Protein 3GOA (pdb70)

Solvent-accessible surface area: 24895 Å² total

Sequence (721 aa):
EQVVIVDAIRTPGRRSKGGAFRNVRAEDLSAHLRRSSLLARNPSLTAATLDDIYWGCVQQTLEQGFNIARNAALLAEIPHHSVPAVTVVNRLCGSSQALHDAARITGDAQVCLVGGVEHGHVPSHGVDFHPGLSGGLTAELSRLHGISREQDQFAARSHARAWAATQSGAFKTEIIPTGGHDADGVLKQFNYDEVIRPETTVEALSTLRPAFDPVSGTVTAGTSSALSDGAAALVSESRARELGLKPRARIRSAVVGCDPSIGYGPVPASKLALKKAGLSASDIDVFENEAFAAQILPCIKDLGLEQQIDEEKINLNGGAIALGHPLGCSGARISTTLINLERKDAQFGLATCIGLLGQGIATVFERVEQVVIVDAIRTPGRSKKGGAFRNVRAEDLSAHLRSSLLLARNPSLTAATLDDIYWGCVQQTLEQGFNIARNAALLAEIPHSVPAVTVNRLCGSSQALHDAARITGDAQQVCLVGGVEHGHVPSHGVDFFHPGLSRGGLTAELSRLHGISREQDQFAARSHARAWAATQSGAFKKTTEIIPTGGHDADGVLKQFNYDEVIRPETTVEALSTLRPAFDPVSGTVTAGTSSALSDGAAALVSESRARRELGLKPRARIRSAVVGCDPSIGYGPVPASKLALKKAGLSSASDIDVFENEAFAAQILPCIKDLGLEQIDEKINLNGGAIALGHPLGCSGARISTTLINLERRKDAQFGLATCIGLLGQGIATVFERV

Structure (mmCIF, N/CA/C/O backbone):
data_3GOA
#
_entry.id   3GOA
#
_cell.length_a   73.0
_cell.length_b   64.5
_cell.length_c   74.4
_cell.angle_alpha   90.0
_cell.angle_beta   104.5
_cell.angle_gamma   90.0
#
_symmetry.space_group_name_H-M   'P 1 21 1'
#
loop_
_entity.id
_entity.type
_entity.pdbx_description
1 polymer '3-ketoacyl-CoA thiolase'
2 non-polymer 'CHLORIDE ION'
3 non-polymer 'CALCIUM ION'
4 non-polymer 'SODIUM ION'
5 water water
#
loop_
_atom_site.group_PDB
_atom_site.id
_atom_site.type_symbol
_atom_site.label_atom_id
_atom_site.label_alt_id
_atom_site.label_comp_id
_atom_site.label_asym_id
_atom_site.label_entity_id
_atom_site.label_seq_id
_atom_site.pdbx_PDB_ins_code
_atom_site.Cartn_x
_atom_site.Cartn_y
_atom_site.Cartn_z
_atom_site.occupancy
_atom_site.B_iso_or_equiv
_atom_site.auth_seq_id
_atom_site.auth_comp_id
_atom_site.auth_asym_id
_atom_site.auth_atom_id
_atom_site.pdbx_PDB_model_num
ATOM 9 N N . GLU A 1 2 ? 13.413 17.624 73.994 1.00 27.93 2 GLU A N 1
ATOM 10 C CA . GLU A 1 2 ? 12.141 17.628 74.710 1.00 28.06 2 GLU A CA 1
ATOM 11 C C . GLU A 1 2 ? 11.352 16.349 74.437 1.00 26.03 2 GLU A C 1
ATOM 12 O O . GLU A 1 2 ? 11.442 15.779 73.341 1.00 23.35 2 GLU A O 1
ATOM 18 N N . GLN A 1 3 ? 10.600 15.914 75.444 1.00 23.70 3 GLN A N 1
ATOM 19 C CA . GLN A 1 3 ? 9.582 14.881 75.292 1.00 22.76 3 GLN A CA 1
ATOM 20 C C . GLN A 1 3 ? 8.415 15.520 74.583 1.00 19.25 3 GLN A C 1
ATOM 21 O O . GLN A 1 3 ? 8.135 16.690 74.821 1.00 18.07 3 GLN A O 1
ATOM 27 N N . VAL A 1 4 ? 7.727 14.767 73.728 1.00 14.76 4 VAL A N 1
ATOM 28 C CA . VAL A 1 4 ? 6.590 15.317 73.031 1.00 12.33 4 VAL A CA 1
ATOM 29 C C . VAL A 1 4 ? 5.295 14.788 73.654 1.00 12.09 4 VAL A C 1
ATOM 30 O O . VAL A 1 4 ? 5.061 13.557 73.739 1.00 12.90 4 VAL A O 1
ATOM 34 N N . VAL A 1 5 ? 4.441 15.712 74.048 1.00 11.81 5 VAL A N 1
ATOM 35 C CA . VAL A 1 5 ? 3.186 15.313 74.674 1.00 10.79 5 VAL A CA 1
ATOM 36 C C . VAL A 1 5 ? 2.015 15.648 73.783 1.00 12.27 5 VAL A C 1
ATOM 37 O O . VAL A 1 5 ? 2.098 16.538 72.945 1.00 13.58 5 VAL A O 1
ATOM 41 N N . ILE A 1 6 ? 0.940 14.890 73.957 1.00 10.59 6 ILE A N 1
ATOM 42 C CA . ILE A 1 6 ? -0.290 15.103 73.221 1.00 9.94 6 ILE A CA 1
ATOM 43 C C . ILE A 1 6 ? -1.252 15.685 74.230 1.00 11.47 6 ILE A C 1
ATOM 44 O O . ILE A 1 6 ? -1.610 15.020 75.212 1.00 12.24 6 ILE A O 1
ATOM 49 N N . VAL A 1 7 ? -1.640 16.935 74.006 1.00 11.56 7 VAL A N 1
ATOM 50 C CA . VAL A 1 7 ? -2.502 17.633 74.942 1.00 10.90 7 VAL A CA 1
ATOM 51 C C . VAL A 1 7 ? -3.981 17.428 74.578 1.00 12.26 7 VAL A C 1
ATOM 52 O O . VAL A 1 7 ? -4.845 17.540 75.431 1.00 11.77 7 VAL A O 1
ATOM 56 N N . ASP A 1 8 ? -4.278 17.094 73.325 1.00 12.40 8 ASP A N 1
ATOM 57 C CA . ASP A 1 8 ? -5.685 16.910 72.928 1.00 13.34 8 ASP A CA 1
ATOM 58 C C . ASP A 1 8 ? -5.665 16.148 71.613 1.00 11.14 8 ASP A C 1
ATOM 59 O O . ASP A 1 8 ? -4.686 16.192 70.876 1.00 11.08 8 ASP A O 1
ATOM 64 N N . ALA A 1 9 ? -6.728 15.389 71.382 1.00 12.07 9 ALA A N 1
ATOM 65 C CA . ALA A 1 9 ? -6.872 14.499 70.216 1.00 9.47 9 ALA A CA 1
ATOM 66 C C . ALA A 1 9 ? -8.359 14.360 69.968 1.00 12.39 9 ALA A C 1
ATOM 67 O O . ALA A 1 9 ? -9.106 13.948 70.855 1.00 11.71 9 ALA A O 1
ATOM 69 N N . ILE A 1 10 ? -8.793 14.722 68.761 1.00 12.92 10 ILE A N 1
ATOM 70 C CA . ILE A 1 10 ? -10.198 14.839 68.463 1.00 8.78 10 ILE A CA 1
ATOM 71 C C . ILE A 1 10 ? -10.428 14.404 67.000 1.00 9.82 10 ILE A C 1
ATOM 72 O O . ILE A 1 10 ? -9.475 14.273 66.195 1.00 9.49 10 ILE A O 1
ATOM 77 N N . ARG A 1 11 ? -11.679 14.162 66.662 1.00 9.08 11 ARG A N 1
ATOM 78 C CA . ARG A 1 11 ? -12.005 13.788 65.285 1.00 8.63 11 ARG A CA 1
ATOM 79 C C . ARG A 1 11 ? -13.427 14.172 64.941 1.00 9.53 11 ARG A C 1
ATOM 80 O O . ARG A 1 11 ? -14.258 14.418 65.836 1.00 10.94 11 ARG A O 1
ATOM 88 N N . THR A 1 12 ? -13.745 14.218 63.644 1.00 9.14 12 THR A N 1
ATOM 89 C CA . THR A 1 12 ? -15.144 14.363 63.260 1.00 10.44 12 THR A CA 1
ATOM 90 C C . THR A 1 12 ? -15.766 12.967 63.390 1.00 10.57 12 THR A C 1
ATOM 91 O O . THR A 1 12 ? -15.049 11.966 63.501 1.00 10.54 12 THR A O 1
ATOM 95 N N . PRO A 1 13 ? -17.102 12.887 63.348 1.00 9.73 13 PRO A N 1
ATOM 96 C CA . PRO A 1 13 ? -17.771 11.620 63.037 1.00 11.96 13 PRO A CA 1
ATOM 97 C C . PRO A 1 13 ? -17.283 11.160 61.691 1.00 12.64 13 PRO A C 1
ATOM 98 O O . PRO A 1 13 ? -16.787 11.970 60.900 1.00 10.44 13 PRO A O 1
ATOM 110 N N . GLY A 1 15 ? -18.480 10.124 58.367 1.00 11.31 15 GLY A N 1
ATOM 111 C CA . GLY A 1 15 ? -19.637 10.186 57.498 1.00 12.13 15 GLY A CA 1
ATOM 112 C C . GLY A 1 15 ? -19.609 9.135 56.406 1.00 12.24 15 GLY A C 1
ATOM 113 O O . GLY A 1 15 ? -18.548 8.779 55.896 1.00 11.96 15 GLY A O 1
ATOM 114 N N . ARG A 1 16 ? -20.781 8.628 56.050 1.00 10.74 16 ARG A N 1
ATOM 115 C CA A ARG A 1 16 ? -20.897 7.692 54.935 0.50 12.89 16 ARG A CA 1
ATOM 116 C CA B ARG A 1 16 ? -20.903 7.693 54.935 0.50 12.25 16 ARG A CA 1
ATOM 117 C C . ARG A 1 16 ? -20.599 8.428 53.628 1.00 11.63 16 ARG A C 1
ATOM 118 O O . ARG A 1 16 ? -21.295 9.379 53.280 1.00 13.18 16 ARG A O 1
ATOM 133 N N . SER A 1 17 ? -19.542 7.999 52.914 1.00 12.15 17 SER A N 1
ATOM 134 C CA . SER A 1 17 ? -19.159 8.680 51.653 1.00 11.74 17 SER A CA 1
ATOM 135 C C . SER A 1 17 ? -20.263 8.629 50.580 1.00 12.75 17 SER A C 1
ATOM 136 O O . SER A 1 17 ? -20.438 9.588 49.836 1.00 13.75 17 SER A O 1
ATOM 139 N N . LYS A 1 18 ? -20.969 7.499 50.502 1.00 12.50 18 LYS A N 1
ATOM 140 C CA . LYS A 1 18 ? -22.022 7.300 49.484 1.00 13.66 18 LYS A CA 1
ATOM 141 C C . LYS A 1 18 ? -23.310 7.986 49.933 1.00 14.85 18 LYS A C 1
ATOM 142 O O . LYS A 1 18 ? -24.215 7.342 50.476 1.00 16.19 18 LYS A O 1
ATOM 148 N N . GLY A 1 19 ? -23.353 9.310 49.779 1.00 12.53 19 GLY A N 1
ATOM 149 C CA . GLY A 1 19 ? -24.593 10.049 50.013 1.00 13.50 19 GLY A CA 1
ATOM 150 C C . GLY A 1 19 ? -24.900 10.441 51.450 1.00 12.46 19 GLY A C 1
ATOM 151 O O . GLY A 1 19 ? -26.012 10.857 51.755 1.00 13.91 19 GLY A O 1
ATOM 152 N N . GLY A 1 20 ? -23.907 10.360 52.329 1.00 11.72 20 GLY A N 1
ATOM 153 C CA . GLY A 1 20 ? -24.130 10.590 53.749 1.00 11.38 20 GLY A CA 1
ATOM 154 C C . GLY A 1 20 ? -23.807 11.980 54.265 1.00 11.46 20 GLY A C 1
ATOM 155 O O . GLY A 1 20 ? -23.892 12.971 53.527 1.00 10.76 20 GLY A O 1
ATOM 156 N N . ALA A 1 21 ? -23.391 12.034 55.532 1.00 10.06 21 ALA A N 1
ATOM 157 C CA . ALA A 1 21 ? -23.415 13.278 56.315 1.00 9.68 21 ALA A CA 1
ATOM 158 C C . ALA A 1 21 ? -22.697 14.450 55.672 1.00 8.26 21 ALA A C 1
ATOM 159 O O . ALA A 1 21 ? -23.165 15.574 55.753 1.00 12.77 21 ALA A O 1
ATOM 161 N N . PHE A 1 22 ? -21.539 14.191 55.092 1.00 9.39 22 PHE A N 1
ATOM 162 C CA . PHE A 1 22 ? -20.660 15.266 54.670 1.00 10.16 22 PHE A CA 1
ATOM 163 C C . PHE A 1 22 ? -20.616 15.436 53.158 1.00 11.22 22 PHE A C 1
ATOM 164 O O . PHE A 1 22 ? -19.706 16.052 52.622 1.00 10.11 22 PHE A O 1
ATOM 172 N N . ARG A 1 23 ? -21.606 14.878 52.464 1.00 11.77 23 ARG A N 1
ATOM 173 C CA . ARG A 1 23 ? -21.652 14.991 51.006 1.00 11.07 23 ARG A CA 1
ATOM 174 C C . ARG A 1 23 ? -21.651 16.446 50.533 1.00 10.60 23 ARG A C 1
ATOM 175 O O . ARG A 1 23 ? -21.257 16.723 49.411 1.00 13.06 23 ARG A O 1
ATOM 183 N N . ASN A 1 24 ? -22.092 17.381 51.374 1.00 10.19 24 ASN A N 1
ATOM 184 C CA . ASN A 1 24 ? -22.062 18.803 50.987 1.00 12.88 24 ASN A CA 1
ATOM 185 C C . ASN A 1 24 ? -21.092 19.643 51.826 1.00 9.86 24 ASN A C 1
ATOM 186 O O . ASN A 1 24 ? -21.225 20.876 51.886 1.00 14.02 24 ASN A O 1
ATOM 191 N N . VAL A 1 25 ? -20.145 18.987 52.502 1.00 11.58 25 VAL A N 1
ATOM 192 C CA . VAL A 1 25 ? -19.170 19.701 53.319 1.00 9.66 25 VAL A CA 1
ATOM 193 C C . VAL A 1 25 ? -17.770 19.426 52.757 1.00 11.30 25 VAL A C 1
ATOM 194 O O . VAL A 1 25 ? -17.395 18.268 52.585 1.00 12.43 25 VAL A O 1
ATOM 198 N N . ARG A 1 26 ? -17.026 20.479 52.464 1.00 9.56 26 ARG A N 1
ATOM 199 C CA . ARG A 1 26 ? -15.713 20.319 51.851 1.00 11.88 26 ARG A CA 1
ATOM 200 C C . ARG A 1 26 ? -14.636 19.846 52.815 1.00 10.58 26 ARG A C 1
ATOM 201 O O . ARG A 1 26 ? -14.716 20.074 54.023 1.00 11.00 26 ARG A O 1
ATOM 209 N N . ALA A 1 27 ? -13.628 19.164 52.259 1.00 8.61 27 ALA A N 1
ATOM 210 C CA . ALA A 1 27 ? -12.494 18.705 53.029 1.00 8.42 27 ALA A CA 1
ATOM 211 C C . ALA A 1 27 ? -11.830 19.806 53.851 1.00 10.38 27 ALA A C 1
ATOM 212 O O . ALA A 1 27 ? -11.391 19.547 54.979 1.00 10.67 27 ALA A O 1
ATOM 214 N N . GLU A 1 28 ? -11.712 20.998 53.281 1.00 10.33 28 GLU A N 1
ATOM 215 C CA . GLU A 1 28 ? -11.009 22.064 53.999 1.00 11.51 28 GLU A CA 1
ATOM 216 C C . GLU A 1 28 ? -11.849 22.509 55.207 1.00 10.85 28 GLU A C 1
ATOM 217 O O . GLU A 1 28 ? -11.284 22.941 56.223 1.00 9.08 28 GLU A O 1
ATOM 223 N N . ASP A 1 29 ? -13.173 22.376 55.101 1.00 10.07 29 ASP A N 1
ATOM 224 C CA . ASP A 1 29 ? -14.075 22.756 56.168 1.00 9.23 29 ASP A CA 1
ATOM 225 C C . ASP A 1 29 ? -14.077 21.720 57.290 1.00 10.46 29 ASP A C 1
ATOM 226 O O . ASP A 1 29 ? -14.098 22.089 58.470 1.00 12.52 29 ASP A O 1
ATOM 231 N N . LEU A 1 30 ? -14.039 20.428 56.945 1.00 10.01 30 LEU A N 1
ATOM 232 C CA . LEU A 1 30 ? -13.926 19.420 58.013 1.00 10.30 30 LEU A CA 1
ATOM 233 C C . LEU A 1 30 ? -12.631 19.670 58.753 1.00 10.48 30 LEU A C 1
ATOM 234 O O . LEU A 1 30 ? -12.577 19.581 59.975 1.00 10.77 30 LEU A O 1
ATOM 239 N N . SER A 1 31 ? -11.568 20.000 58.020 1.00 8.42 31 SER A N 1
ATOM 240 C CA . SER A 1 31 ? -10.260 20.183 58.647 1.00 8.55 31 SER A CA 1
ATOM 241 C C . SER A 1 31 ? -10.242 21.450 59.532 1.00 11.07 31 SER A C 1
ATOM 242 O O . SER A 1 31 ? -9.800 21.415 60.693 1.00 9.70 31 SER A O 1
ATOM 245 N N . ALA A 1 32 ? -10.711 22.563 58.962 1.00 10.17 32 ALA A N 1
ATOM 246 C CA . ALA A 1 32 ? -10.740 23.840 59.678 1.00 10.83 32 ALA A CA 1
ATOM 247 C C . ALA A 1 32 ? -11.599 23.740 60.943 1.00 10.96 32 ALA A C 1
ATOM 248 O O . ALA A 1 32 ? -11.235 24.298 61.985 1.00 10.01 32 ALA A O 1
ATOM 250 N N . HIS A 1 33 ? -12.707 23.005 60.861 1.00 10.04 33 HIS A N 1
ATOM 251 C CA . HIS A 1 33 ? -13.547 22.739 62.036 1.00 8.48 33 HIS A CA 1
ATOM 252 C C . HIS A 1 33 ? -12.750 22.143 63.183 1.00 11.08 33 HIS A C 1
ATOM 253 O O . HIS A 1 33 ? -12.869 22.598 64.340 1.00 10.22 33 HIS A O 1
ATOM 260 N N . LEU A 1 34 ? -11.907 21.144 62.882 1.00 12.01 34 LEU A N 1
ATOM 261 C CA . LEU A 1 34 ? -11.088 20.526 63.937 1.00 11.06 34 LEU A CA 1
ATOM 262 C C . LEU A 1 34 ? -9.970 21.446 64.428 1.00 10.48 34 LEU A C 1
ATOM 263 O O . LEU A 1 34 ? -9.609 21.430 65.624 1.00 10.37 34 LEU A O 1
ATOM 276 N N . ARG A 1 36 ? -10.145 24.748 64.583 1.00 11.94 36 ARG A N 1
ATOM 277 C CA A ARG A 1 36 ? -10.822 25.723 65.431 0.50 11.37 36 ARG A CA 1
ATOM 278 C CA B ARG A 1 36 ? -10.825 25.723 65.427 0.50 11.28 36 ARG A CA 1
ATOM 279 C C . ARG A 1 36 ? -11.145 25.094 66.769 1.00 11.40 36 ARG A C 1
ATOM 280 O O . ARG A 1 36 ? -11.049 25.753 67.815 1.00 13.12 36 ARG A O 1
ATOM 295 N N . SER A 1 37 ? -11.514 23.814 66.723 1.00 10.71 37 SER A N 1
ATOM 296 C CA A SER A 1 37 ? -11.934 23.094 67.922 0.50 11.35 37 SER A CA 1
ATOM 297 C CA B SER A 1 37 ? -11.928 23.094 67.926 0.50 11.98 37 SER A CA 1
ATOM 298 C C . SER A 1 37 ? -10.756 22.895 68.878 1.00 11.53 37 SER A C 1
ATOM 299 O O . SER A 1 37 ? -10.902 23.054 70.094 1.00 13.22 37 SER A O 1
ATOM 304 N N . LEU A 1 38 ? -9.581 22.570 68.329 1.00 10.93 38 LEU A N 1
ATOM 305 C CA . LEU A 1 38 ? -8.433 22.395 69.184 1.00 10.83 38 LEU A CA 1
ATOM 306 C C . LEU A 1 38 ? -8.143 23.693 69.898 1.00 11.35 38 LEU A C 1
ATOM 307 O O . LEU A 1 38 ? -7.695 23.688 71.043 1.00 14.14 38 LEU A O 1
ATOM 312 N N . LEU A 1 39 ? -8.317 24.810 69.198 1.00 11.47 39 LEU A N 1
ATOM 313 C CA . LEU A 1 39 ? -8.055 26.101 69.813 1.00 14.75 39 LEU A CA 1
ATOM 314 C C . LEU A 1 39 ? -9.092 26.442 70.874 1.00 15.75 39 LEU A C 1
ATOM 315 O O . LEU A 1 39 ? -8.743 26.917 71.945 1.00 16.89 39 LEU A O 1
ATOM 320 N N . ALA A 1 40 ? -10.357 26.191 70.575 1.00 14.28 40 ALA A N 1
ATOM 321 C CA . ALA A 1 40 ? -11.419 26.507 71.524 1.00 13.63 40 ALA A CA 1
ATOM 322 C C . ALA A 1 40 ? -11.268 25.670 72.796 1.00 13.60 40 ALA A C 1
ATOM 323 O O . ALA A 1 40 ? -11.511 26.145 73.923 1.00 15.98 40 ALA A O 1
ATOM 325 N N . ARG A 1 41 ? -10.888 24.409 72.619 1.00 11.75 41 ARG A N 1
ATOM 326 C CA . ARG A 1 41 ? -10.815 23.465 73.733 1.00 13.60 41 ARG A CA 1
ATOM 327 C C . ARG A 1 41 ? -9.609 23.704 74.628 1.00 13.12 41 ARG A C 1
ATOM 328 O O . ARG A 1 41 ? -9.544 23.179 75.754 1.00 12.97 41 ARG A O 1
ATOM 336 N N . ASN A 1 42 ? -8.621 24.432 74.103 1.00 12.04 42 ASN A N 1
ATOM 337 C CA . ASN A 1 42 ? -7.388 24.668 74.854 1.00 12.31 42 ASN A CA 1
ATOM 338 C C . ASN A 1 42 ? -7.104 26.169 74.901 1.00 13.22 42 ASN A C 1
ATOM 339 O O . ASN A 1 42 ? -6.153 26.669 74.287 1.00 12.67 42 ASN A O 1
ATOM 344 N N . PRO A 1 43 ? -7.951 26.915 75.635 1.00 11.10 43 PRO A N 1
ATOM 345 C CA . PRO A 1 43 ? -7.906 28.378 75.513 1.00 13.77 43 PRO A CA 1
ATOM 346 C C . PRO A 1 43 ? -6.589 29.063 75.914 1.00 14.60 43 PRO A C 1
ATOM 347 O O . PRO A 1 43 ? -6.364 30.185 75.512 1.00 15.36 43 PRO A O 1
ATOM 351 N N . SER A 1 44 ? -5.736 28.411 76.689 1.00 14.53 44 SER A N 1
ATOM 352 C CA . SER A 1 44 ? -4.498 29.061 77.098 1.00 14.30 44 SER A CA 1
ATOM 353 C C . SER A 1 44 ? -3.458 28.991 75.981 1.00 15.54 44 SER A C 1
ATOM 354 O O . SER A 1 44 ? -2.396 29.614 76.071 1.00 16.17 44 SER A O 1
ATOM 357 N N . LEU A 1 45 ? -3.752 28.221 74.938 1.00 14.48 45 LEU A N 1
ATOM 358 C CA . LEU A 1 45 ? -2.851 28.204 73.773 1.00 12.17 45 LEU A CA 1
ATOM 359 C C . LEU A 1 45 ? -3.219 29.381 72.866 1.00 14.43 45 LEU A C 1
ATOM 360 O O . LEU A 1 45 ? -4.353 29.504 72.426 1.00 18.04 45 LEU A O 1
ATOM 365 N N . THR A 1 46 ? -2.264 30.270 72.592 1.00 13.74 46 THR A N 1
ATOM 366 C CA . THR A 1 46 ? -2.545 31.387 71.724 1.00 14.97 46 THR A CA 1
ATOM 367 C C . THR A 1 46 ? -2.209 30.918 70.308 1.00 15.19 46 THR A C 1
ATOM 368 O O . THR A 1 46 ? -1.113 30.389 70.102 1.00 13.45 46 THR A O 1
ATOM 372 N N . ALA A 1 47 ? -3.116 31.130 69.348 1.00 13.63 47 ALA A N 1
ATOM 373 C CA . ALA A 1 47 ? -2.952 30.515 68.023 1.00 12.92 47 ALA A CA 1
ATOM 374 C C . ALA A 1 47 ? -1.654 30.985 67.336 1.00 13.60 47 ALA A C 1
ATOM 375 O O . ALA A 1 47 ? -1.032 30.224 66.597 1.00 13.93 47 ALA A O 1
ATOM 377 N N . ALA A 1 48 ? -1.235 32.231 67.580 1.00 15.37 48 ALA A N 1
ATOM 378 C CA . ALA A 1 48 ? -0.022 32.746 66.914 1.00 15.28 48 ALA A CA 1
ATOM 379 C C . ALA A 1 48 ? 1.253 32.032 67.373 1.00 15.03 48 ALA A C 1
ATOM 380 O O . ALA A 1 48 ? 2.301 32.157 66.746 1.00 16.61 48 ALA A O 1
ATOM 382 N N . THR A 1 49 ? 1.180 31.263 68.456 1.00 11.88 49 THR A N 1
ATOM 383 C CA . THR A 1 49 ? 2.335 30.552 68.955 1.00 12.08 49 THR A CA 1
ATOM 384 C C . THR A 1 49 ? 2.494 29.156 68.346 1.00 14.07 49 THR A C 1
ATOM 385 O O . THR A 1 49 ? 3.444 28.459 68.673 1.00 16.63 49 THR A O 1
ATOM 389 N N . LEU A 1 50 ? 1.577 28.751 67.475 1.00 12.64 50 LEU A N 1
ATOM 390 C CA . LEU A 1 50 ? 1.747 27.487 66.759 1.00 10.64 50 LEU A CA 1
ATOM 391 C C . LEU A 1 50 ? 2.979 27.623 65.864 1.00 12.90 50 LEU A C 1
ATOM 392 O O . LEU A 1 50 ? 3.114 28.620 65.163 1.00 13.65 50 LEU A O 1
ATOM 397 N N . ASP A 1 51 ? 3.847 26.616 65.848 1.00 9.40 51 ASP A N 1
ATOM 398 C CA . ASP A 1 51 ? 5.073 26.713 65.048 1.00 11.11 51 ASP A CA 1
ATOM 399 C C . ASP A 1 51 ? 4.918 26.076 63.669 1.00 9.93 51 ASP A C 1
ATOM 400 O O . ASP A 1 51 ? 5.700 26.353 62.757 1.00 11.74 51 ASP A O 1
ATOM 405 N N . ASP A 1 52 ? 3.915 25.212 63.532 1.00 13.06 52 ASP A N 1
ATOM 406 C CA . ASP A 1 52 ? 3.642 24.551 62.243 1.00 10.67 52 ASP A CA 1
ATOM 407 C C . ASP A 1 52 ? 2.374 23.719 62.339 1.00 12.24 52 ASP A C 1
ATOM 408 O O . ASP A 1 52 ? 1.866 23.423 63.436 1.00 10.15 52 ASP A O 1
ATOM 413 N N . ILE A 1 53 ? 1.865 23.339 61.174 1.00 8.19 53 ILE A N 1
ATOM 414 C CA . ILE A 1 53 ? 0.685 22.511 61.072 1.00 8.27 53 ILE A CA 1
ATOM 415 C C . ILE A 1 53 ? 1.043 21.434 60.065 1.00 9.42 53 ILE A C 1
ATOM 416 O O . ILE A 1 53 ? 1.346 21.752 58.923 1.00 9.64 53 ILE A O 1
ATOM 421 N N . TYR A 1 54 ? 1.065 20.174 60.504 1.00 6.74 54 TYR A N 1
ATOM 422 C CA . TYR A 1 54 ? 1.267 19.046 59.587 1.00 7.67 54 TYR A CA 1
ATOM 423 C C . TYR A 1 54 ? -0.036 18.288 59.376 1.00 8.31 54 TYR A C 1
ATOM 424 O O . TYR A 1 54 ? -0.670 17.853 60.349 1.00 9.75 54 TYR A O 1
ATOM 433 N N . TRP A 1 55 ? -0.478 18.158 58.117 1.00 7.28 55 TRP A N 1
ATOM 434 C CA . TRP A 1 55 ? -1.797 17.591 57.847 1.00 6.73 55 TRP A CA 1
ATOM 435 C C . TRP A 1 55 ? -1.647 16.480 56.807 1.00 8.67 55 TRP A C 1
ATOM 436 O O . TRP A 1 55 ? -1.048 16.680 55.750 1.00 9.26 55 TRP A O 1
ATOM 447 N N . GLY A 1 56 ? -2.177 15.298 57.098 1.00 7.72 56 GLY A N 1
ATOM 448 C CA . GLY A 1 56 ? -2.133 14.217 56.119 1.00 6.54 56 GLY A CA 1
ATOM 449 C C . GLY A 1 56 ? -3.304 14.267 55.132 1.00 8.56 56 GLY A C 1
ATOM 450 O O . GLY A 1 56 ? -4.449 14.542 55.505 1.00 9.14 56 GLY A O 1
ATOM 451 N N . CYS A 1 57 ? -3.012 13.981 53.873 1.00 7.23 57 CYS A N 1
ATOM 452 C CA . CYS A 1 57 ? -4.076 13.880 52.859 1.00 7.45 57 CYS A CA 1
ATOM 453 C C . CYS A 1 57 ? -3.474 13.201 51.642 1.00 8.97 57 CYS A C 1
ATOM 454 O O . CYS A 1 57 ? -2.363 13.531 51.235 1.00 8.62 57 CYS A O 1
ATOM 457 N N . VAL A 1 58 ? -4.206 12.258 51.049 1.00 7.63 58 VAL A N 1
ATOM 458 C CA . VAL A 1 58 ? -3.644 11.505 49.933 1.00 9.94 58 VAL A CA 1
ATOM 459 C C . VAL A 1 58 ? -4.062 12.045 48.565 1.00 11.09 58 VAL A C 1
ATOM 460 O O . VAL A 1 58 ? -3.207 12.275 47.709 1.00 10.35 58 VAL A O 1
ATOM 464 N N . GLN A 1 59 ? -5.364 12.197 48.347 1.00 10.46 59 GLN A N 1
ATOM 465 C CA . GLN A 1 59 ? -5.858 12.598 47.019 1.00 8.82 59 GLN A CA 1
ATOM 466 C C . GLN A 1 59 ? -5.831 14.127 46.896 1.00 7.98 59 GLN A C 1
ATOM 467 O O . GLN A 1 59 ? -6.867 14.809 46.978 1.00 11.48 59 GLN A O 1
ATOM 473 N N . GLN A 1 60 ? -4.621 14.661 46.693 1.00 9.68 60 GLN A N 1
ATOM 474 C CA . GLN A 1 60 ? -4.420 16.092 46.794 1.00 10.24 60 GLN A CA 1
ATOM 475 C C . GLN A 1 60 ? -4.669 16.761 45.450 1.00 10.34 60 GLN A C 1
ATOM 476 O O . GLN A 1 60 ? -3.741 17.184 44.745 1.00 11.17 60 GLN A O 1
ATOM 482 N N . THR A 1 61 ? -5.937 16.799 45.085 1.00 9.99 61 THR A N 1
ATOM 483 C CA . THR A 1 61 ? -6.380 17.554 43.910 1.00 8.20 61 THR A CA 1
ATOM 484 C C . THR A 1 61 ? -7.777 18.049 44.259 1.00 8.18 61 THR A C 1
ATOM 485 O O . THR A 1 61 ? -8.345 17.672 45.295 1.00 9.73 61 THR A O 1
ATOM 489 N N . LEU A 1 62 ? -8.329 18.891 43.386 1.00 8.90 62 LEU A N 1
ATOM 490 C CA . LEU A 1 62 ? -9.605 19.540 43.676 1.00 10.96 62 LEU A CA 1
ATOM 491 C C . LEU A 1 62 ? -9.585 20.203 45.065 1.00 8.57 62 LEU A C 1
ATOM 492 O O . LEU A 1 62 ? -8.613 20.883 45.423 1.00 9.75 62 LEU A O 1
ATOM 497 N N . GLU A 1 63 ? -10.638 20.016 45.866 1.00 9.01 63 GLU A N 1
ATOM 498 C CA . GLU A 1 63 ? -10.684 20.679 47.151 1.00 9.59 63 GLU A CA 1
ATOM 499 C C . GLU A 1 63 ? -9.583 20.218 48.113 1.00 9.31 63 GLU A C 1
ATOM 500 O O . GLU A 1 63 ? -9.358 20.847 49.162 1.00 10.31 63 GLU A O 1
ATOM 506 N N . GLN A 1 64 ? -8.879 19.132 47.778 1.00 8.95 64 GLN A N 1
ATOM 507 C CA . GLN A 1 64 ? -7.774 18.688 48.631 1.00 9.14 64 GLN A CA 1
ATOM 508 C C . GLN A 1 64 ? -6.418 19.064 48.059 1.00 11.17 64 GLN A C 1
ATOM 509 O O . GLN A 1 64 ? -5.379 18.666 48.595 1.00 11.29 64 GLN A O 1
ATOM 515 N N . GLY A 1 65 ? -6.424 19.843 46.987 1.00 9.63 65 GLY A N 1
ATOM 516 C CA . GLY A 1 65 ? -5.171 20.214 46.366 1.00 6.78 65 GLY A CA 1
ATOM 517 C C . GLY A 1 65 ? -4.549 21.508 46.879 1.00 8.81 65 GLY A C 1
ATOM 518 O O . GLY A 1 65 ? -5.142 22.244 47.672 1.00 11.52 65 GLY A O 1
ATOM 519 N N . PHE A 1 66 ? -3.322 21.761 46.416 1.00 8.82 66 PHE A N 1
ATOM 520 C CA . PHE A 1 66 ? -2.650 23.039 46.640 1.00 9.91 66 PHE A CA 1
ATOM 521 C C . PHE A 1 66 ? -2.383 23.305 48.133 1.00 11.04 66 PHE A C 1
ATOM 522 O O . PHE A 1 66 ? -2.541 24.440 48.615 1.00 9.76 66 PHE A O 1
ATOM 530 N N . ASN A 1 67 ? -1.976 22.252 48.832 1.00 9.25 67 ASN A N 1
ATOM 531 C CA . ASN A 1 67 ? -1.579 22.299 50.240 1.00 8.14 67 ASN A CA 1
ATOM 532 C C . ASN A 1 67 ? -2.765 22.570 51.153 1.00 7.75 67 ASN A C 1
ATOM 533 O O . ASN A 1 67 ? -2.892 23.644 51.752 1.00 7.96 67 ASN A O 1
ATOM 538 N N . ILE A 1 68 ? -3.647 21.579 51.253 1.00 7.56 68 ILE A N 1
ATOM 539 C CA . ILE A 1 68 ? -4.835 21.711 52.074 1.00 7.65 68 ILE A CA 1
ATOM 540 C C . ILE A 1 68 ? -4.534 22.106 53.524 1.00 8.48 68 ILE A C 1
ATOM 541 O O . ILE A 1 68 ? -5.362 22.755 54.163 1.00 10.13 68 ILE A O 1
ATOM 546 N N . ALA A 1 69 ? -3.394 21.685 54.069 1.00 7.28 69 ALA A N 1
ATOM 547 C CA . ALA A 1 69 ? -3.014 22.086 55.432 1.00 7.05 69 ALA A CA 1
ATOM 548 C C . ALA A 1 69 ? -3.144 23.617 55.586 1.00 11.20 69 ALA A C 1
ATOM 549 O O . ALA A 1 69 ? -3.753 24.113 56.541 1.00 9.20 69 ALA A O 1
ATOM 551 N N . ARG A 1 70 ? -2.562 24.352 54.647 1.00 8.84 70 ARG A N 1
ATOM 552 C CA . ARG A 1 70 ? -2.575 25.823 54.666 1.00 9.65 70 ARG A CA 1
ATOM 553 C C . ARG A 1 70 ? -3.970 26.382 54.393 1.00 9.01 70 ARG A C 1
ATOM 554 O O . ARG A 1 70 ? -4.427 27.326 55.042 1.00 9.97 70 ARG A O 1
ATOM 562 N N . ASN A 1 71 ? -4.661 25.786 53.432 1.00 9.28 71 ASN A N 1
ATOM 563 C CA . ASN A 1 71 ? -5.960 26.301 53.065 1.00 9.86 71 ASN A CA 1
ATOM 564 C C . ASN A 1 71 ? -6.926 26.130 54.221 1.00 12.11 71 ASN A C 1
ATOM 565 O O . ASN A 1 71 ? -7.696 27.044 54.540 1.00 11.54 71 ASN A O 1
ATOM 570 N N . ALA A 1 72 ? -6.884 24.964 54.867 1.00 9.86 72 ALA A N 1
ATOM 571 C CA . ALA A 1 72 ? -7.736 24.766 56.041 1.00 9.36 72 ALA A CA 1
ATOM 572 C C . ALA A 1 72 ? -7.382 25.741 57.184 1.00 9.94 72 ALA A C 1
ATOM 573 O O . ALA A 1 72 ? -8.273 26.277 57.860 1.00 9.40 72 ALA A O 1
ATOM 575 N N . ALA A 1 73 ? -6.082 25.968 57.397 1.00 8.81 73 ALA A N 1
ATOM 576 C CA . ALA A 1 73 ? -5.649 26.841 58.473 1.00 8.97 73 ALA A CA 1
ATOM 577 C C . ALA A 1 73 ? -6.102 28.281 58.244 1.00 11.54 73 ALA A C 1
ATOM 578 O O . ALA A 1 73 ? -6.537 28.960 59.193 1.00 10.27 73 ALA A O 1
ATOM 580 N N . LEU A 1 74 ? -6.033 28.726 56.997 1.00 10.72 74 LEU A N 1
ATOM 581 C CA . LEU A 1 74 ? -6.529 30.082 56.676 1.00 10.66 74 LEU A CA 1
ATOM 582 C C . LEU A 1 74 ? -8.048 30.146 56.883 1.00 12.79 74 LEU A C 1
ATOM 583 O O . LEU A 1 74 ? -8.572 31.139 57.406 1.00 12.85 74 LEU A O 1
ATOM 588 N N . LEU A 1 75 ? -8.762 29.106 56.463 1.00 10.50 75 LEU A N 1
ATOM 589 C CA . LEU A 1 75 ? -10.220 29.076 56.691 1.00 11.55 75 LEU A CA 1
ATOM 590 C C . LEU A 1 75 ? -10.585 29.086 58.176 1.00 12.89 75 LEU A C 1
ATOM 591 O O . LEU A 1 75 ? -11.582 29.709 58.568 1.00 14.51 75 LEU A O 1
ATOM 596 N N . ALA A 1 76 ? -9.771 28.414 58.986 1.00 10.05 76 ALA A N 1
ATOM 597 C CA . ALA A 1 76 ? -9.954 28.369 60.437 1.00 11.94 76 ALA A CA 1
ATOM 598 C C . ALA A 1 76 ? -9.562 29.705 61.109 1.00 13.26 76 ALA A C 1
ATOM 599 O O . ALA A 1 76 ? -9.736 29.873 62.318 1.00 15.19 76 ALA A O 1
ATOM 601 N N . GLU A 1 77 ? -9.047 30.640 60.313 1.00 13.39 77 GLU A N 1
ATOM 602 C CA . GLU A 1 77 ? -8.567 31.926 60.830 1.00 14.61 77 GLU A CA 1
ATOM 603 C C . GLU A 1 77 ? -7.411 31.791 61.818 1.00 14.04 77 GLU A C 1
ATOM 604 O O . GLU A 1 77 ? -7.194 32.643 62.708 1.00 15.99 77 GLU A O 1
ATOM 610 N N . ILE A 1 78 ? -6.630 30.729 61.656 1.00 12.19 78 ILE A N 1
ATOM 611 C CA . ILE A 1 78 ? -5.326 30.693 62.318 1.00 11.70 78 ILE A CA 1
ATOM 612 C C . ILE A 1 78 ? -4.481 31.815 61.714 1.00 10.37 78 ILE A C 1
ATOM 613 O O . ILE A 1 78 ? -4.559 32.052 60.507 1.00 11.90 78 ILE A O 1
ATOM 618 N N . PRO A 1 79 ? -3.697 32.536 62.543 1.00 12.59 79 PRO A N 1
ATOM 619 C CA . PRO A 1 79 ? -2.924 33.667 62.011 1.00 14.80 79 PRO A CA 1
ATOM 620 C C . PRO A 1 79 ? -2.064 33.272 60.834 1.00 15.10 79 PRO A C 1
ATOM 621 O O . PRO A 1 79 ? -1.477 32.178 60.857 1.00 12.13 79 PRO A O 1
ATOM 625 N N . HIS A 1 80 ? -1.943 34.177 59.853 1.00 12.45 80 HIS A N 1
ATOM 626 C CA A HIS A 1 80 ? -1.160 33.962 58.627 0.50 12.38 80 HIS A CA 1
ATOM 627 C CA B HIS A 1 80 ? -1.204 33.811 58.649 0.50 12.88 80 HIS A CA 1
ATOM 628 C C . HIS A 1 80 ? 0.272 33.548 58.915 1.00 11.31 80 HIS A C 1
ATOM 629 O O . HIS A 1 80 ? 0.937 32.918 58.098 1.00 11.06 80 HIS A O 1
ATOM 642 N N . SER A 1 81 ? 0.773 33.996 60.061 1.00 10.87 81 SER A N 1
ATOM 643 C CA . SER A 1 81 ? 2.172 33.770 60.448 1.00 11.27 81 SER A CA 1
ATOM 644 C C . SER A 1 81 ? 2.500 32.308 60.735 1.00 10.82 81 SER A C 1
ATOM 645 O O . SER A 1 81 ? 3.662 31.928 60.741 1.00 10.82 81 SER A O 1
ATOM 648 N N . VAL A 1 82 ? 1.472 31.494 60.946 1.00 9.32 82 VAL A N 1
ATOM 649 C CA . VAL A 1 82 ? 1.692 30.067 61.215 1.00 10.99 82 VAL A CA 1
ATOM 650 C C . VAL A 1 82 ? 1.787 29.297 59.901 1.00 10.54 82 VAL A C 1
ATOM 651 O O . VAL A 1 82 ? 0.863 29.366 59.093 1.00 11.14 82 VAL A O 1
ATOM 655 N N . PRO A 1 83 ? 2.887 28.554 59.694 1.00 9.61 83 PRO A N 1
ATOM 656 C CA . PRO A 1 83 ? 3.045 27.805 58.444 1.00 9.98 83 PRO A CA 1
ATOM 657 C C . PRO A 1 83 ? 2.267 26.472 58.467 1.00 8.94 83 PRO A C 1
ATOM 658 O O . PRO A 1 83 ? 1.748 26.080 59.522 1.00 9.28 83 PRO A O 1
ATOM 662 N N . ALA A 1 84 ? 2.120 25.835 57.307 1.00 8.68 84 ALA A N 1
ATOM 663 C CA . ALA A 1 84 ? 1.389 24.568 57.206 1.00 8.72 84 ALA A CA 1
ATOM 664 C C . ALA A 1 84 ? 1.852 23.729 56.009 1.00 7.77 84 ALA A C 1
ATOM 665 O O . ALA A 1 84 ? 2.168 24.265 54.961 1.00 8.23 84 ALA A O 1
ATOM 667 N N . VAL A 1 85 ? 1.897 22.413 56.197 1.00 8.27 85 VAL A N 1
ATOM 668 C CA . VAL A 1 85 ? 2.396 21.476 55.169 1.00 9.10 85 VAL A CA 1
ATOM 669 C C . VAL A 1 85 ? 1.520 20.230 55.128 1.00 7.56 85 VAL A C 1
ATOM 670 O O . VAL A 1 85 ? 0.987 19.805 56.166 1.00 6.63 85 VAL A O 1
ATOM 674 N N . THR A 1 86 ? 1.338 19.684 53.924 1.00 6.17 86 THR A N 1
ATOM 675 C CA . THR A 1 86 ? 0.505 18.500 53.722 1.00 8.03 86 THR A CA 1
ATOM 676 C C . THR A 1 86 ? 1.411 17.325 53.426 1.00 7.42 86 THR A C 1
ATOM 677 O O . THR A 1 86 ? 2.331 17.419 52.612 1.00 7.98 86 THR A O 1
ATOM 681 N N . VAL A 1 87 ? 1.132 16.203 54.069 1.00 8.06 87 VAL A N 1
ATOM 682 C CA A VAL A 1 87 ? 2.037 15.066 53.948 0.50 8.93 87 VAL A CA 1
ATOM 683 C CA B VAL A 1 87 ? 2.003 15.029 54.076 0.50 8.55 87 VAL A CA 1
ATOM 684 C C . VAL A 1 87 ? 1.298 13.849 53.383 1.00 8.06 87 VAL A C 1
ATOM 685 O O . VAL A 1 87 ? 0.113 13.645 53.626 1.00 8.29 87 VAL A O 1
ATOM 692 N N . ASN A 1 88 ? 2.011 13.048 52.585 1.00 7.94 88 ASN A N 1
ATOM 693 C CA . ASN A 1 88 ? 1.372 11.907 51.915 1.00 8.94 88 ASN A CA 1
ATOM 694 C C . ASN A 1 88 ? 2.232 10.658 52.000 1.00 8.53 88 ASN A C 1
ATOM 695 O O . ASN A 1 88 ? 3.243 10.502 51.272 1.00 9.15 88 ASN A O 1
ATOM 700 N N . ARG A 1 89 ? 1.868 9.786 52.935 1.00 8.33 89 ARG A N 1
ATOM 701 C CA . ARG A 1 89 ? 2.428 8.432 52.940 1.00 8.41 89 ARG A CA 1
ATOM 702 C C . ARG A 1 89 ? 1.234 7.510 52.882 1.00 9.59 89 ARG A C 1
ATOM 703 O O . ARG A 1 89 ? 1.076 6.618 53.714 1.00 9.75 89 ARG A O 1
ATOM 711 N N . LEU A 1 90 ? 0.401 7.721 51.857 1.00 7.79 90 LEU A N 1
ATOM 712 C CA . LEU A 1 90 ? -0.860 7.005 51.697 1.00 9.71 90 LEU A CA 1
ATOM 713 C C . LEU A 1 90 ? -1.613 6.828 53.016 1.00 8.81 90 LEU A C 1
ATOM 714 O O . LEU A 1 90 ? -1.844 7.819 53.734 1.00 9.80 90 LEU A O 1
ATOM 719 N N . CYS A 1 91 ? -1.997 5.583 53.330 1.00 9.61 91 CYS A N 1
ATOM 720 C CA . CYS A 1 91 ? -2.776 5.260 54.568 1.00 10.79 91 CYS A CA 1
ATOM 721 C C . CYS A 1 91 ? -2.153 5.818 55.866 1.00 10.03 91 CYS A C 1
ATOM 722 O O . CYS A 1 91 ? -2.848 6.064 56.861 1.00 12.44 91 CYS A O 1
ATOM 725 N N . GLY A 1 92 ? -0.835 5.966 55.874 1.00 9.67 92 GLY A N 1
ATOM 726 C CA . GLY A 1 92 ? -0.124 6.364 57.103 1.00 8.90 92 GLY A CA 1
ATOM 727 C C . GLY A 1 92 ? 0.111 7.877 57.192 1.00 11.39 92 GLY A C 1
ATOM 728 O O . GLY A 1 92 ? 0.783 8.357 58.115 1.00 10.26 92 GLY A O 1
ATOM 729 N N . SER A 1 93 ? -0.455 8.639 56.249 1.00 9.88 93 SER A N 1
ATOM 730 C CA . SER A 1 93 ? -0.160 10.097 56.140 1.00 9.21 93 SER A CA 1
ATOM 731 C C . SER A 1 93 ? -0.275 10.923 57.428 1.00 9.20 93 SER A C 1
ATOM 732 O O . SER A 1 93 ? 0.619 11.736 57.729 1.00 8.97 93 SER A O 1
ATOM 735 N N . SER A 1 94 ? -1.386 10.810 58.168 1.00 7.71 94 SER A N 1
ATOM 736 C CA . SER A 1 94 ? -1.491 11.637 59.379 1.00 8.46 94 SER A CA 1
ATOM 737 C C . SER A 1 94 ? -0.692 11.083 60.566 1.00 9.68 94 SER A C 1
ATOM 738 O O . SER A 1 94 ? -0.390 11.821 61.507 1.00 9.73 94 SER A O 1
ATOM 749 N N . GLN A 1 96 ? 2.336 9.928 59.905 1.00 8.92 96 GLN A N 1
ATOM 750 C CA . GLN A 1 96 ? 3.562 10.585 59.474 1.00 7.96 96 GLN A CA 1
ATOM 751 C C . GLN A 1 96 ? 3.557 12.055 59.892 1.00 8.53 96 GLN A C 1
ATOM 752 O O . GLN A 1 96 ? 4.584 12.552 60.343 1.00 9.50 96 GLN A O 1
ATOM 758 N N . ALA A 1 97 ? 2.416 12.740 59.745 1.00 9.29 97 ALA A N 1
ATOM 759 C CA . ALA A 1 97 ? 2.311 14.144 60.197 1.00 10.14 97 ALA A CA 1
ATOM 760 C C . ALA A 1 97 ? 2.724 14.213 61.684 1.00 8.96 97 ALA A C 1
ATOM 761 O O . ALA A 1 97 ? 3.462 15.104 62.091 1.00 7.50 97 ALA A O 1
ATOM 763 N N . LEU A 1 98 ? 2.197 13.281 62.492 1.00 7.88 98 LEU A N 1
ATOM 764 C CA . LEU A 1 98 ? 2.568 13.230 63.909 1.00 7.62 98 LEU A CA 1
ATOM 765 C C . LEU A 1 98 ? 4.072 13.091 64.112 1.00 8.73 98 LEU A C 1
ATOM 766 O O . LEU A 1 98 ? 4.707 13.816 64.917 1.00 8.91 98 LEU A O 1
ATOM 771 N N . HIS A 1 99 ? 4.669 12.156 63.400 1.00 7.63 99 HIS A N 1
ATOM 772 C CA . HIS A 1 99 ? 6.098 11.905 63.562 1.00 9.48 99 HIS A CA 1
ATOM 773 C C . HIS A 1 99 ? 6.940 13.109 63.189 1.00 8.87 99 HIS A C 1
ATOM 774 O O . HIS A 1 99 ? 7.868 13.475 63.906 1.00 8.10 99 HIS A O 1
ATOM 781 N N . ASP A 1 100 ? 6.630 13.735 62.061 1.00 8.31 100 ASP A N 1
ATOM 782 C CA . ASP A 1 100 ? 7.471 14.872 61.623 1.00 9.91 100 ASP A CA 1
ATOM 783 C C . ASP A 1 100 ? 7.280 16.072 62.573 1.00 10.34 100 ASP A C 1
ATOM 784 O O . ASP A 1 100 ? 8.236 16.775 62.910 1.00 8.22 100 ASP A O 1
ATOM 789 N N . ALA A 1 101 ? 6.049 16.296 63.035 1.00 7.72 101 ALA A N 1
ATOM 790 C CA . ALA A 1 101 ? 5.806 17.387 63.968 1.00 10.10 101 ALA A CA 1
ATOM 791 C C . ALA A 1 101 ? 6.523 17.089 65.272 1.00 9.81 101 ALA A C 1
ATOM 792 O O . ALA A 1 101 ? 7.090 17.985 65.888 1.00 10.21 101 ALA A O 1
ATOM 794 N N . ALA A 1 102 ? 6.433 15.846 65.733 1.00 9.95 102 ALA A N 1
ATOM 795 C CA . ALA A 1 102 ? 7.098 15.447 66.986 1.00 11.01 102 ALA A CA 1
ATOM 796 C C . ALA A 1 102 ? 8.598 15.762 66.907 1.00 12.11 102 ALA A C 1
ATOM 797 O O . ALA A 1 102 ? 9.203 16.276 67.858 1.00 10.51 102 ALA A O 1
ATOM 799 N N . ARG A 1 103 ? 9.216 15.418 65.768 1.00 10.45 103 ARG A N 1
ATOM 800 C CA . ARG A 1 103 ? 10.636 15.593 65.650 1.00 9.99 103 ARG A CA 1
ATOM 801 C C . ARG A 1 103 ? 10.998 17.059 65.513 1.00 12.66 103 ARG A C 1
ATOM 802 O O . ARG A 1 103 ? 12.060 17.465 65.967 1.00 10.93 103 ARG A O 1
ATOM 818 N N . ILE A 1 105 ? 9.542 19.350 67.182 1.00 10.97 105 ILE A N 1
ATOM 819 C CA . ILE A 1 105 ? 9.551 19.732 68.608 1.00 10.18 105 ILE A CA 1
ATOM 820 C C . ILE A 1 105 ? 10.785 19.198 69.322 1.00 9.91 105 ILE A C 1
ATOM 821 O O . ILE A 1 105 ? 11.457 19.939 70.104 1.00 11.65 105 ILE A O 1
ATOM 834 N N . THR A 1 107 ? 13.758 18.554 68.280 1.00 11.05 107 THR A N 1
ATOM 835 C CA . THR A 1 107 ? 15.016 19.224 67.939 1.00 12.79 107 THR A CA 1
ATOM 836 C C . THR A 1 107 ? 15.015 20.677 68.332 1.00 13.76 107 THR A C 1
ATOM 837 O O . THR A 1 107 ? 16.044 21.345 68.193 1.00 16.27 107 THR A O 1
ATOM 841 N N . GLY A 1 108 ? 13.871 21.188 68.793 1.00 11.70 108 GLY A N 1
ATOM 842 C CA . GLY A 1 108 ? 13.762 22.591 69.224 1.00 14.85 108 GLY A CA 1
ATOM 843 C C . GLY A 1 108 ? 13.422 23.559 68.110 1.00 13.32 108 GLY A C 1
ATOM 844 O O . GLY A 1 108 ? 13.458 24.768 68.307 1.00 14.64 108 GLY A O 1
ATOM 845 N N . ASP A 1 109 ? 13.101 23.048 66.921 1.00 10.77 109 ASP A N 1
ATOM 846 C CA . ASP A 1 109 ? 12.644 23.931 65.848 1.00 10.64 109 ASP A CA 1
ATOM 847 C C . ASP A 1 109 ? 11.196 24.363 66.079 1.00 12.26 109 ASP A C 1
ATOM 848 O O . ASP A 1 109 ? 10.719 25.320 65.456 1.00 13.46 109 ASP A O 1
ATOM 853 N N . ALA A 1 110 ? 10.495 23.641 66.953 1.00 12.07 110 ALA A N 1
ATOM 854 C CA . ALA A 1 110 ? 9.124 24.007 67.339 1.00 10.67 110 ALA A CA 1
ATOM 855 C C . ALA A 1 110 ? 8.938 23.718 68.813 1.00 12.39 110 ALA A C 1
ATOM 856 O O . ALA A 1 110 ? 9.665 22.879 69.397 1.00 11.33 110 ALA A O 1
ATOM 858 N N . GLN A 1 111 ? 7.922 24.363 69.406 1.00 11.79 111 GLN A N 1
ATOM 859 C CA . GLN A 1 111 ? 7.409 24.029 70.744 1.00 12.49 111 GLN A CA 1
ATOM 860 C C . GLN A 1 111 ? 5.961 23.523 70.731 1.00 11.23 111 GLN A C 1
ATOM 861 O O . GLN A 1 111 ? 5.548 22.794 71.622 1.00 13.82 111 GLN A O 1
ATOM 867 N N . VAL A 1 112 ? 5.181 23.905 69.717 1.00 11.28 112 VAL A N 1
ATOM 868 C CA . VAL A 1 112 ? 3.806 23.444 69.628 1.00 9.39 112 VAL A CA 1
ATOM 869 C C . VAL A 1 112 ? 3.394 23.363 68.161 1.00 12.04 112 VAL A C 1
ATOM 870 O O . VAL A 1 112 ? 3.738 24.234 67.341 1.00 11.10 112 VAL A O 1
ATOM 874 N N . CYS A 1 113 ? 2.697 22.291 67.811 1.00 10.44 113 CYS A N 1
ATOM 875 C CA . CYS A 1 113 ? 2.208 22.106 66.434 1.00 9.78 113 CYS A CA 1
ATOM 876 C C . CYS A 1 113 ? 0.787 21.568 66.459 1.00 9.60 113 CYS A C 1
ATOM 877 O O . CYS A 1 113 ? 0.403 20.914 67.427 1.00 10.86 113 CYS A O 1
ATOM 880 N N . LEU A 1 114 ? 0.016 21.851 65.401 1.00 7.95 114 LEU A N 1
ATOM 881 C CA . LEU A 1 114 ? -1.185 21.054 65.115 1.00 9.58 114 LEU A CA 1
ATOM 882 C C . LEU A 1 114 ? -0.809 19.900 64.179 1.00 10.94 114 LEU A C 1
ATOM 883 O O . LEU A 1 114 ? 0.031 20.054 63.299 1.00 10.93 114 LEU A O 1
ATOM 888 N N . VAL A 1 115 ? -1.425 18.747 64.393 1.00 7.21 115 VAL A N 1
ATOM 889 C CA . VAL A 1 115 ? -1.214 17.558 63.582 1.00 10.22 115 VAL A CA 1
ATOM 890 C C . VAL A 1 115 ? -2.596 17.021 63.246 1.00 11.07 115 VAL A C 1
ATOM 891 O O . VAL A 1 115 ? -3.529 17.098 64.061 1.00 10.59 115 VAL A O 1
ATOM 895 N N . GLY A 1 116 ? -2.775 16.505 62.042 1.00 9.12 116 GLY A N 1
ATOM 896 C CA . GLY A 1 116 ? -4.054 15.873 61.753 1.00 9.28 116 GLY A CA 1
ATOM 897 C C . GLY A 1 116 ? -4.094 15.413 60.322 1.00 8.13 116 GLY A C 1
ATOM 898 O O . GLY A 1 116 ? -3.055 15.238 59.659 1.00 9.25 116 GLY A O 1
ATOM 899 N N . GLY A 1 117 ? -5.296 15.203 59.841 1.00 7.17 117 GLY A N 1
ATOM 900 C CA . GLY A 1 117 ? -5.445 14.789 58.448 1.00 8.68 117 GLY A CA 1
ATOM 901 C C . GLY A 1 117 ? -6.901 14.709 58.078 1.00 10.80 117 GLY A C 1
ATOM 902 O O . GLY A 1 117 ? -7.778 14.776 58.939 1.00 10.80 117 GLY A O 1
ATOM 903 N N . VAL A 1 118 ? -7.158 14.526 56.791 1.00 8.79 118 VAL A N 1
ATOM 904 C CA . VAL A 1 118 ? -8.508 14.513 56.279 1.00 7.47 118 VAL A CA 1
ATOM 905 C C . VAL A 1 118 ? -8.510 13.666 55.014 1.00 6.92 118 VAL A C 1
ATOM 906 O O . VAL A 1 118 ? -7.529 13.607 54.291 1.00 8.48 118 VAL A O 1
ATOM 910 N N . GLU A 1 119 ? -9.636 13.022 54.744 1.00 7.80 119 GLU A N 1
ATOM 911 C CA . GLU A 1 119 ? -9.823 12.460 53.406 1.00 8.36 119 GLU A CA 1
ATOM 912 C C . GLU A 1 119 ? -11.296 12.527 53.148 1.00 7.75 119 GLU A C 1
ATOM 913 O O . GLU A 1 119 ? -12.101 11.953 53.892 1.00 10.10 119 GLU A O 1
ATOM 919 N N . HIS A 1 120 ? -11.668 13.257 52.109 1.00 7.74 120 HIS A N 1
ATOM 920 C CA . HIS A 1 120 ? -13.054 13.311 51.725 1.00 9.07 120 HIS A CA 1
ATOM 921 C C . HIS A 1 120 ? -13.227 12.418 50.497 1.00 10.42 120 HIS A C 1
ATOM 922 O O . HIS A 1 120 ? -13.076 12.854 49.370 1.00 10.90 120 HIS A O 1
ATOM 937 N N . GLY A 1 122 ? -15.783 10.855 49.382 1.00 10.91 122 GLY A N 1
ATOM 938 C CA . GLY A 1 122 ? -16.951 11.225 48.571 1.00 15.14 122 GLY A CA 1
ATOM 939 C C . GLY A 1 122 ? -16.593 12.226 47.480 1.00 13.58 122 GLY A C 1
ATOM 940 O O . GLY A 1 122 ? -16.944 12.043 46.293 1.00 14.38 122 GLY A O 1
ATOM 941 N N . HIS A 1 123 ? -15.860 13.273 47.853 1.00 10.12 123 HIS A N 1
ATOM 942 C CA . HIS A 1 123 ? -15.498 14.329 46.907 1.00 10.08 123 HIS A CA 1
ATOM 943 C C . HIS A 1 123 ? -14.289 14.064 46.026 1.00 9.76 123 HIS A C 1
ATOM 944 O O . HIS A 1 123 ? -14.224 14.595 44.915 1.00 11.37 123 HIS A O 1
ATOM 951 N N . VAL A 1 124 ? -13.318 13.310 46.520 1.00 9.77 124 VAL A N 1
ATOM 952 C CA . VAL A 1 124 ? -12.135 12.991 45.694 1.00 10.37 124 VAL A CA 1
ATOM 953 C C . VAL A 1 124 ? -11.860 11.491 45.857 1.00 9.63 124 VAL A C 1
ATOM 954 O O . VAL A 1 124 ? -11.022 11.078 46.658 1.00 11.70 124 VAL A O 1
ATOM 958 N N . PRO A 1 125 ? -12.611 10.661 45.118 1.00 12.47 125 PRO A N 1
ATOM 959 C CA . PRO A 1 125 ? -12.489 9.216 45.312 1.00 12.79 125 PRO A CA 1
ATOM 960 C C . PRO A 1 125 ? -11.117 8.683 44.913 1.00 13.53 125 PRO A C 1
ATOM 961 O O . PRO A 1 125 ? -10.399 9.294 44.114 1.00 13.84 125 PRO A O 1
ATOM 973 N N . SER A 1 127 ? -10.405 6.452 42.969 1.00 16.02 127 SER A N 1
ATOM 974 C CA . SER A 1 127 ? -10.318 6.093 41.566 1.00 19.61 127 SER A CA 1
ATOM 975 C C . SER A 1 127 ? -10.133 7.324 40.688 1.00 20.23 127 SER A C 1
ATOM 976 O O . SER A 1 127 ? -9.917 7.190 39.498 1.00 20.74 127 SER A O 1
ATOM 979 N N . HIS A 1 128 ? -10.246 8.519 41.272 1.00 14.70 128 HIS A N 1
ATOM 980 C CA . HIS A 1 128 ? -10.153 9.764 40.510 1.00 13.43 128 HIS A CA 1
ATOM 981 C C . HIS A 1 128 ? -8.711 10.131 40.159 1.00 13.35 128 HIS A C 1
ATOM 982 O O . HIS A 1 128 ? -7.851 10.164 41.039 1.00 14.37 128 HIS A O 1
ATOM 989 N N . GLY A 1 129 ? -8.474 10.482 38.903 1.00 10.20 129 GLY A N 1
ATOM 990 C CA . GLY A 1 129 ? -7.160 10.977 38.486 1.00 13.48 129 GLY A CA 1
ATOM 991 C C . GLY A 1 129 ? -6.053 9.953 38.616 1.00 15.20 129 GLY A C 1
ATOM 992 O O . GLY A 1 129 ? -4.882 10.308 38.845 1.00 16.13 129 GLY A O 1
ATOM 993 N N . VAL A 1 130 ? -6.393 8.677 38.454 1.00 12.81 130 VAL A N 1
ATOM 994 C CA . VAL A 1 130 ? -5.386 7.615 38.554 1.00 17.45 130 VAL A CA 1
ATOM 995 C C . VAL A 1 130 ? -4.618 7.438 37.246 1.00 18.41 130 VAL A C 1
ATOM 996 O O . VAL A 1 130 ? -5.219 7.423 36.163 1.00 18.97 130 VAL A O 1
ATOM 1000 N N . ASP A 1 131 ? -3.291 7.345 37.357 1.00 17.06 131 ASP A N 1
ATOM 1001 C CA . ASP A 1 131 ? -2.400 7.073 36.214 1.00 16.00 131 ASP A CA 1
ATOM 1002 C C . ASP A 1 131 ? -1.181 6.401 36.800 1.00 19.27 131 ASP A C 1
ATOM 1003 O O . ASP A 1 131 ? -0.201 7.071 37.144 1.00 19.81 131 ASP A O 1
ATOM 1008 N N . PHE A 1 132 ? -1.271 5.076 36.959 1.00 19.45 132 PHE A N 1
ATOM 1009 C CA . PHE A 1 132 ? -0.256 4.300 37.648 1.00 20.04 132 PHE A CA 1
ATOM 1010 C C . PHE A 1 132 ? 0.782 3.888 36.615 1.00 20.68 132 PHE A C 1
ATOM 1011 O O . PHE A 1 132 ? 0.442 3.476 35.503 1.00 19.91 132 PHE A O 1
ATOM 1019 N N . HIS A 1 133 ? 2.048 4.051 36.968 1.00 19.58 133 HIS A N 1
ATOM 1020 C CA . HIS A 1 133 ? 3.121 3.769 36.048 1.00 17.06 133 HIS A CA 1
ATOM 1021 C C . HIS A 1 133 ? 3.018 2.323 35.567 1.00 19.59 133 HIS A C 1
ATOM 1022 O O . HIS A 1 133 ? 2.897 1.410 36.387 1.00 19.94 133 HIS A O 1
ATOM 1029 N N . PRO A 1 134 ? 3.077 2.118 34.253 1.00 21.57 134 PRO A N 1
ATOM 1030 C CA . PRO A 1 134 ? 2.951 0.758 33.722 1.00 26.18 134 PRO A CA 1
ATOM 1031 C C . PRO A 1 134 ? 4.023 -0.186 34.270 1.00 28.96 134 PRO A C 1
ATOM 1032 O O . PRO A 1 134 ? 3.802 -1.396 34.341 1.00 29.72 134 PRO A O 1
ATOM 1036 N N . GLY A 1 135 ? 5.161 0.361 34.682 1.00 30.22 135 GLY A N 1
ATOM 1037 C CA . GLY A 1 135 ? 6.233 -0.464 35.223 1.00 33.67 135 GLY A CA 1
ATOM 1038 C C . GLY A 1 135 ? 6.022 -0.924 36.653 1.00 36.38 135 GLY A C 1
ATOM 1039 O O . GLY A 1 135 ? 6.897 -1.581 37.224 1.00 37.71 135 GLY A O 1
ATOM 1040 N N . LEU A 1 136 ? 4.869 -0.596 37.235 1.00 37.15 136 LEU A N 1
ATOM 1041 C CA . LEU A 1 136 ? 4.604 -0.906 38.648 1.00 41.17 136 LEU A CA 1
ATOM 1042 C C . LEU A 1 136 ? 3.391 -1.814 38.896 1.00 45.04 136 LEU A C 1
ATOM 1043 O O . LEU A 1 136 ? 2.603 -2.081 37.983 1.00 46.59 136 LEU A O 1
ATOM 1048 N N . SER A 1 137 ? 3.263 -2.261 40.152 1.00 48.94 137 SER A N 1
ATOM 1049 C CA . SER A 1 137 ? 2.218 -3.186 40.632 1.00 51.82 137 SER A CA 1
ATOM 1050 C C . SER A 1 137 ? 0.798 -2.746 40.287 1.00 53.72 137 SER A C 1
ATOM 1051 O O . SER A 1 137 ? -0.040 -2.586 41.184 1.00 57.13 137 SER A O 1
ATOM 1054 N N . GLY A 1 145 ? -6.655 -1.223 47.580 1.00 60.36 145 GLY A N 1
ATOM 1055 C CA . GLY A 1 145 ? -5.999 -2.529 47.550 1.00 60.54 145 GLY A CA 1
ATOM 1056 C C . GLY A 1 145 ? -6.725 -3.533 46.667 1.00 60.27 145 GLY A C 1
ATOM 1057 O O . GLY A 1 145 ? -7.631 -4.233 47.121 1.00 58.46 145 GLY A O 1
ATOM 1074 N N . GLY A 1 148 ? -6.331 -9.756 43.565 1.00 29.61 148 GLY A N 1
ATOM 1075 C CA . GLY A 1 148 ? -6.548 -10.766 44.556 1.00 26.66 148 GLY A CA 1
ATOM 1076 C C . GLY A 1 148 ? -5.316 -11.492 45.023 1.00 23.97 148 GLY A C 1
ATOM 1077 O O . GLY A 1 148 ? -5.200 -11.828 46.154 1.00 21.18 148 GLY A O 1
ATOM 1078 N N . LEU A 1 149 ? -4.398 -11.717 44.115 1.00 20.15 149 LEU A N 1
ATOM 1079 C CA . LEU A 1 149 ? -3.213 -12.436 44.490 1.00 22.32 149 LEU A CA 1
ATOM 1080 C C . LEU A 1 149 ? -2.495 -11.713 45.585 1.00 19.21 149 LEU A C 1
ATOM 1081 O O . LEU A 1 149 ? -2.182 -12.312 46.559 1.00 21.60 149 LEU A O 1
ATOM 1086 N N . THR A 1 150 ? -2.253 -10.434 45.411 1.00 15.69 150 THR A N 1
ATOM 1087 C CA . THR A 1 150 ? -1.519 -9.713 46.442 1.00 14.82 150 THR A CA 1
ATOM 1088 C C . THR A 1 150 ? -2.354 -9.393 47.705 1.00 15.16 150 THR A C 1
ATOM 1089 O O . THR A 1 150 ? -1.842 -9.329 48.770 1.00 15.02 150 THR A O 1
ATOM 1093 N N . ALA A 1 151 ? -3.627 -9.151 47.524 1.00 16.65 151 ALA A N 1
ATOM 1094 C CA . ALA A 1 151 ? -4.490 -8.801 48.665 1.00 14.29 151 ALA A CA 1
ATOM 1095 C C . ALA A 1 151 ? -4.709 -9.994 49.594 1.00 16.27 151 ALA A C 1
ATOM 1096 O O . ALA A 1 151 ? -4.882 -9.832 50.813 1.00 14.56 151 ALA A O 1
ATOM 1098 N N . GLU A 1 152 ? -4.658 -11.192 49.014 1.00 13.42 152 GLU A N 1
ATOM 1099 C CA . GLU A 1 152 ? -5.014 -12.382 49.761 1.00 12.62 152 GLU A CA 1
ATOM 1100 C C . GLU A 1 152 ? -3.811 -13.216 50.162 1.00 12.83 152 GLU A C 1
ATOM 1101 O O . GLU A 1 152 ? -3.974 -14.242 50.823 1.00 13.12 152 GLU A O 1
ATOM 1115 N N . LEU A 1 154 ? -1.413 -12.976 52.457 1.00 13.86 154 LEU A N 1
ATOM 1116 C CA . LEU A 1 154 ? -1.281 -13.293 53.887 1.00 14.48 154 LEU A CA 1
ATOM 1117 C C . LEU A 1 154 ? -2.345 -14.288 54.348 1.00 14.41 154 LEU A C 1
ATOM 1118 O O . LEU A 1 154 ? -2.040 -15.194 55.119 1.00 13.22 154 LEU A O 1
ATOM 1123 N N . SER A 1 155 ? -3.576 -14.109 53.889 1.00 15.58 155 SER A N 1
ATOM 1124 C CA . SER A 1 155 ? -4.657 -14.994 54.329 1.00 14.16 155 SER A CA 1
ATOM 1125 C C . SER A 1 155 ? -4.421 -16.408 53.831 1.00 15.87 155 SER A C 1
ATOM 1126 O O . SER A 1 155 ? -4.786 -17.352 54.512 1.00 18.28 155 SER A O 1
ATOM 1129 N N . ARG A 1 156 ? -3.790 -16.554 52.665 1.00 15.34 156 ARG A N 1
ATOM 1130 C CA . ARG A 1 156 ? -3.425 -17.908 52.152 1.00 16.56 156 ARG A CA 1
ATOM 1131 C C . ARG A 1 156 ? -2.260 -18.512 52.931 1.00 19.05 156 ARG A C 1
ATOM 1132 O O . ARG A 1 156 ? -2.271 -19.705 53.231 1.00 18.93 156 ARG A O 1
ATOM 1140 N N . LEU A 1 157 ? -1.260 -17.697 53.272 1.00 17.90 157 LEU A N 1
ATOM 1141 C CA . LEU A 1 157 ? -0.121 -18.186 54.045 1.00 19.80 157 LEU A CA 1
ATOM 1142 C C . LEU A 1 157 ? -0.520 -18.609 55.444 1.00 21.19 157 LEU A C 1
ATOM 1143 O O . LEU A 1 157 ? 0.092 -19.515 56.022 1.00 18.65 157 LEU A O 1
ATOM 1148 N N . HIS A 1 158 ? -1.522 -17.932 56.013 1.00 19.02 158 HIS A N 1
ATOM 1149 C CA . HIS A 1 158 ? -1.897 -18.153 57.405 1.00 20.80 158 HIS A CA 1
ATOM 1150 C C . HIS A 1 158 ? -3.193 -18.912 57.586 1.00 20.02 158 HIS A C 1
ATOM 1151 O O . HIS A 1 158 ? -3.650 -19.078 58.713 1.00 23.50 158 HIS A O 1
ATOM 1158 N N . GLY A 1 159 ? -3.788 -19.364 56.486 1.00 17.32 159 GLY A N 1
ATOM 1159 C CA . GLY A 1 159 ? -5.054 -20.117 56.561 1.00 19.72 159 GLY A CA 1
ATOM 1160 C C . GLY A 1 159 ? -6.174 -19.337 57.220 1.00 20.93 159 GLY A C 1
ATOM 1161 O O . GLY A 1 159 ? -6.895 -19.857 58.071 1.00 21.21 159 GLY A O 1
ATOM 1162 N N . ILE A 1 160 ? -6.337 -18.078 56.828 1.00 15.34 160 ILE A N 1
ATOM 1163 C CA . ILE A 1 160 ? -7.447 -17.266 57.361 1.00 13.64 160 ILE A CA 1
ATOM 1164 C C . ILE A 1 160 ? -8.672 -17.416 56.440 1.00 13.90 160 ILE A C 1
ATOM 1165 O O . ILE A 1 160 ? -8.685 -16.911 55.312 1.00 14.57 160 ILE A O 1
ATOM 1170 N N . SER A 1 161 ? -9.686 -18.117 56.933 1.00 12.71 161 SER A N 1
ATOM 1171 C CA . SER A 1 161 ? -10.832 -18.472 56.120 1.00 13.43 161 SER A CA 1
ATOM 1172 C C . SER A 1 161 ? -11.792 -17.311 55.950 1.00 12.93 161 SER A C 1
ATOM 1173 O O . SER A 1 161 ? -11.758 -16.327 56.714 1.00 13.52 161 SER A O 1
ATOM 1176 N N . ARG A 1 162 ? -12.678 -17.470 54.974 1.00 13.98 162 ARG A N 1
ATOM 1177 C CA . ARG A 1 162 ? -13.810 -16.561 54.788 1.00 12.51 162 ARG A CA 1
ATOM 1178 C C . ARG A 1 162 ? -14.606 -16.367 56.091 1.00 12.04 162 ARG A C 1
ATOM 1179 O O . ARG A 1 162 ? -14.999 -15.238 56.437 1.00 11.59 162 ARG A O 1
ATOM 1187 N N . GLU A 1 163 ? -14.880 -17.473 56.795 1.00 11.36 163 GLU A N 1
ATOM 1188 C CA . GLU A 1 163 ? -15.658 -17.414 58.008 1.00 12.26 163 GLU A CA 1
ATOM 1189 C C . GLU A 1 163 ? -14.930 -16.607 59.100 1.00 11.28 163 GLU A C 1
ATOM 1190 O O . GLU A 1 163 ? -15.562 -15.824 59.829 1.00 14.95 163 GLU A O 1
ATOM 1204 N N . GLN A 1 165 ? -12.811 -14.243 58.531 1.00 10.99 165 GLN A N 1
ATOM 1205 C CA . GLN A 1 165 ? -12.812 -12.843 58.110 1.00 11.03 165 GLN A CA 1
ATOM 1206 C C . GLN A 1 165 ? -14.163 -12.214 58.402 1.00 10.75 165 GLN A C 1
ATOM 1207 O O . GLN A 1 165 ? -14.228 -11.091 58.897 1.00 10.89 165 GLN A O 1
ATOM 1213 N N . ASP A 1 166 ? -15.247 -12.916 58.063 1.00 10.61 166 ASP A N 1
ATOM 1214 C CA . ASP A 1 166 ? -16.592 -12.416 58.338 1.00 10.76 166 ASP A CA 1
ATOM 1215 C C . ASP A 1 166 ? -16.822 -12.217 59.847 1.00 13.21 166 ASP A C 1
ATOM 1216 O O . ASP A 1 166 ? -17.447 -11.225 60.271 1.00 12.35 166 ASP A O 1
ATOM 1221 N N . GLN A 1 167 ? -16.304 -13.134 60.657 1.00 10.93 167 GLN A N 1
ATOM 1222 C CA . GLN A 1 167 ? -16.431 -12.978 62.104 1.00 13.96 167 GLN A CA 1
ATOM 1223 C C . GLN A 1 167 ? -15.770 -11.697 62.602 1.00 12.13 167 GLN A C 1
ATOM 1224 O O . GLN A 1 167 ? -16.362 -10.932 63.387 1.00 12.17 167 GLN A O 1
ATOM 1230 N N . PHE A 1 168 ? -14.562 -11.437 62.115 1.00 11.43 168 PHE A N 1
ATOM 1231 C CA . PHE A 1 168 ? -13.830 -10.242 62.548 1.00 10.12 168 PHE A CA 1
ATOM 1232 C C . PHE A 1 168 ? -14.538 -8.974 62.089 1.00 10.91 168 PHE A C 1
ATOM 1233 O O . PHE A 1 168 ? -14.630 -7.968 62.822 1.00 11.15 168 PHE A O 1
ATOM 1241 N N . ALA A 1 169 ? -15.072 -9.009 60.870 1.00 9.23 169 ALA A N 1
ATOM 1242 C CA . ALA A 1 169 ? -15.828 -7.866 60.369 1.00 8.84 169 ALA A CA 1
ATOM 1243 C C . ALA A 1 169 ? -17.083 -7.587 61.175 1.00 8.53 169 ALA A C 1
ATOM 1244 O O . ALA A 1 169 ? -17.370 -6.416 61.499 1.00 9.30 169 ALA A O 1
ATOM 1246 N N . ALA A 1 170 ? -17.823 -8.634 61.535 1.00 9.50 170 ALA A N 1
ATOM 1247 C CA . ALA A 1 170 ? -19.030 -8.402 62.325 1.00 9.59 170 ALA A CA 1
ATOM 1248 C C . ALA A 1 170 ? -18.650 -7.808 63.695 1.00 10.89 170 ALA A C 1
ATOM 1249 O O . ALA A 1 170 ? -19.345 -6.928 64.230 1.00 11.79 170 ALA A O 1
ATOM 1251 N N . ARG A 1 171 ? -17.531 -8.285 64.232 1.00 10.20 171 ARG A N 1
ATOM 1252 C CA . ARG A 1 171 ? -17.014 -7.811 65.520 1.00 11.56 171 ARG A CA 1
ATOM 1253 C C . ARG A 1 171 ? -16.709 -6.299 65.457 1.00 13.21 171 ARG A C 1
ATOM 1254 O O . ARG A 1 171 ? -16.939 -5.537 66.408 1.00 10.64 171 ARG A O 1
ATOM 1262 N N . SER A 1 172 ? -16.189 -5.862 64.316 1.00 9.82 172 SER A N 1
ATOM 1263 C CA . SER A 1 172 ? -15.843 -4.455 64.169 1.00 11.54 172 SER A CA 1
ATOM 1264 C C . SER A 1 172 ? -17.046 -3.541 64.358 1.00 11.29 172 SER A C 1
ATOM 1265 O O . SER A 1 172 ? -16.970 -2.523 65.084 1.00 12.28 172 SER A O 1
ATOM 1268 N N . HIS A 1 173 ? -18.158 -3.880 63.696 1.00 10.68 173 HIS A N 1
ATOM 1269 C CA . HIS A 1 173 ? -19.377 -3.113 63.800 1.00 9.07 173 HIS A CA 1
ATOM 1270 C C . HIS A 1 173 ? -19.937 -3.243 65.205 1.00 10.07 173 HIS A C 1
ATOM 1271 O O . HIS A 1 173 ? -20.371 -2.258 65.782 1.00 10.90 173 HIS A O 1
ATOM 1278 N N . ALA A 1 174 ? -19.906 -4.446 65.754 1.00 10.67 174 ALA A N 1
ATOM 1279 C CA . ALA A 1 174 ? -20.442 -4.643 67.116 1.00 9.75 174 ALA A CA 1
ATOM 1280 C C . ALA A 1 174 ? -19.685 -3.775 68.134 1.00 11.13 174 ALA A C 1
ATOM 1281 O O . ALA A 1 174 ? -20.303 -3.119 68.995 1.00 13.08 174 ALA A O 1
ATOM 1283 N N . ARG A 1 175 ? -18.351 -3.802 68.072 1.00 10.38 175 ARG A N 1
ATOM 1284 C CA . ARG A 1 175 ? -17.526 -2.998 69.010 1.00 9.73 175 ARG A CA 1
ATOM 1285 C C . ARG A 1 175 ? -17.725 -1.493 68.793 1.00 11.06 175 ARG A C 1
ATOM 1286 O O . ARG A 1 175 ? -17.841 -0.717 69.758 1.00 9.31 175 ARG A O 1
ATOM 1294 N N . ALA A 1 176 ? -17.812 -1.080 67.528 1.00 10.77 176 ALA A N 1
ATOM 1295 C CA . ALA A 1 176 ? -18.041 0.340 67.213 1.00 11.11 176 ALA A CA 1
ATOM 1296 C C . ALA A 1 176 ? -19.414 0.799 67.683 1.00 11.44 176 ALA A C 1
ATOM 1297 O O . ALA A 1 176 ? -19.556 1.888 68.259 1.00 12.61 176 ALA A O 1
ATOM 1299 N N . TRP A 1 177 ? -20.436 -0.034 67.465 1.00 13.02 177 TRP A N 1
ATOM 1300 C CA . TRP A 1 177 ? -21.756 0.284 67.978 1.00 10.79 177 TRP A CA 1
ATOM 1301 C C . TRP A 1 177 ? -21.779 0.291 69.510 1.00 12.88 177 TRP A C 1
ATOM 1302 O O . TRP A 1 177 ? -22.394 1.170 70.111 1.00 12.21 177 TRP A O 1
ATOM 1313 N N . ALA A 1 178 ? -21.126 -0.677 70.142 1.00 11.85 178 ALA A N 1
ATOM 1314 C CA . ALA A 1 178 ? -21.109 -0.673 71.613 1.00 14.47 178 ALA A CA 1
ATOM 1315 C C . ALA A 1 178 ? -20.471 0.615 72.144 1.00 14.80 178 ALA A C 1
ATOM 1316 O O . ALA A 1 178 ? -20.935 1.201 73.132 1.00 15.11 178 ALA A O 1
ATOM 1318 N N . ALA A 1 179 ? -19.405 1.050 71.483 1.00 11.34 179 ALA A N 1
ATOM 1319 C CA . ALA A 1 179 ? -18.714 2.279 71.884 1.00 11.57 179 ALA A CA 1
ATOM 1320 C C . ALA A 1 179 ? -19.626 3.487 71.718 1.00 13.04 179 ALA A C 1
ATOM 1321 O O . ALA A 1 179 ? -19.678 4.394 72.570 1.00 13.15 179 ALA A O 1
ATOM 1323 N N . THR A 1 180 ? -20.362 3.503 70.612 1.00 10.88 180 THR A N 1
ATOM 1324 C CA . THR A 1 180 ? -21.344 4.531 70.356 1.00 12.31 180 THR A CA 1
ATOM 1325 C C . THR A 1 180 ? -22.379 4.558 71.490 1.00 14.32 180 THR A C 1
ATOM 1326 O O . THR A 1 180 ? -22.694 5.626 72.008 1.00 14.55 180 THR A O 1
ATOM 1330 N N . GLN A 1 181 ? -22.856 3.392 71.922 1.00 13.10 181 GLN A N 1
ATOM 1331 C CA . GLN A 1 181 ? -23.936 3.367 72.916 1.00 17.18 181 GLN A CA 1
ATOM 1332 C C . GLN A 1 181 ? -23.444 3.645 74.350 1.00 17.13 181 GLN A C 1
ATOM 1333 O O . GLN A 1 181 ? -24.191 4.172 75.200 1.00 19.13 181 GLN A O 1
ATOM 1339 N N . SER A 1 182 ? -22.199 3.293 74.629 1.00 14.93 182 SER A N 1
ATOM 1340 C CA . SER A 1 182 ? -21.691 3.377 75.996 1.00 16.68 182 SER A CA 1
ATOM 1341 C C . SER A 1 182 ? -21.167 4.773 76.303 1.00 19.45 182 SER A C 1
ATOM 1342 O O . SER A 1 182 ? -20.876 5.081 77.464 1.00 21.48 182 SER A O 1
ATOM 1345 N N . GLY A 1 183 ? -21.014 5.597 75.270 1.00 18.46 183 GLY A N 1
ATOM 1346 C CA . GLY A 1 183 ? -20.411 6.929 75.452 1.00 18.32 183 GLY A CA 1
ATOM 1347 C C . GLY A 1 183 ? -18.897 6.939 75.298 1.00 16.51 183 GLY A C 1
ATOM 1348 O O . GLY A 1 183 ? -18.255 7.953 75.581 1.00 14.80 183 GLY A O 1
ATOM 1349 N N . ALA A 1 184 ? -18.328 5.819 74.850 1.00 12.02 184 ALA A N 1
ATOM 1350 C CA . ALA A 1 184 ? -16.873 5.695 74.737 1.00 13.84 184 ALA A CA 1
ATOM 1351 C C . ALA A 1 184 ? -16.310 6.632 73.691 1.00 12.66 184 ALA A C 1
ATOM 1352 O O . ALA A 1 184 ? -15.101 6.899 73.693 1.00 15.78 184 ALA A O 1
ATOM 1354 N N . PHE A 1 185 ? -17.140 7.063 72.742 1.00 11.94 185 PHE A N 1
ATOM 1355 C CA . PHE A 1 185 ? -16.630 7.993 71.724 1.00 15.38 185 PHE A CA 1
ATOM 1356 C C . PHE A 1 185 ? -16.934 9.466 72.048 1.00 15.74 185 PHE A C 1
ATOM 1357 O O . PHE A 1 185 ? -16.523 10.347 71.305 1.00 13.63 185 PHE A O 1
ATOM 1365 N N . LYS A 1 186 ? -17.648 9.728 73.146 1.00 13.22 186 LYS A N 1
ATOM 1366 C CA . LYS A 1 186 ? -18.084 11.101 73.484 1.00 14.74 186 LYS A CA 1
ATOM 1367 C C . LYS A 1 186 ? -16.966 12.098 73.657 1.00 13.27 186 LYS A C 1
ATOM 1368 O O . LYS A 1 186 ? -17.125 13.293 73.391 1.00 13.61 186 LYS A O 1
ATOM 1374 N N . THR A 1 187 ? -15.838 11.617 74.168 1.00 13.35 187 THR A N 1
ATOM 1375 C CA . THR A 1 187 ? -14.699 12.470 74.460 1.00 14.57 187 THR A CA 1
ATOM 1376 C C . THR A 1 187 ? -13.931 12.887 73.194 1.00 15.15 187 THR A C 1
ATOM 1377 O O . THR A 1 187 ? -13.327 13.973 73.157 1.00 16.95 187 THR A O 1
ATOM 1381 N N . GLU A 1 188 ? -13.951 12.044 72.169 1.00 14.13 188 GLU A N 1
ATOM 1382 C CA . GLU A 1 188 ? -13.134 12.304 70.973 1.00 13.17 188 GLU A CA 1
ATOM 1383 C C . GLU A 1 188 ? -13.910 12.925 69.815 1.00 9.79 188 GLU A C 1
ATOM 1384 O O . GLU A 1 188 ? -13.334 13.621 68.982 1.00 11.07 188 GLU A O 1
ATOM 1390 N N . ILE A 1 189 ? -15.209 12.650 69.734 1.00 9.17 189 ILE A N 1
ATOM 1391 C CA . ILE A 1 189 ? -15.973 13.165 68.590 1.00 9.89 189 ILE A CA 1
ATOM 1392 C C . ILE A 1 189 ? -16.393 14.624 68.804 1.00 11.46 189 ILE A C 1
ATOM 1393 O O . ILE A 1 189 ? -17.038 14.948 69.810 1.00 13.20 189 ILE A O 1
ATOM 1398 N N . ILE A 1 190 ? -16.038 15.507 67.865 1.00 9.69 190 ILE A N 1
ATOM 1399 C CA . ILE A 1 190 ? -16.539 16.873 67.870 1.00 10.92 190 ILE A CA 1
ATOM 1400 C C . ILE A 1 190 ? -1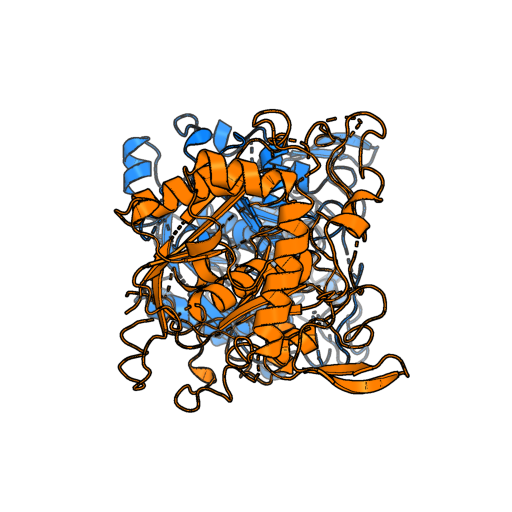7.796 16.911 67.005 1.00 12.10 190 ILE A C 1
ATOM 1401 O O . ILE A 1 190 ? -17.724 16.525 65.840 1.00 10.36 190 ILE A O 1
ATOM 1406 N N . PRO A 1 191 ? -18.947 17.353 67.565 1.00 11.11 191 PRO A N 1
ATOM 1407 C CA . PRO A 1 191 ? -20.118 17.415 66.700 1.00 11.25 191 PRO A CA 1
ATOM 1408 C C . PRO A 1 191 ? -19.774 18.265 65.494 1.00 12.46 191 PRO A C 1
ATOM 1409 O O . PRO A 1 191 ? -19.111 19.296 65.641 1.00 13.45 191 PRO A O 1
ATOM 1413 N N . THR A 1 192 ? -20.218 17.819 64.319 1.00 11.56 192 THR A N 1
ATOM 1414 C CA . THR A 1 192 ? -19.820 18.434 63.053 1.00 11.06 192 THR A CA 1
ATOM 1415 C C . THR A 1 192 ? -21.040 18.569 62.144 1.00 9.72 192 THR A C 1
ATOM 1416 O O . THR A 1 192 ? -21.802 17.618 62.003 1.00 12.39 192 THR A O 1
ATOM 1420 N N . GLY A 1 193 ? -21.234 19.752 61.560 1.00 10.56 193 GLY A N 1
ATOM 1421 C CA . GLY A 1 193 ? -22.374 19.994 60.676 1.00 12.88 193 GLY A CA 1
ATOM 1422 C C . GLY A 1 193 ? -22.332 19.189 59.377 1.00 12.18 193 GLY A C 1
ATOM 1423 O O . GLY A 1 193 ? -21.311 19.131 58.663 1.00 12.36 193 GLY A O 1
ATOM 1424 N N . GLY A 1 194 ? -23.450 18.562 59.083 1.00 10.57 194 GLY A N 1
ATOM 1425 C CA . GLY A 1 194 ? -23.628 17.827 57.829 1.00 9.83 194 GLY A CA 1
ATOM 1426 C C . GLY A 1 194 ? -25.082 18.027 57.444 1.00 11.73 194 GLY A C 1
ATOM 1427 O O . GLY A 1 194 ? -25.711 19.023 57.843 1.00 14.36 194 GLY A O 1
ATOM 1428 N N . HIS A 1 195 ? -25.595 17.100 56.649 1.00 10.99 195 HIS A N 1
ATOM 1429 C CA . HIS A 1 195 ? -26.983 17.103 56.217 1.00 11.45 195 HIS A CA 1
ATOM 1430 C C . HIS A 1 195 ? -27.580 15.725 56.385 1.00 13.18 195 HIS A C 1
ATOM 1431 O O . HIS A 1 195 ? -26.937 14.703 56.087 1.00 13.91 195 HIS A O 1
ATOM 1438 N N . ASP A 1 196 ? -28.803 15.694 56.908 1.00 14.75 196 ASP A N 1
ATOM 1439 C CA . ASP A 1 196 ? -29.485 14.437 57.093 1.00 12.59 196 ASP A CA 1
ATOM 1440 C C . ASP A 1 196 ? -30.015 13.964 55.742 1.00 16.46 196 ASP A C 1
ATOM 1441 O O . ASP A 1 196 ? -29.738 14.588 54.708 1.00 14.97 196 ASP A O 1
ATOM 1446 N N . ALA A 1 197 ? -30.721 12.841 55.752 1.00 15.94 197 ALA A N 1
ATOM 1447 C CA . ALA A 1 197 ? -31.190 12.207 54.511 1.00 17.74 197 ALA A CA 1
ATOM 1448 C C . ALA A 1 197 ? -32.098 13.101 53.667 1.00 19.66 197 ALA A C 1
ATOM 1449 O O . ALA A 1 197 ? -32.158 12.954 52.446 1.00 18.61 197 ALA A O 1
ATOM 1451 N N . ASP A 1 198 ? -32.818 14.004 54.328 1.00 19.76 198 ASP A N 1
ATOM 1452 C CA . ASP A 1 198 ? -33.750 14.905 53.656 1.00 21.18 198 ASP A CA 1
ATOM 1453 C C . ASP A 1 198 ? -33.075 16.217 53.256 1.00 20.85 198 ASP A C 1
ATOM 1454 O O . ASP A 1 198 ? -33.702 17.115 52.680 1.00 22.32 198 ASP A O 1
ATOM 1459 N N . GLY A 1 199 ? -31.777 16.327 53.520 1.00 19.68 199 GLY A N 1
ATOM 1460 C CA . GLY A 1 199 ? -31.052 17.520 53.132 1.00 18.41 199 GLY A CA 1
ATOM 1461 C C . GLY A 1 199 ? -31.091 18.607 54.187 1.00 18.82 199 GLY A C 1
ATOM 1462 O O . GLY A 1 199 ? -30.620 19.714 53.945 1.00 22.19 199 GLY A O 1
ATOM 1463 N N . VAL A 1 200 ? -31.626 18.283 55.363 1.00 19.21 200 VAL A N 1
ATOM 1464 C CA . VAL A 1 200 ? -31.756 19.264 56.463 1.00 20.73 200 VAL A CA 1
ATOM 1465 C C . VAL A 1 200 ? -30.437 19.357 57.232 1.00 20.58 200 VAL A C 1
ATOM 1466 O O . VAL A 1 200 ? -29.834 18.350 57.541 1.00 19.27 200 VAL A O 1
ATOM 1470 N N . LEU A 1 201 ? -30.002 20.574 57.529 1.00 19.97 201 LEU A N 1
ATOM 1471 C CA . LEU A 1 201 ? -28.792 20.777 58.295 1.00 17.60 201 LEU A CA 1
ATOM 1472 C C . LEU A 1 201 ? -28.885 19.973 59.573 1.00 19.24 201 LEU A C 1
ATOM 1473 O O . LEU A 1 201 ? -29.929 19.938 60.224 1.00 19.07 201 LEU A O 1
ATOM 1478 N N . LYS A 1 202 ? -27.795 19.312 59.940 1.00 15.37 202 LYS A N 1
ATOM 1479 C CA . LYS A 1 202 ? -27.802 18.481 61.118 1.00 16.15 202 LYS A CA 1
ATOM 1480 C C . LYS A 1 202 ? -26.415 18.439 61.723 1.00 16.36 202 LYS A C 1
ATOM 1481 O O . LYS A 1 202 ? -25.404 18.326 60.994 1.00 15.13 202 LYS A O 1
ATOM 1487 N N . GLN A 1 203 ? -26.341 18.591 63.046 1.00 14.43 203 GLN A N 1
ATOM 1488 C CA . GLN A 1 203 ? -25.063 18.388 63.732 1.00 14.11 203 GLN A CA 1
ATOM 1489 C C . GLN A 1 203 ? -24.898 16.894 64.026 1.00 13.77 203 GLN A C 1
ATOM 1490 O O . GLN A 1 203 ? -25.720 16.296 64.710 1.00 18.57 203 GLN A O 1
ATOM 1496 N N . PHE A 1 204 ? -23.873 16.261 63.462 1.00 12.89 204 PHE A N 1
ATOM 1497 C CA . PHE A 1 204 ? -23.663 14.862 63.691 1.00 11.67 204 PHE A CA 1
ATOM 1498 C C . PHE A 1 204 ? -22.701 14.652 64.849 1.00 12.13 204 PHE A C 1
ATOM 1499 O O . PHE A 1 204 ? -21.638 15.292 64.918 1.00 13.04 204 PHE A O 1
ATOM 1507 N N . ASN A 1 205 ? -23.058 13.738 65.747 1.00 13.23 205 ASN A N 1
ATOM 1508 C CA . ASN A 1 205 ? -22.164 13.415 66.842 1.00 15.96 205 ASN A CA 1
ATOM 1509 C C . ASN A 1 205 ? -21.921 11.927 66.954 1.00 13.52 205 ASN A C 1
ATOM 1510 O O . ASN A 1 205 ? -21.472 11.443 67.983 1.00 14.20 205 ASN A O 1
ATOM 1515 N N . TYR A 1 206 ? -22.175 11.199 65.873 1.00 13.47 206 TYR A N 1
ATOM 1516 C CA . TYR A 1 206 ? -21.967 9.757 65.881 1.00 14.94 206 TYR A CA 1
ATOM 1517 C C . TYR A 1 206 ? -21.537 9.329 64.489 1.00 13.77 206 TYR A C 1
ATOM 1518 O O . TYR A 1 206 ? -21.754 10.044 63.500 1.00 12.79 206 TYR A O 1
ATOM 1527 N N . ASP A 1 207 ? -20.889 8.181 64.432 1.00 12.20 207 ASP A N 1
ATOM 1528 C CA . ASP A 1 207 ? -20.361 7.642 63.184 1.00 12.20 207 ASP A CA 1
ATOM 1529 C C . ASP A 1 207 ? -21.434 6.980 62.361 1.00 13.38 207 ASP A C 1
ATOM 1530 O O . ASP A 1 207 ? -21.745 5.804 62.527 1.00 12.73 207 ASP A O 1
ATOM 1535 N N . GLU A 1 208 ? -21.980 7.762 61.442 1.00 13.14 208 GLU A N 1
ATOM 1536 C CA . GLU A 1 208 ? -23.079 7.334 60.586 1.00 14.78 208 GLU A CA 1
ATOM 1537 C C . GLU A 1 208 ? -22.773 6.063 59.795 1.00 14.84 208 GLU A C 1
ATOM 1538 O O . GLU A 1 208 ? -23.681 5.314 59.414 1.00 14.99 208 GLU A O 1
ATOM 1544 N N . VAL A 1 209 ? -21.498 5.840 59.508 1.00 16.15 209 VAL A N 1
ATOM 1545 C CA . VAL A 1 209 ? -21.115 4.749 58.643 1.00 16.59 209 VAL A CA 1
ATOM 1546 C C . VAL A 1 209 ? -21.195 3.357 59.300 1.00 16.62 209 VAL A C 1
ATOM 1547 O O . VAL A 1 209 ? -21.213 2.354 58.597 1.00 19.29 209 VAL A O 1
ATOM 1551 N N . ILE A 1 210 ? -21.229 3.277 60.634 1.00 13.61 210 ILE A N 1
ATOM 1552 C CA . ILE A 1 210 ? -21.282 1.974 61.318 1.00 11.18 210 ILE A CA 1
ATOM 1553 C C . ILE A 1 210 ? -22.619 1.316 60.980 1.00 13.60 210 ILE A C 1
ATOM 1554 O O . ILE A 1 210 ? -23.625 2.004 60.917 1.00 13.93 210 ILE A O 1
ATOM 1559 N N . ARG A 1 211 ? -22.628 -0.002 60.792 1.00 12.45 211 ARG A N 1
ATOM 1560 C CA . ARG A 1 211 ? -23.859 -0.721 60.520 1.00 12.15 211 ARG A CA 1
ATOM 1561 C C . ARG A 1 211 ? -24.150 -1.714 61.621 1.00 14.00 211 ARG A C 1
ATOM 1562 O O . ARG A 1 211 ? -23.654 -2.847 61.585 1.00 13.11 211 ARG A O 1
ATOM 1570 N N . PRO A 1 212 ? -24.961 -1.305 62.616 1.00 14.35 212 PRO A N 1
ATOM 1571 C CA . PRO A 1 212 ? -25.158 -2.173 63.788 1.00 16.09 212 PRO A CA 1
ATOM 1572 C C . PRO A 1 212 ? -25.869 -3.481 63.460 1.00 14.10 212 PRO A C 1
ATOM 1573 O O . PRO A 1 212 ? -25.710 -4.468 64.194 1.00 13.67 212 PRO A O 1
ATOM 1577 N N . GLU A 1 213 ? -26.621 -3.464 62.365 1.00 14.69 213 GLU A N 1
ATOM 1578 C CA . GLU A 1 213 ? -27.342 -4.628 61.879 1.00 14.19 213 GLU A CA 1
ATOM 1579 C C . GLU A 1 213 ? -26.442 -5.691 61.227 1.00 14.25 213 GLU A C 1
ATOM 1580 O O . GLU A 1 213 ? -26.923 -6.783 60.844 1.00 15.54 213 GLU A O 1
ATOM 1586 N N . THR A 1 214 ? -25.143 -5.395 61.093 1.00 13.49 214 THR A N 1
ATOM 1587 C CA . THR A 1 214 ? -24.218 -6.357 60.467 1.00 12.82 214 THR A CA 1
ATOM 1588 C C . THR A 1 214 ? -24.258 -7.687 61.234 1.00 15.86 214 THR A C 1
ATOM 1589 O O . THR A 1 214 ? -24.217 -7.703 62.470 1.00 19.14 214 THR A O 1
ATOM 1593 N N . THR A 1 215 ? -24.369 -8.801 60.507 1.00 14.94 215 THR A N 1
ATOM 1594 C CA . THR A 1 215 ? -24.259 -10.118 61.097 1.00 13.89 215 THR A CA 1
ATOM 1595 C C . THR A 1 215 ? -23.326 -10.960 60.274 1.00 14.37 215 THR A C 1
ATOM 1596 O O . THR A 1 215 ? -23.164 -10.731 59.077 1.00 13.61 215 THR A O 1
ATOM 1600 N N . VAL A 1 216 ? -22.719 -11.956 60.906 1.00 14.87 216 VAL A N 1
ATOM 1601 C CA . VAL A 1 216 ? -21.958 -12.919 60.124 1.00 16.88 216 VAL A CA 1
ATOM 1602 C C . VAL A 1 216 ? -22.856 -13.590 59.095 1.00 14.54 216 VAL A C 1
ATOM 1603 O O . VAL A 1 216 ? -22.402 -13.868 57.983 1.00 13.40 216 VAL A O 1
ATOM 1607 N N . GLU A 1 217 ? -24.129 -13.827 59.430 1.00 13.96 217 GLU A N 1
ATOM 1608 C CA . GLU A 1 217 ? -25.012 -14.446 58.426 1.00 16.27 217 GLU A CA 1
ATOM 1609 C C . GLU A 1 217 ? -25.146 -13.580 57.168 1.00 15.49 217 GLU A C 1
ATOM 1610 O O . GLU A 1 217 ? -25.094 -14.082 56.024 1.00 13.96 217 GLU A O 1
ATOM 1616 N N . ALA A 1 218 ? -25.360 -12.278 57.364 1.00 14.37 218 ALA A N 1
ATOM 1617 C CA . ALA A 1 218 ? -25.485 -11.363 56.217 1.00 10.98 218 ALA A CA 1
ATOM 1618 C C . ALA A 1 218 ? -24.163 -11.292 55.463 1.00 11.71 218 ALA A C 1
ATOM 1619 O O . ALA A 1 218 ? -24.131 -11.345 54.228 1.00 12.43 218 ALA A O 1
ATOM 1621 N N . LEU A 1 219 ? -23.049 -11.206 56.191 1.00 12.51 219 LEU A N 1
ATOM 1622 C CA . LEU A 1 219 ? -21.734 -11.123 55.509 1.00 9.71 219 LEU A CA 1
ATOM 1623 C C . LEU A 1 219 ? -21.425 -12.375 54.698 1.00 11.65 219 LEU A C 1
ATOM 1624 O O . LEU A 1 219 ? -20.752 -12.285 53.681 1.00 11.22 219 LEU A O 1
ATOM 1629 N N . SER A 1 220 ? -21.910 -13.538 55.148 1.00 10.61 220 SER A N 1
ATOM 1630 C CA . SER A 1 220 ? -21.636 -14.797 54.463 1.00 10.35 220 SER A CA 1
ATOM 1631 C C . SER A 1 220 ? -22.305 -14.836 53.094 1.00 10.95 220 SER A C 1
ATOM 1632 O O . SER A 1 220 ? -21.984 -15.712 52.279 1.00 12.33 220 SER A O 1
ATOM 1635 N N . THR A 1 221 ? -23.263 -13.939 52.851 1.00 11.19 221 THR A N 1
ATOM 1636 C CA . THR A 1 221 ? -23.976 -13.943 51.535 1.00 10.88 221 THR A CA 1
ATOM 1637 C C . THR A 1 221 ? -23.199 -13.247 50.424 1.00 10.85 221 THR A C 1
ATOM 1638 O O . THR A 1 221 ? -23.469 -13.456 49.226 1.00 11.25 221 THR A O 1
ATOM 1642 N N . LEU A 1 222 ? -22.205 -12.450 50.798 1.00 11.22 222 LEU A N 1
ATOM 1643 C CA . LEU A 1 222 ? -21.568 -11.566 49.823 1.00 9.83 222 LEU A CA 1
ATOM 1644 C C . LEU A 1 222 ? -20.667 -12.327 48.879 1.00 12.20 222 LEU A C 1
ATOM 1645 O O . LEU A 1 222 ? -20.143 -13.370 49.223 1.00 12.41 222 LEU A O 1
ATOM 1650 N N . ARG A 1 223 ? -20.469 -11.765 47.687 1.00 13.52 223 ARG A N 1
ATOM 1651 C CA . ARG A 1 223 ? -19.553 -12.355 46.714 1.00 13.59 223 ARG A CA 1
ATOM 1652 C C . ARG A 1 223 ? -18.116 -11.943 47.005 1.00 10.98 223 ARG A C 1
ATOM 1653 O O . ARG A 1 223 ? -17.856 -10.851 47.501 1.00 13.92 223 ARG A O 1
ATOM 1661 N N . PRO A 1 224 ? -17.154 -12.796 46.635 1.00 11.50 224 PRO A N 1
ATOM 1662 C CA . PRO A 1 224 ? -15.742 -12.396 46.757 1.00 11.76 224 PRO A CA 1
ATOM 1663 C C . PRO A 1 224 ? -15.471 -11.113 45.994 1.00 15.73 224 PRO A C 1
ATOM 1664 O O . PRO A 1 224 ? -16.044 -10.886 44.916 1.00 16.28 224 PRO A O 1
ATOM 1668 N N . ALA A 1 225 ? -14.601 -10.285 46.538 1.00 12.00 225 ALA A N 1
ATOM 1669 C CA . ALA A 1 225 ? -14.184 -9.067 45.847 1.00 14.76 225 ALA A CA 1
ATOM 1670 C C . ALA A 1 225 ? -13.282 -9.413 44.649 1.00 14.95 225 ALA A C 1
ATOM 1671 O O . ALA A 1 225 ? -13.249 -8.684 43.659 1.00 18.07 225 ALA A O 1
ATOM 1673 N N . PHE A 1 226 ? -12.554 -10.514 44.743 1.00 14.09 226 PHE A N 1
ATOM 1674 C CA . PHE A 1 226 ? -11.552 -10.857 43.725 1.00 15.75 226 PHE A CA 1
ATOM 1675 C C . PHE A 1 226 ? -11.945 -12.119 42.949 1.00 17.71 226 PHE A C 1
ATOM 1676 O O . PHE A 1 226 ? -12.962 -12.093 42.233 1.00 17.65 226 PHE A O 1
ATOM 1684 N N . ASP A 1 227 ? -11.192 -13.217 43.065 1.00 15.87 227 ASP A N 1
ATOM 1685 C CA . ASP A 1 227 ? -11.527 -14.414 42.264 1.00 17.20 227 ASP A CA 1
ATOM 1686 C C . ASP A 1 227 ? -12.883 -14.976 42.706 1.00 19.16 227 ASP A C 1
ATOM 1687 O O . ASP A 1 227 ? -13.121 -15.175 43.908 1.00 15.63 227 ASP A O 1
ATOM 1692 N N . PRO A 1 228 ? -13.783 -15.236 41.737 1.00 16.70 228 PRO A N 1
ATOM 1693 C CA . PRO A 1 228 ? -15.118 -15.714 42.068 1.00 19.49 228 PRO A CA 1
ATOM 1694 C C . PRO A 1 228 ? -15.094 -17.075 42.723 1.00 19.71 228 PRO A C 1
ATOM 1695 O O . PRO A 1 228 ? -15.979 -17.384 43.515 1.00 22.94 228 PRO A O 1
ATOM 1699 N N . VAL A 1 229 ? -14.094 -17.885 42.387 1.00 22.48 229 VAL A N 1
ATOM 1700 C CA . VAL A 1 229 ? -14.057 -19.276 42.801 1.00 26.12 229 VAL A CA 1
ATOM 1701 C C . VAL A 1 229 ? -13.343 -19.450 44.141 1.00 23.77 229 VAL A C 1
ATOM 1702 O O . VAL A 1 229 ? -13.823 -20.143 45.026 1.00 26.40 229 VAL A O 1
ATOM 1706 N N . SER A 1 230 ? -12.190 -18.819 44.277 1.00 20.00 230 SER A N 1
ATOM 1707 C CA . SER A 1 230 ? -11.362 -19.032 45.457 1.00 19.53 230 SER A CA 1
ATOM 1708 C C . SER A 1 230 ? -11.196 -17.806 46.354 1.00 18.26 230 SER A C 1
ATOM 1709 O O . SER A 1 230 ? -10.615 -17.903 47.458 1.00 17.55 230 SER A O 1
ATOM 1712 N N . GLY A 1 231 ? -11.687 -16.657 45.903 1.00 15.51 231 GLY A N 1
ATOM 1713 C CA . GLY A 1 231 ? -11.536 -15.410 46.701 1.00 11.96 231 GLY A CA 1
ATOM 1714 C C . GLY A 1 231 ? -12.265 -15.489 48.031 1.00 14.42 231 GLY A C 1
ATOM 1715 O O . GLY A 1 231 ? -13.332 -16.119 48.132 1.00 13.60 231 GLY A O 1
ATOM 1716 N N . THR A 1 232 ? -11.684 -14.851 49.057 1.00 12.22 232 THR A N 1
ATOM 1717 C CA . THR A 1 232 ? -12.256 -14.836 50.393 1.00 12.16 232 THR A CA 1
ATOM 1718 C C . THR A 1 232 ? -12.612 -13.419 50.834 1.00 12.28 232 THR A C 1
ATOM 1719 O O . THR A 1 232 ? -13.631 -13.224 51.499 1.00 14.04 232 THR A O 1
ATOM 1723 N N . VAL A 1 233 ? -11.781 -12.428 50.509 1.00 9.93 233 VAL A N 1
ATOM 1724 C CA . VAL A 1 233 ? -12.124 -11.028 50.862 1.00 12.33 233 VAL A CA 1
ATOM 1725 C C . VAL A 1 233 ? -13.446 -10.601 50.191 1.00 14.26 233 VAL A C 1
ATOM 1726 O O . VAL A 1 233 ? -13.709 -10.978 49.033 1.00 12.66 233 VAL A O 1
ATOM 1730 N N . THR A 1 234 ? -14.278 -9.843 50.909 1.00 10.51 234 THR A N 1
ATOM 1731 C CA . THR A 1 234 ? -15.456 -9.207 50.323 1.00 11.12 234 THR A CA 1
ATOM 1732 C C . THR A 1 234 ? -15.486 -7.719 50.674 1.00 11.23 234 THR A C 1
ATOM 1733 O O . THR A 1 234 ? -14.683 -7.251 51.476 1.00 12.06 234 THR A O 1
ATOM 1737 N N . ALA A 1 235 ? -16.402 -6.971 50.076 1.00 11.33 235 ALA A N 1
ATOM 1738 C CA . ALA A 1 235 ? -16.517 -5.557 50.454 1.00 14.76 235 ALA A CA 1
ATOM 1739 C C . ALA A 1 235 ? -16.860 -5.467 51.945 1.00 14.63 235 ALA A C 1
ATOM 1740 O O . ALA A 1 235 ? -16.518 -4.497 52.629 1.00 12.50 235 ALA A O 1
ATOM 1742 N N . GLY A 1 236 ? -17.527 -6.501 52.445 1.00 9.73 236 GLY A N 1
ATOM 1743 C CA . GLY A 1 236 ? -18.040 -6.462 53.819 1.00 10.65 236 GLY A CA 1
ATOM 1744 C C . GLY A 1 236 ? -16.931 -6.668 54.835 1.00 11.06 236 GLY A C 1
ATOM 1745 O O . GLY A 1 236 ? -17.092 -6.333 56.019 1.00 11.77 236 GLY A O 1
ATOM 1746 N N . THR A 1 237 ? -15.812 -7.228 54.379 1.00 8.34 237 THR A N 1
ATOM 1747 C CA . THR A 1 237 ? -14.659 -7.439 55.259 1.00 7.56 237 THR A CA 1
ATOM 1748 C C . THR A 1 237 ? -13.452 -6.582 54.862 1.00 11.80 237 THR A C 1
ATOM 1749 O O . THR A 1 237 ? -12.317 -6.865 55.253 1.00 12.30 237 THR A O 1
ATOM 1753 N N . SER A 1 238 ? -13.726 -5.553 54.077 1.00 9.53 238 SER A N 1
ATOM 1754 C CA . SER A 1 238 ? -12.741 -4.539 53.698 1.00 10.30 238 SER A CA 1
ATOM 1755 C C . SER A 1 238 ? -13.161 -3.249 54.407 1.00 11.08 238 SER A C 1
ATOM 1756 O O . SER A 1 238 ? -14.328 -3.091 54.753 1.00 9.32 238 SER A O 1
ATOM 1759 N N . SER A 1 239 ? -12.231 -2.323 54.592 1.00 11.81 239 SER A N 1
ATOM 1760 C CA . SER A 1 239 ? -12.567 -1.027 55.231 1.00 10.02 239 SER A CA 1
ATOM 1761 C C . SER A 1 239 ? -13.737 -0.368 54.495 1.00 10.18 239 SER A C 1
ATOM 1762 O O . SER A 1 239 ? -13.891 -0.516 53.262 1.00 9.75 239 SER A O 1
ATOM 1765 N N . ALA A 1 240 ? -14.582 0.328 55.262 1.00 11.70 240 ALA A N 1
ATOM 1766 C CA . ALA A 1 240 ? -15.720 1.102 54.741 1.00 12.29 240 ALA A CA 1
ATOM 1767 C C . ALA A 1 240 ? -15.250 2.390 54.054 1.00 12.34 240 ALA A C 1
ATOM 1768 O O . ALA A 1 240 ? -14.094 2.768 54.182 1.00 14.11 240 ALA A O 1
ATOM 1770 N N . LEU A 1 241 ? -16.136 3.021 53.282 1.00 14.77 241 LEU A N 1
ATOM 1771 C CA . LEU A 1 241 ? -15.815 4.290 52.635 1.00 15.06 241 LEU A CA 1
ATOM 1772 C C . LEU A 1 241 ? -16.473 5.400 53.439 1.00 14.37 241 LEU A C 1
ATOM 1773 O O . LEU A 1 241 ? -17.726 5.544 53.441 1.00 14.20 241 LEU A O 1
ATOM 1778 N N . SER A 1 242 ? -15.646 6.159 54.157 1.00 12.44 242 SER A N 1
ATOM 1779 C CA . SER A 1 242 ? -16.182 7.243 54.971 1.00 12.05 242 SER A CA 1
ATOM 1780 C C . SER A 1 242 ? -15.414 8.498 54.659 1.00 11.53 242 SER A C 1
ATOM 1781 O O . SER A 1 242 ? -14.291 8.432 54.133 1.00 11.72 242 SER A O 1
ATOM 1784 N N . ASP A 1 243 ? -16.024 9.626 54.998 1.00 9.71 243 ASP A N 1
ATOM 1785 C CA . ASP A 1 243 ? -15.386 10.946 54.932 1.00 8.68 243 ASP A CA 1
ATOM 1786 C C . ASP A 1 243 ? -15.102 11.410 56.348 1.00 12.22 243 ASP A C 1
ATOM 1787 O O . ASP A 1 243 ? -15.974 11.344 57.214 1.00 11.85 243 ASP A O 1
ATOM 1792 N N . GLY A 1 244 ? -13.910 11.920 56.603 1.00 9.69 244 GLY A N 1
ATOM 1793 C CA . GLY A 1 244 ? -13.645 12.381 57.963 1.00 11.31 244 GLY A CA 1
ATOM 1794 C C . GLY A 1 244 ? -12.333 13.101 58.136 1.00 10.47 244 GLY A C 1
ATOM 1795 O O . GLY A 1 244 ? -11.493 13.113 57.229 1.00 8.04 244 GLY A O 1
ATOM 1796 N N . ALA A 1 245 ? -12.166 13.702 59.323 1.00 8.98 245 ALA A N 1
ATOM 1797 C CA . ALA A 1 245 ? -10.889 14.320 59.726 1.00 8.46 245 ALA A CA 1
ATOM 1798 C C . ALA A 1 245 ? -10.582 13.989 61.171 1.00 9.85 245 ALA A C 1
ATOM 1799 O O . ALA A 1 245 ? -11.474 13.592 61.917 1.00 10.45 245 ALA A O 1
ATOM 1801 N N . ALA A 1 246 ? -9.307 14.100 61.530 1.00 8.58 246 ALA A N 1
ATOM 1802 C CA . ALA A 1 246 ? -8.877 13.916 62.904 1.00 8.93 246 ALA A CA 1
ATOM 1803 C C . ALA A 1 246 ? -7.726 14.874 63.159 1.00 11.39 246 ALA A C 1
ATOM 1804 O O . ALA A 1 246 ? -7.039 15.320 62.215 1.00 10.21 246 ALA A O 1
ATOM 1806 N N . ALA A 1 247 ? -7.483 15.183 64.436 1.00 7.93 247 ALA A N 1
ATOM 1807 C CA . ALA A 1 247 ? -6.487 16.221 64.745 1.00 9.18 247 ALA A CA 1
ATOM 1808 C C . ALA A 1 247 ? -5.987 16.077 66.174 1.00 10.95 247 ALA A C 1
ATOM 1809 O O . ALA A 1 247 ? -6.700 15.578 67.028 1.00 10.58 247 ALA A O 1
ATOM 1819 N N . LEU A 1 249 ? -3.328 18.166 69.193 1.00 11.26 249 LEU A N 1
ATOM 1820 C CA . LEU A 1 249 ? -2.521 19.310 69.610 1.00 10.70 249 LEU A CA 1
ATOM 1821 C C . LEU A 1 249 ? -1.300 18.731 70.316 1.00 11.91 249 LEU A C 1
ATOM 1822 O O . LEU A 1 249 ? -1.428 18.028 71.327 1.00 10.70 249 LEU A O 1
ATOM 1827 N N . VAL A 1 250 ? -0.105 18.984 69.775 1.00 8.85 250 VAL A N 1
ATOM 1828 C CA . VAL A 1 250 ? 1.087 18.323 70.289 1.00 10.25 250 VAL A CA 1
ATOM 1829 C C . VAL A 1 250 ? 2.102 19.393 70.644 1.00 8.53 250 VAL A C 1
ATOM 1830 O O . VAL A 1 250 ? 2.203 20.411 69.958 1.00 12.08 250 VAL A O 1
ATOM 1842 N N . SER A 1 252 ? 5.892 20.433 73.312 1.00 10.95 252 SER A N 1
ATOM 1843 C CA . SER A 1 252 ? 6.919 19.958 74.242 1.00 12.29 252 SER A CA 1
ATOM 1844 C C . SER A 1 252 ? 6.316 19.841 75.651 1.00 14.85 252 SER A C 1
ATOM 1845 O O . SER A 1 252 ? 5.399 20.580 76.027 1.00 13.46 252 SER A O 1
ATOM 1848 N N . GLU A 1 253 ? 6.848 18.907 76.426 1.00 14.30 253 GLU A N 1
ATOM 1849 C CA . GLU A 1 253 ? 6.399 18.762 77.793 1.00 14.35 253 GLU A CA 1
ATOM 1850 C C . GLU A 1 253 ? 6.583 20.110 78.531 1.00 14.24 253 GLU A C 1
ATOM 1851 O O . GLU A 1 253 ? 5.727 20.511 79.317 1.00 17.14 253 GLU A O 1
ATOM 1857 N N . SER A 1 254 ? 7.658 20.825 78.228 1.00 16.48 254 SER A N 1
ATOM 1858 C CA . SER A 1 254 ? 7.863 22.142 78.851 1.00 19.84 254 SER A CA 1
ATOM 1859 C C . SER A 1 254 ? 6.766 23.142 78.555 1.00 18.01 254 SER A C 1
ATOM 1860 O O . SER A 1 254 ? 6.280 23.830 79.455 1.00 15.00 254 SER A O 1
ATOM 1863 N N . ARG A 1 255 ? 6.382 23.258 77.282 1.00 17.16 255 ARG A N 1
ATOM 1864 C CA . ARG A 1 255 ? 5.359 24.220 76.906 1.00 14.78 255 ARG A CA 1
ATOM 1865 C C . ARG A 1 255 ? 4.039 23.845 77.534 1.00 15.15 255 ARG A C 1
ATOM 1866 O O . ARG A 1 255 ? 3.296 24.710 78.010 1.00 16.73 255 ARG A O 1
ATOM 1874 N N . ALA A 1 256 ? 3.715 22.556 77.546 1.00 13.52 256 ALA A N 1
ATOM 1875 C CA . ALA A 1 256 ? 2.481 22.141 78.232 1.00 14.24 256 ALA A CA 1
ATOM 1876 C C . ALA A 1 256 ? 2.449 22.632 79.676 1.00 19.18 256 ALA A C 1
ATOM 1877 O O . ALA A 1 256 ? 1.429 23.150 80.153 1.00 17.29 256 ALA A O 1
ATOM 1879 N N . ARG A 1 257 ? 3.564 22.457 80.377 1.00 16.36 257 ARG A N 1
ATOM 1880 C CA . ARG A 1 257 ? 3.651 22.923 81.760 1.00 21.89 257 ARG A CA 1
ATOM 1881 C C . ARG A 1 257 ? 3.421 24.446 81.852 1.00 21.46 257 ARG A C 1
ATOM 1882 O O . ARG A 1 257 ? 2.644 24.926 82.693 1.00 19.86 257 ARG A O 1
ATOM 1890 N N . GLU A 1 258 ? 4.092 25.207 80.986 1.00 19.84 258 GLU A N 1
ATOM 1891 C CA . GLU A 1 258 ? 3.929 26.662 80.946 1.00 20.92 258 GLU A CA 1
ATOM 1892 C C . GLU A 1 258 ? 2.479 27.093 80.769 1.00 24.14 258 GLU A C 1
ATOM 1893 O O . GLU A 1 258 ? 2.033 28.093 81.346 1.00 23.77 258 GLU A O 1
ATOM 1899 N N . LEU A 1 259 ? 1.728 26.336 79.977 1.00 19.53 259 LEU A N 1
ATOM 1900 C CA . LEU A 1 259 ? 0.365 26.736 79.641 1.00 20.72 259 LEU A CA 1
ATOM 1901 C C . LEU A 1 259 ? -0.696 26.144 80.603 1.00 20.37 259 LEU A C 1
ATOM 1902 O O . LEU A 1 259 ? -1.916 26.346 80.419 1.00 21.08 259 LEU A O 1
ATOM 1907 N N . GLY A 1 260 ? -0.219 25.415 81.602 1.00 19.08 260 GLY A N 1
ATOM 1908 C CA . GLY A 1 260 ? -1.072 24.612 82.505 1.00 21.43 260 GLY A CA 1
ATOM 1909 C C . GLY A 1 260 ? -2.000 23.617 81.829 1.00 23.26 260 GLY A C 1
ATOM 1910 O O . GLY A 1 260 ? -3.123 23.364 82.317 1.00 21.43 260 GLY A O 1
ATOM 1911 N N . LEU A 1 261 ? -1.545 23.042 80.713 1.00 20.68 261 LEU A N 1
ATOM 1912 C CA . LEU A 1 261 ? -2.330 22.043 79.976 1.00 22.05 261 LEU A CA 1
ATOM 1913 C C . LEU A 1 261 ? -1.860 20.647 80.364 1.00 20.15 261 LEU A C 1
ATOM 1914 O O . LEU A 1 261 ? -0.674 20.363 80.372 1.00 20.70 261 LEU A O 1
ATOM 1919 N N . LYS A 1 262 ? -2.803 19.780 80.712 1.00 18.66 262 LYS A N 1
ATOM 1920 C CA . LYS A 1 262 ? -2.474 18.428 81.138 1.00 17.37 262 LYS A CA 1
ATOM 1921 C C . LYS A 1 262 ? -2.100 17.509 79.948 1.00 16.07 262 LYS A C 1
ATOM 1922 O O . LYS A 1 262 ? -2.878 17.376 79.015 1.00 19.31 262 LYS A O 1
ATOM 1928 N N . PRO A 1 263 ? -0.904 16.886 79.965 1.00 15.47 263 PRO A N 1
ATOM 1929 C CA . PRO A 1 263 ? -0.657 15.922 78.866 1.00 15.00 263 PRO A CA 1
ATOM 1930 C C . PRO A 1 263 ? -1.585 14.725 78.976 1.00 15.03 263 PRO A C 1
ATOM 1931 O O . PRO A 1 263 ? -1.776 14.213 80.067 1.00 13.98 263 PRO A O 1
ATOM 1935 N N . ARG A 1 264 ? -2.114 14.261 77.847 1.00 11.60 264 ARG A N 1
ATOM 1936 C CA . ARG A 1 264 ? -3.000 13.101 77.833 1.00 10.65 264 ARG A CA 1
ATOM 1937 C C . ARG A 1 264 ? -2.252 11.833 77.417 1.00 12.46 264 ARG A C 1
ATOM 1938 O O . ARG A 1 264 ? -2.669 10.721 77.752 1.00 14.88 264 ARG A O 1
ATOM 1946 N N . ALA A 1 265 ? -1.164 12.003 76.680 1.00 12.16 265 ALA A N 1
ATOM 1947 C CA . ALA A 1 265 ? -0.270 10.898 76.357 1.00 10.30 265 ALA A CA 1
ATOM 1948 C C . ALA A 1 265 ? 1.032 11.526 75.903 1.00 12.55 265 ALA A C 1
ATOM 1949 O O . ALA A 1 265 ? 1.109 12.734 75.718 1.00 13.77 265 ALA A O 1
ATOM 1951 N N . ARG A 1 266 ? 2.055 10.704 75.753 1.00 12.66 266 ARG A N 1
ATOM 1952 C CA . ARG A 1 266 ? 3.301 11.199 75.203 1.00 13.70 266 ARG A CA 1
ATOM 1953 C C . ARG A 1 266 ? 3.856 10.195 74.230 1.00 12.72 266 ARG A C 1
ATOM 1954 O O . ARG A 1 266 ? 3.559 9.018 74.330 1.00 13.49 266 ARG A O 1
ATOM 1962 N N . ILE A 1 267 ? 4.666 10.659 73.286 1.00 12.73 267 ILE A N 1
ATOM 1963 C CA . ILE A 1 267 ? 5.268 9.740 72.314 1.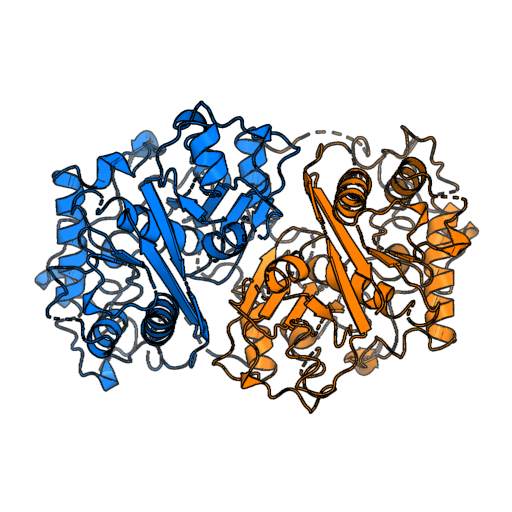00 11.93 267 ILE A CA 1
ATOM 1964 C C . ILE A 1 267 ? 6.472 9.001 72.892 1.00 13.65 267 ILE A C 1
ATOM 1965 O O . ILE A 1 267 ? 7.443 9.628 73.342 1.00 13.92 267 ILE A O 1
ATOM 1970 N N . ARG A 1 268 ? 6.392 7.669 72.917 1.00 9.83 268 ARG A N 1
ATOM 1971 C CA . ARG A 1 268 ? 7.486 6.833 73.395 1.00 10.71 268 ARG A CA 1
ATOM 1972 C C . ARG A 1 268 ? 8.418 6.453 72.236 1.00 11.94 268 ARG A C 1
ATOM 1973 O O . ARG A 1 268 ? 9.651 6.564 72.357 1.00 11.49 268 ARG A O 1
ATOM 1981 N N . SER A 1 269 ? 7.860 6.027 71.095 1.00 10.21 269 SER A N 1
ATOM 1982 C CA . SER A 1 269 ? 8.692 5.658 69.956 1.00 10.74 269 SER A CA 1
ATOM 1983 C C . SER A 1 269 ? 7.913 5.752 68.649 1.00 8.39 269 SER A C 1
ATOM 1984 O O . SER A 1 269 ? 6.665 5.770 68.659 1.00 8.73 269 SER A O 1
ATOM 1995 N N . ALA A 1 271 ? 8.087 4.477 64.358 1.00 11.33 271 ALA A N 1
ATOM 1996 C CA . ALA A 1 271 ? 8.802 3.631 63.405 1.00 10.26 271 ALA A CA 1
ATOM 1997 C C . ALA A 1 271 ? 8.095 3.695 62.067 1.00 8.55 271 ALA A C 1
ATOM 1998 O O . ALA A 1 271 ? 6.874 3.720 62.017 1.00 10.40 271 ALA A O 1
ATOM 2000 N N . VAL A 1 272 ? 8.873 3.653 60.997 1.00 8.86 272 VAL A N 1
ATOM 2001 C CA . VAL A 1 272 ? 8.278 3.458 59.664 1.00 8.60 272 VAL A CA 1
ATOM 2002 C C . VAL A 1 272 ? 9.191 2.532 58.894 1.00 10.38 272 VAL A C 1
ATOM 2003 O O . VAL A 1 272 ? 10.440 2.623 59.013 1.00 11.29 272 VAL A O 1
ATOM 2007 N N . VAL A 1 273 ? 8.594 1.648 58.088 1.00 9.64 273 VAL A N 1
ATOM 2008 C CA . VAL A 1 273 ? 9.376 0.650 57.378 1.00 10.74 273 VAL A CA 1
ATOM 2009 C C . VAL A 1 273 ? 8.764 0.449 56.005 1.00 11.86 273 VAL A C 1
ATOM 2010 O O . VAL A 1 273 ? 7.586 0.748 55.789 1.00 11.52 273 VAL A O 1
ATOM 2014 N N . GLY A 1 274 ? 9.580 -0.010 55.067 1.00 12.31 274 GLY A N 1
ATOM 2015 C CA . GLY A 1 274 ? 9.055 -0.513 53.812 1.00 11.28 274 GLY A CA 1
ATOM 2016 C C . GLY A 1 274 ? 8.912 -2.033 53.917 1.00 10.25 274 GLY A C 1
ATOM 2017 O O . GLY A 1 274 ? 9.551 -2.669 54.731 1.00 11.51 274 GLY A O 1
ATOM 2018 N N . CYS A 1 275 ? 8.053 -2.607 53.094 1.00 12.34 275 CYS A N 1
ATOM 2019 C CA . CYS A 1 275 ? 7.972 -4.059 52.971 1.00 14.23 275 CYS A CA 1
ATOM 2020 C C . CYS A 1 275 ? 7.570 -4.459 51.551 1.00 14.12 275 CYS A C 1
ATOM 2021 O O . CYS A 1 275 ? 7.407 -3.618 50.666 1.00 12.38 275 CYS A O 1
ATOM 2024 N N . ASP A 1 276 ? 7.442 -5.760 51.305 1.00 13.14 276 ASP A N 1
ATOM 2025 C CA . ASP A 1 276 ? 7.261 -6.238 49.927 1.00 12.51 276 ASP A CA 1
ATOM 2026 C C . ASP A 1 276 ? 5.862 -5.856 49.441 1.00 13.36 276 ASP A C 1
ATOM 2027 O O . ASP A 1 276 ? 4.865 -6.179 50.093 1.00 16.71 276 ASP A O 1
ATOM 2032 N N . PRO A 1 277 ? 5.778 -5.097 48.343 1.00 11.94 277 PRO A N 1
ATOM 2033 C CA . PRO A 1 277 ? 4.470 -4.564 47.962 1.00 13.60 277 PRO A CA 1
ATOM 2034 C C . PRO A 1 277 ? 3.503 -5.663 47.484 1.00 15.49 277 PRO A C 1
ATOM 2035 O O . PRO A 1 277 ? 2.284 -5.455 47.453 1.00 20.22 277 PRO A O 1
ATOM 2039 N N . SER A 1 278 ? 4.048 -6.819 47.114 1.00 15.00 278 SER A N 1
ATOM 2040 C CA . SER A 1 278 ? 3.206 -7.910 46.607 1.00 16.13 278 SER A CA 1
ATOM 2041 C C . SER A 1 278 ? 2.608 -8.722 47.765 1.00 17.59 278 SER A C 1
ATOM 2042 O O . SER A 1 278 ? 1.806 -9.618 47.531 1.00 17.62 278 SER A O 1
ATOM 2045 N N . ILE A 1 279 ? 3.019 -8.435 49.008 1.00 14.56 279 ILE A N 1
ATOM 2046 C CA . ILE A 1 279 ? 2.464 -9.095 50.185 1.00 16.69 279 ILE A CA 1
ATOM 2047 C C . ILE A 1 279 ? 1.696 -8.027 50.935 1.00 15.25 279 ILE A C 1
ATOM 2048 O O . ILE A 1 279 ? 2.159 -7.476 51.933 1.00 17.15 279 ILE A O 1
ATOM 2061 N N . GLY A 1 281 ? -0.435 -5.556 53.063 1.00 14.22 281 GLY A N 1
ATOM 2062 C CA . GLY A 1 281 ? -1.010 -5.426 54.406 1.00 11.93 281 GLY A CA 1
ATOM 2063 C C . GLY A 1 281 ? -0.123 -5.922 55.532 1.00 12.24 281 GLY A C 1
ATOM 2064 O O . GLY A 1 281 ? -0.544 -5.925 56.703 1.00 12.26 281 GLY A O 1
ATOM 2065 N N . TYR A 1 282 ? 1.115 -6.314 55.195 1.00 10.22 282 TYR A N 1
ATOM 2066 C CA . TYR A 1 282 ? 2.014 -6.882 56.212 1.00 12.59 282 TYR A CA 1
ATOM 2067 C C . TYR A 1 282 ? 2.724 -5.839 57.067 1.00 11.21 282 TYR A C 1
ATOM 2068 O O . TYR A 1 282 ? 3.216 -6.161 58.150 1.00 9.57 282 TYR A O 1
ATOM 2077 N N . GLY A 1 283 ? 2.751 -4.598 56.588 1.00 9.85 283 GLY A N 1
ATOM 2078 C CA . GLY A 1 283 ? 3.492 -3.512 57.258 1.00 10.43 283 GLY A CA 1
ATOM 2079 C C . GLY A 1 283 ? 3.450 -3.423 58.782 1.00 9.37 283 GLY A C 1
ATOM 2080 O O . GLY A 1 283 ? 4.457 -3.131 59.395 1.00 11.32 283 GLY A O 1
ATOM 2081 N N . PRO A 1 284 ? 2.272 -3.636 59.405 1.00 9.54 284 PRO A N 1
ATOM 2082 C CA . PRO A 1 284 ? 2.187 -3.477 60.864 1.00 11.40 284 PRO A CA 1
ATOM 2083 C C . PRO A 1 284 ? 3.151 -4.392 61.609 1.00 10.89 284 PRO A C 1
ATOM 2084 O O . PRO A 1 284 ? 3.599 -4.056 62.716 1.00 11.95 284 PRO A O 1
ATOM 2088 N N . VAL A 1 285 ? 3.473 -5.545 61.031 1.00 9.55 285 VAL A N 1
ATOM 2089 C CA . VAL A 1 285 ? 4.388 -6.458 61.736 1.00 11.67 285 VAL A CA 1
ATOM 2090 C C . VAL A 1 285 ? 5.816 -5.879 61.909 1.00 10.58 285 VAL A C 1
ATOM 2091 O O . VAL A 1 285 ? 6.247 -5.655 63.050 1.00 11.17 285 VAL A O 1
ATOM 2095 N N . PRO A 1 286 ? 6.550 -5.622 60.802 1.00 11.24 286 PRO A N 1
ATOM 2096 C CA . PRO A 1 286 ? 7.867 -5.038 61.021 1.00 11.00 286 PRO A CA 1
ATOM 2097 C C . PRO A 1 286 ? 7.807 -3.645 61.652 1.00 12.95 286 PRO A C 1
ATOM 2098 O O . PRO A 1 286 ? 8.705 -3.340 62.435 1.00 12.24 286 PRO A O 1
ATOM 2102 N N . ALA A 1 287 ? 6.776 -2.827 61.339 1.00 9.92 287 ALA A N 1
ATOM 2103 C CA . ALA A 1 287 ? 6.667 -1.495 61.988 1.00 10.51 287 ALA A CA 1
ATOM 2104 C C . ALA A 1 287 ? 6.525 -1.618 63.487 1.00 10.52 287 ALA A C 1
ATOM 2105 O O . ALA A 1 287 ? 7.149 -0.869 64.239 1.00 11.26 287 ALA A O 1
ATOM 2107 N N . SER A 1 288 ? 5.642 -2.513 63.929 1.00 10.20 288 SER A N 1
ATOM 2108 C CA . SER A 1 288 ? 5.372 -2.621 65.367 1.00 12.24 288 SER A CA 1
ATOM 2109 C C . SER A 1 288 ? 6.578 -3.218 66.070 1.00 12.33 288 SER A C 1
ATOM 2110 O O . SER A 1 288 ? 6.965 -2.767 67.162 1.00 11.32 288 SER A O 1
ATOM 2113 N N . LYS A 1 289 ? 7.206 -4.207 65.446 1.00 11.69 289 LYS A N 1
ATOM 2114 C CA . LYS A 1 289 ? 8.397 -4.779 66.079 1.00 10.92 289 LYS A CA 1
ATOM 2115 C C . LYS A 1 289 ? 9.483 -3.726 66.250 1.00 11.97 289 LYS A C 1
ATOM 2116 O O . LYS A 1 289 ? 10.147 -3.672 67.298 1.00 12.05 289 LYS A O 1
ATOM 2122 N N . LEU A 1 290 ? 9.676 -2.910 65.222 1.00 12.82 290 LEU A N 1
ATOM 2123 C CA . LEU A 1 290 ? 10.651 -1.822 65.317 1.00 11.90 290 LEU A CA 1
ATOM 2124 C C . LEU A 1 290 ? 10.263 -0.777 66.369 1.00 12.25 290 LEU A C 1
ATOM 2125 O O . LEU A 1 290 ? 11.085 -0.373 67.191 1.00 12.21 290 LEU A O 1
ATOM 2130 N N . ALA A 1 291 ? 9.002 -0.362 66.380 1.00 11.05 291 ALA A N 1
ATOM 2131 C CA . ALA A 1 291 ? 8.588 0.571 67.395 1.00 10.86 291 ALA A CA 1
ATOM 2132 C C . ALA A 1 291 ? 8.782 0.001 68.817 1.00 11.65 291 ALA A C 1
ATOM 2133 O O . ALA A 1 291 ? 9.188 0.708 69.729 1.00 11.56 291 ALA A O 1
ATOM 2135 N N . LEU A 1 292 ? 8.475 -1.279 69.002 1.00 12.53 292 LEU A N 1
ATOM 2136 C CA . LEU A 1 292 ? 8.597 -1.856 70.337 1.00 11.05 292 LEU A CA 1
ATOM 2137 C C . LEU A 1 292 ? 10.076 -1.923 70.740 1.00 13.80 292 LEU A C 1
ATOM 2138 O O . LEU A 1 292 ? 10.437 -1.612 71.887 1.00 13.77 292 LEU A O 1
ATOM 2143 N N . LYS A 1 293 ? 10.923 -2.302 69.786 1.00 12.48 293 LYS A N 1
ATOM 2144 C CA . LYS A 1 293 ? 12.354 -2.412 70.035 1.00 13.29 293 LYS A CA 1
ATOM 2145 C C . LYS A 1 293 ? 12.905 -1.062 70.442 1.00 15.01 293 LYS A C 1
ATOM 2146 O O . LYS A 1 293 ? 13.629 -0.947 71.433 1.00 13.65 293 LYS A O 1
ATOM 2152 N N . LYS A 1 294 ? 12.568 -0.031 69.676 1.00 13.71 294 LYS A N 1
ATOM 2153 C CA . LYS A 1 294 ? 13.003 1.316 70.003 1.00 13.41 294 LYS A CA 1
ATOM 2154 C C . LYS A 1 294 ? 12.463 1.790 71.357 1.00 15.26 294 LYS A C 1
ATOM 2155 O O . LYS A 1 294 ? 13.167 2.529 72.071 1.00 16.89 294 LYS A O 1
ATOM 2161 N N . ALA A 1 295 ? 11.237 1.378 71.714 1.00 14.72 295 ALA A N 1
ATOM 2162 C CA . ALA A 1 295 ? 10.634 1.736 73.010 1.00 13.76 295 ALA A CA 1
ATOM 2163 C C . ALA A 1 295 ? 11.240 0.989 74.191 1.00 14.65 295 ALA A C 1
ATOM 2164 O O . ALA A 1 295 ? 11.004 1.369 75.326 1.00 17.35 295 ALA A O 1
ATOM 2166 N N . GLY A 1 296 ? 12.003 -0.073 73.941 1.00 15.92 296 GLY A N 1
ATOM 2167 C CA . GLY A 1 296 ? 12.485 -0.900 75.056 1.00 15.06 296 GLY A CA 1
ATOM 2168 C C . GLY A 1 296 ? 11.341 -1.707 75.679 1.00 13.15 296 GLY A C 1
ATOM 2169 O O . GLY A 1 296 ? 11.400 -2.073 76.849 1.00 15.23 296 GLY A O 1
ATOM 2170 N N . LEU A 1 297 ? 10.312 -2.020 74.883 1.00 11.52 297 LEU A N 1
ATOM 2171 C CA . LEU A 1 297 ? 9.129 -2.749 75.356 1.00 11.91 297 LEU A CA 1
ATOM 2172 C C . LEU A 1 297 ? 8.854 -4.016 74.556 1.00 16.27 297 LEU A C 1
ATOM 2173 O O . LEU A 1 297 ? 9.343 -4.175 73.432 1.00 14.20 297 LEU A O 1
ATOM 2178 N N . SER A 1 298 ? 8.077 -4.921 75.145 1.00 14.27 298 SER A N 1
ATOM 2179 C CA . SER A 1 298 ? 7.605 -6.069 74.401 1.00 16.96 298 SER A CA 1
ATOM 2180 C C . SER A 1 298 ? 6.114 -5.906 74.126 1.00 12.52 298 SER A C 1
ATOM 2181 O O . SER A 1 298 ? 5.448 -5.064 74.721 1.00 13.86 298 SER A O 1
ATOM 2184 N N . ALA A 1 299 ? 5.595 -6.719 73.213 1.00 14.30 299 ALA A N 1
ATOM 2185 C CA . ALA A 1 299 ? 4.189 -6.660 72.873 1.00 12.84 299 ALA A CA 1
ATOM 2186 C C . ALA A 1 299 ? 3.326 -6.852 74.099 1.00 16.05 299 ALA A C 1
ATOM 2187 O O . ALA A 1 299 ? 2.260 -6.254 74.199 1.00 13.16 299 ALA A O 1
ATOM 2189 N N . SER A 1 300 ? 3.777 -7.676 75.050 1.00 14.62 300 SER A N 1
ATOM 2190 C CA . SER A 1 300 ? 2.972 -7.906 76.240 1.00 15.46 300 SER A CA 1
ATOM 2191 C C . SER A 1 300 ? 2.845 -6.665 77.143 1.00 14.42 300 SER A C 1
ATOM 2192 O O . SER A 1 300 ? 1.905 -6.564 77.939 1.00 15.22 300 SER A O 1
ATOM 2195 N N . ASP A 1 301 ? 3.764 -5.701 76.995 1.00 13.88 301 ASP A N 1
ATOM 2196 C CA . ASP A 1 301 ? 3.714 -4.463 77.782 1.00 14.05 301 ASP A CA 1
ATOM 2197 C C . ASP A 1 301 ? 2.603 -3.531 77.329 1.00 14.44 301 ASP A C 1
ATOM 2198 O O . ASP A 1 301 ? 2.185 -2.627 78.066 1.00 14.01 301 ASP A O 1
ATOM 2203 N N . ILE A 1 302 ? 2.148 -3.731 76.095 1.00 13.09 302 ILE A N 1
ATOM 2204 C CA . ILE A 1 302 ? 1.161 -2.830 75.501 1.00 11.08 302 ILE A CA 1
ATOM 2205 C C . ILE A 1 302 ? -0.218 -3.217 76.026 1.00 9.54 302 ILE A C 1
ATOM 2206 O O . ILE A 1 302 ? -0.618 -4.391 75.967 1.00 13.40 302 ILE A O 1
ATOM 2211 N N . ASP A 1 303 ? -0.926 -2.245 76.575 1.00 11.06 303 ASP A N 1
ATOM 2212 C CA . ASP A 1 303 ? -2.288 -2.467 77.094 1.00 11.31 303 ASP A CA 1
ATOM 2213 C C . ASP A 1 303 ? -3.425 -2.367 76.058 1.00 13.13 303 ASP A C 1
ATOM 2214 O O . ASP A 1 303 ? -4.454 -3.044 76.189 1.00 12.69 303 ASP A O 1
ATOM 2219 N N . VAL A 1 304 ? -3.255 -1.488 75.064 1.00 10.62 304 VAL A N 1
ATOM 2220 C CA . VAL A 1 304 ? -4.282 -1.238 74.033 1.00 11.23 304 VAL A CA 1
ATOM 2221 C C . VAL A 1 304 ? -3.583 -1.135 72.691 1.00 11.92 304 VAL A C 1
ATOM 2222 O O . VAL A 1 304 ? -2.557 -0.452 72.593 1.00 11.87 304 VAL A O 1
ATOM 2226 N N . PHE A 1 305 ? -4.097 -1.835 71.668 1.00 11.32 305 PHE A N 1
ATOM 2227 C CA . PHE A 1 305 ? -3.536 -1.762 70.320 1.00 9.57 305 PHE A CA 1
ATOM 2228 C C . PHE A 1 305 ? -4.603 -1.223 69.378 1.00 11.32 305 PHE A C 1
ATOM 2229 O O . PHE A 1 305 ? -5.772 -1.592 69.507 1.00 12.10 305 PHE A O 1
ATOM 2237 N N . GLU A 1 306 ? -4.199 -0.365 68.444 1.00 10.31 306 GLU A N 1
ATOM 2238 C CA . GLU A 1 306 ? -5.043 0.044 67.334 1.00 10.47 306 GLU A CA 1
ATOM 2239 C C . GLU A 1 306 ? -4.321 -0.375 66.084 1.00 11.80 306 GLU A C 1
ATOM 2240 O O . GLU A 1 306 ? -3.201 0.057 65.821 1.00 11.93 306 GLU A O 1
ATOM 2254 N N . ASN A 1 308 ? -4.942 -0.744 62.035 1.00 10.85 308 ASN A N 1
ATOM 2255 C CA . ASN A 1 308 ? -5.940 -0.285 61.072 1.00 12.91 308 ASN A CA 1
ATOM 2256 C C . ASN A 1 308 ? -6.517 -1.454 60.278 1.00 14.05 308 ASN A C 1
ATOM 2257 O O . ASN A 1 308 ? -5.778 -2.284 59.777 1.00 15.24 308 ASN A O 1
ATOM 2262 N N . GLU A 1 309 ? -7.840 -1.511 60.157 1.00 12.24 309 GLU A N 1
ATOM 2263 C CA . GLU A 1 309 ? -8.506 -2.617 59.460 1.00 12.83 309 GLU A CA 1
ATOM 2264 C C . GLU A 1 309 ? -8.720 -2.388 57.969 1.00 9.99 309 GLU A C 1
ATOM 2265 O O . GLU A 1 309 ? -9.859 -2.242 57.516 1.00 10.45 309 GLU A O 1
ATOM 2271 N N . ALA A 1 310 ? -7.647 -2.418 57.174 1.00 11.28 310 ALA A N 1
ATOM 2272 C CA . ALA A 1 310 ? -7.834 -2.284 55.726 1.00 11.30 310 ALA A CA 1
ATOM 2273 C C . ALA A 1 310 ? -8.638 -3.489 55.210 1.00 10.42 310 ALA A C 1
ATOM 2274 O O . ALA A 1 310 ? -9.581 -3.353 54.401 1.00 10.77 310 ALA A O 1
ATOM 2276 N N . PHE A 1 311 ? -8.235 -4.673 55.664 1.00 11.10 311 PHE A N 1
ATOM 2277 C CA . PHE A 1 311 ? -8.918 -5.924 55.284 1.00 12.53 311 PHE A CA 1
ATOM 2278 C C . PHE A 1 311 ? -8.802 -6.902 56.428 1.00 10.98 311 PHE A C 1
ATOM 2279 O O . PHE A 1 311 ? -7.718 -7.075 56.985 1.00 11.20 311 PHE A O 1
ATOM 2287 N N . ALA A 1 312 ? -9.889 -7.591 56.758 1.00 9.98 312 ALA A N 1
ATOM 2288 C CA . ALA A 1 312 ? -9.765 -8.637 57.786 1.00 10.76 312 ALA A CA 1
ATOM 2289 C C . ALA A 1 312 ? -8.723 -9.674 57.390 1.00 12.79 312 ALA A C 1
ATOM 2290 O O . ALA A 1 312 ? -7.998 -10.201 58.262 1.00 11.64 312 ALA A O 1
ATOM 2292 N N . ALA A 1 313 ? -8.632 -9.958 56.088 1.00 11.35 313 ALA A N 1
ATOM 2293 C CA . ALA A 1 313 ? -7.689 -10.962 55.594 1.00 11.21 313 ALA A CA 1
ATOM 2294 C C . ALA A 1 313 ? -6.244 -10.599 55.865 1.00 13.90 313 ALA A C 1
ATOM 2295 O O . ALA A 1 313 ? -5.373 -11.465 55.750 1.00 14.63 313 ALA A O 1
ATOM 2297 N N . GLN A 1 314 ? -5.976 -9.331 56.177 1.00 12.48 314 GLN A N 1
ATOM 2298 C CA . GLN A 1 314 ? -4.582 -8.906 56.387 1.00 13.75 314 GLN A CA 1
ATOM 2299 C C . GLN A 1 314 ? -4.318 -8.593 57.843 1.00 13.31 314 GLN A C 1
ATOM 2300 O O . GLN A 1 314 ? -3.256 -8.901 58.353 1.00 13.10 314 GLN A O 1
ATOM 2306 N N . ILE A 1 315 ? -5.290 -8.027 58.530 1.00 12.79 315 ILE A N 1
ATOM 2307 C CA . ILE A 1 315 ? -5.055 -7.701 59.932 1.00 12.74 315 ILE A CA 1
ATOM 2308 C C . ILE A 1 315 ? -4.973 -8.982 60.775 1.00 11.83 315 ILE A C 1
ATOM 2309 O O . ILE A 1 315 ? -4.178 -9.069 61.705 1.00 12.74 315 ILE A O 1
ATOM 2314 N N . LEU A 1 316 ? -5.735 -10.019 60.435 1.00 14.03 316 LEU A N 1
ATOM 2315 C CA . LEU A 1 316 ? -5.633 -11.263 61.241 1.00 13.58 316 LEU A CA 1
ATOM 2316 C C . LEU A 1 316 ? -4.236 -11.906 61.187 1.00 13.72 316 LEU A C 1
ATOM 2317 O O . LEU A 1 316 ? -3.654 -12.242 62.218 1.00 12.39 316 LEU A O 1
ATOM 2322 N N . PRO A 1 317 ? -3.644 -12.023 59.995 1.00 12.11 317 PRO A N 1
ATOM 2323 C CA . PRO A 1 317 ? -2.276 -12.551 59.945 1.00 12.54 317 PRO A CA 1
ATOM 2324 C C . PRO A 1 317 ? -1.274 -11.661 60.704 1.00 13.83 317 PRO A C 1
ATOM 2325 O O . PRO A 1 317 ? -0.307 -12.153 61.306 1.00 12.59 317 PRO A O 1
ATOM 2329 N N . CYS A 1 318 ? -1.484 -10.346 60.657 1.00 12.14 318 CYS A N 1
ATOM 2330 C CA . CYS A 1 318 ? -0.607 -9.436 61.394 1.00 12.95 318 CYS A CA 1
ATOM 2331 C C . CYS A 1 318 ? -0.689 -9.696 62.899 1.00 13.86 318 CYS A C 1
ATOM 2332 O O . CYS A 1 318 ? 0.343 -9.738 63.602 1.00 14.25 318 CYS A O 1
ATOM 2335 N N . ILE A 1 319 ? -1.917 -9.839 63.393 1.00 11.32 319 ILE A N 1
ATOM 2336 C CA . ILE A 1 319 ? -2.163 -10.143 64.795 1.00 13.25 319 ILE A CA 1
ATOM 2337 C C . ILE A 1 319 ? -1.479 -11.450 65.171 1.00 15.75 319 ILE A C 1
ATOM 2338 O O . ILE A 1 319 ? -0.787 -11.543 66.202 1.00 16.41 319 ILE A O 1
ATOM 2343 N N . LYS A 1 320 ? -1.624 -12.449 64.305 1.00 15.67 320 LYS A N 1
ATOM 2344 C CA . LYS A 1 320 ? -1.004 -13.744 64.537 1.00 17.65 320 LYS A CA 1
ATOM 2345 C C . LYS A 1 320 ? 0.529 -13.628 64.602 1.00 18.77 320 LYS A C 1
ATOM 2346 O O . LYS A 1 320 ? 1.162 -14.121 65.551 1.00 19.99 320 LYS A O 1
ATOM 2352 N N . ASP A 1 321 ? 1.133 -12.933 63.640 1.00 16.50 321 ASP A N 1
ATOM 2353 C CA . ASP A 1 321 ? 2.602 -12.800 63.637 1.00 18.66 321 ASP A CA 1
ATOM 2354 C C . ASP A 1 321 ? 3.181 -11.929 64.765 1.00 19.56 321 ASP A C 1
ATOM 2355 O O . ASP A 1 321 ? 4.381 -12.014 65.069 1.00 21.69 321 ASP A O 1
ATOM 2360 N N . LEU A 1 322 ? 2.359 -11.074 65.360 1.00 16.92 322 LEU A N 1
ATOM 2361 C CA . LEU A 1 322 ? 2.807 -10.309 66.517 1.00 18.05 322 LEU A CA 1
ATOM 2362 C C . LEU A 1 322 ? 2.570 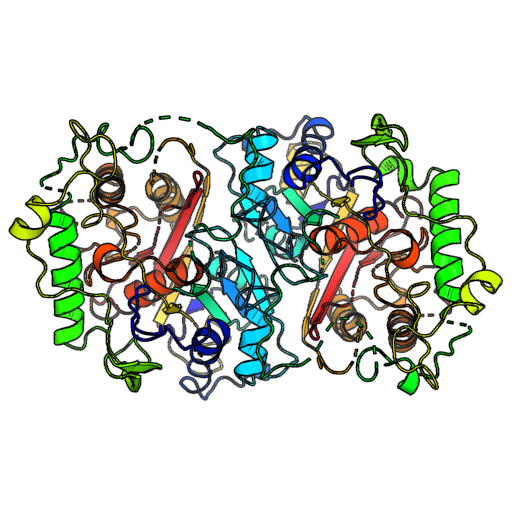-11.068 67.826 1.00 18.55 322 LEU A C 1
ATOM 2363 O O . LEU A 1 322 ? 2.885 -10.563 68.895 1.00 17.92 322 LEU A O 1
ATOM 2368 N N . GLY A 1 323 ? 1.957 -12.240 67.722 1.00 20.01 323 GLY A N 1
ATOM 2369 C CA . GLY A 1 323 ? 1.715 -13.102 68.884 1.00 21.33 323 GLY A CA 1
ATOM 2370 C C . GLY A 1 323 ? 0.511 -12.645 69.690 1.00 18.96 323 GLY A C 1
ATOM 2371 O O . GLY A 1 323 ? 0.448 -12.882 70.898 1.00 21.00 323 GLY A O 1
ATOM 2372 N N . LEU A 1 324 ? -0.459 -12.011 69.032 1.00 16.99 324 LEU A N 1
ATOM 2373 C CA . LEU A 1 324 ? -1.534 -11.346 69.748 1.00 16.03 324 LEU A CA 1
ATOM 2374 C C . LEU A 1 324 ? -2.894 -11.992 69.571 1.00 15.73 324 LEU A C 1
ATOM 2375 O O . LEU A 1 324 ? -3.889 -11.418 69.979 1.00 17.41 324 LEU A O 1
ATOM 2388 N N . GLU A 1 326 ? -4.497 -14.305 71.126 1.00 21.47 326 GLU A N 1
ATOM 2389 C CA . GLU A 1 326 ? -5.247 -14.443 72.387 1.00 26.74 326 GLU A CA 1
ATOM 2390 C C . GLU A 1 326 ? -5.626 -13.130 73.087 1.00 25.31 326 GLU A C 1
ATOM 2391 O O . GLU A 1 326 ? -6.316 -13.136 74.110 1.00 25.87 326 GLU A O 1
ATOM 2397 N N . GLN A 1 327 ? -5.229 -11.999 72.533 1.00 20.72 327 GLN A N 1
ATOM 2398 C CA A GLN A 1 327 ? -5.450 -10.704 73.131 0.50 19.19 327 GLN A CA 1
ATOM 2399 C CA B GLN A 1 327 ? -5.435 -10.720 73.136 0.50 19.19 327 GLN A CA 1
ATOM 2400 C C . GLN A 1 327 ? -6.432 -9.872 72.321 1.00 16.89 327 GLN A C 1
ATOM 2401 O O . GLN A 1 327 ? -6.574 -8.737 72.615 1.00 16.06 327 GLN A O 1
ATOM 2412 N N . ILE A 1 328 ? -7.039 -10.434 71.295 1.00 16.64 328 ILE A N 1
ATOM 2413 C CA . ILE A 1 328 ? -7.856 -9.600 70.418 1.00 15.87 328 ILE A CA 1
ATOM 2414 C C . ILE A 1 328 ? -8.967 -8.918 71.195 1.00 17.26 328 ILE A C 1
ATOM 2415 O O . ILE A 1 328 ? -9.096 -7.697 71.153 1.00 16.47 328 ILE A O 1
ATOM 2420 N N . ASP A 1 329 ? -9.769 -9.679 71.942 1.00 16.92 329 ASP A N 1
ATOM 2421 C CA . ASP A 1 329 ? -10.884 -9.024 72.620 1.00 16.16 329 ASP A CA 1
ATOM 2422 C C . ASP A 1 329 ? -10.466 -8.211 73.851 1.00 16.54 329 ASP A C 1
ATOM 2423 O O . ASP A 1 329 ? -11.183 -7.300 74.276 1.00 19.36 329 ASP A O 1
ATOM 2428 N N . GLU A 1 330 ? -9.308 -8.544 74.395 1.00 14.85 330 GLU A N 1
ATOM 2429 C CA A GLU A 1 330 ? -8.775 -7.879 75.570 0.50 16.31 330 GLU A CA 1
ATOM 2430 C CA B GLU A 1 330 ? -8.770 -7.874 75.554 0.50 15.92 330 GLU A CA 1
ATOM 2431 C C . GLU A 1 330 ? -8.110 -6.526 75.210 1.00 16.03 330 GLU A C 1
ATOM 2432 O O . GLU A 1 330 ? -8.155 -5.606 75.946 1.00 13.59 330 GLU A O 1
ATOM 2443 N N . LYS A 1 331 ? -7.462 -6.477 74.065 1.00 13.73 331 LYS A N 1
ATOM 2444 C CA . LYS A 1 331 ? -6.586 -5.319 73.767 1.00 13.16 331 LYS A CA 1
ATOM 2445 C C . LYS A 1 331 ? -6.721 -4.637 72.411 1.00 12.28 331 LYS A C 1
ATOM 2446 O O . LYS A 1 331 ? -6.262 -3.510 72.282 1.00 13.39 331 LYS A O 1
ATOM 2452 N N . ILE A 1 332 ? -7.317 -5.294 71.409 1.00 14.27 332 ILE A N 1
ATOM 2453 C CA . ILE A 1 332 ? -7.174 -4.817 70.014 1.00 10.85 332 ILE A CA 1
ATOM 2454 C C . ILE A 1 332 ? -8.459 -4.209 69.439 1.00 12.73 332 ILE A C 1
ATOM 2455 O O . ILE A 1 332 ? -9.519 -4.835 69.492 1.00 11.37 332 ILE A O 1
ATOM 2460 N N . ASN A 1 333 ? -8.363 -2.975 68.904 1.00 9.45 333 ASN A N 1
ATOM 2461 C CA . ASN A 1 333 ? -9.508 -2.294 68.249 1.00 9.92 333 ASN A CA 1
ATOM 2462 C C . ASN A 1 333 ? -10.768 -2.418 69.094 1.00 11.08 333 ASN A C 1
ATOM 2463 O O . ASN A 1 333 ? -11.806 -2.919 68.632 1.00 10.95 333 ASN A O 1
ATOM 2468 N N . LEU A 1 334 ? -10.665 -1.979 70.347 1.00 10.66 334 LEU A N 1
ATOM 2469 C CA . LEU A 1 334 ? -11.711 -2.295 71.336 1.00 10.93 334 LEU A CA 1
ATOM 2470 C C . LEU A 1 334 ? -13.002 -1.548 71.056 1.00 11.95 334 LEU A C 1
ATOM 2471 O O . LEU A 1 334 ? -14.069 -1.944 71.535 1.00 12.03 334 LEU A O 1
ATOM 2476 N N . ASN A 1 335 ? -12.918 -0.464 70.281 1.00 11.36 335 ASN A N 1
ATOM 2477 C CA . ASN A 1 335 ? -14.106 0.275 69.868 1.00 12.68 335 ASN A CA 1
ATOM 2478 C C . ASN A 1 335 ? -14.378 0.090 68.379 1.00 11.80 335 ASN A C 1
ATOM 2479 O O . ASN A 1 335 ? -14.993 0.945 67.732 1.00 13.41 335 ASN A O 1
ATOM 2484 N N . GLY A 1 336 ? -13.888 -1.031 67.844 1.00 10.29 336 GLY A N 1
ATOM 2485 C CA . GLY A 1 336 ? -14.041 -1.302 66.410 1.00 12.01 336 GLY A CA 1
ATOM 2486 C C . GLY A 1 336 ? -12.930 -0.657 65.596 1.00 12.18 336 GLY A C 1
ATOM 2487 O O . GLY A 1 336 ? -12.003 -0.022 66.141 1.00 10.38 336 GLY A O 1
ATOM 2488 N N . GLY A 1 337 ? -13.024 -0.799 64.282 1.00 11.73 337 GLY A N 1
ATOM 2489 C CA . GLY A 1 337 ? -11.973 -0.331 63.408 1.00 9.25 337 GLY A CA 1
ATOM 2490 C C . GLY A 1 337 ? -12.534 0.022 62.041 1.00 9.95 337 GLY A C 1
ATOM 2491 O O . GLY A 1 337 ? -13.750 0.186 61.874 1.00 11.47 337 GLY A O 1
ATOM 2492 N N . ALA A 1 338 ? -11.632 0.149 61.071 1.00 9.57 338 ALA A N 1
ATOM 2493 C CA . ALA A 1 338 ? -11.984 0.686 59.770 1.00 8.81 338 ALA A CA 1
ATOM 2494 C C . ALA A 1 338 ? -13.046 -0.098 59.003 1.00 8.42 338 ALA A C 1
ATOM 2495 O O . ALA A 1 338 ? -13.651 0.436 58.076 1.00 7.41 338 ALA A O 1
ATOM 2497 N N . ILE A 1 339 ? -13.242 -1.374 59.325 1.00 7.98 339 ILE A N 1
ATOM 2498 C CA . ILE A 1 339 ? -14.308 -2.136 58.655 1.00 10.80 339 ILE A CA 1
ATOM 2499 C C . ILE A 1 339 ? -15.649 -1.463 58.963 1.00 10.08 339 ILE A C 1
ATOM 2500 O O . ILE A 1 339 ? -16.509 -1.299 58.076 1.00 10.56 339 ILE A O 1
ATOM 2505 N N . ALA A 1 340 ? -15.801 -1.009 60.204 1.00 11.02 340 ALA A N 1
ATOM 2506 C CA . ALA A 1 340 ? -16.998 -0.300 60.628 1.00 10.42 340 ALA A CA 1
ATOM 2507 C C . ALA A 1 340 ? -16.910 1.200 60.419 1.00 13.73 340 ALA A C 1
ATOM 2508 O O . ALA A 1 340 ? -17.909 1.815 60.072 1.00 14.33 340 ALA A O 1
ATOM 2510 N N . LEU A 1 341 ? -15.728 1.785 60.625 1.00 11.44 341 LEU A N 1
ATOM 2511 C CA . LEU A 1 341 ? -15.601 3.250 60.692 1.00 9.58 341 LEU A CA 1
ATOM 2512 C C . LEU A 1 341 ? -15.081 3.887 59.405 1.00 12.23 341 LEU A C 1
ATOM 2513 O O . LEU A 1 341 ? -15.086 5.115 59.248 1.00 11.86 341 LEU A O 1
ATOM 2518 N N . GLY A 1 342 ? -14.592 3.065 58.493 1.00 11.48 342 GLY A N 1
ATOM 2519 C CA . GLY A 1 342 ? -14.040 3.595 57.263 1.00 10.49 342 GLY A CA 1
ATOM 2520 C C . GLY A 1 342 ? -12.559 3.851 57.382 1.00 11.82 342 GLY A C 1
ATOM 2521 O O . GLY A 1 342 ? -11.993 3.870 58.475 1.00 11.56 342 GLY A O 1
ATOM 2522 N N . HIS A 1 343 ? -11.936 4.016 56.229 1.00 12.75 343 HIS A N 1
ATOM 2523 C CA . HIS A 1 343 ? -10.508 4.277 56.139 1.00 12.81 343 HIS A CA 1
ATOM 2524 C C . HIS A 1 343 ? -10.265 5.514 55.240 1.00 12.80 343 HIS A C 1
ATOM 2525 O O . HIS A 1 343 ? -9.749 5.401 54.117 1.00 13.51 343 HIS A O 1
ATOM 2532 N N . PRO A 1 344 ? -10.652 6.699 55.738 1.00 14.62 344 PRO A N 1
ATOM 2533 C CA . PRO A 1 344 ? -10.376 7.910 54.982 1.00 11.77 344 PRO A CA 1
ATOM 2534 C C . PRO A 1 344 ? -8.886 8.203 55.068 1.00 12.41 344 PRO A C 1
ATOM 2535 O O . PRO A 1 344 ? -8.416 8.742 56.072 1.00 11.71 344 PRO A O 1
ATOM 2539 N N . LEU A 1 345 ? -8.157 7.821 54.010 1.00 10.77 345 LEU A N 1
ATOM 2540 C CA . LEU A 1 345 ? -6.705 7.688 54.071 1.00 11.53 345 LEU A CA 1
ATOM 2541 C C . LEU A 1 345 ? -5.980 8.778 54.877 1.00 12.25 345 LEU A C 1
ATOM 2542 O O . LEU A 1 345 ? -5.344 8.486 55.879 1.00 11.68 345 LEU A O 1
ATOM 2547 N N . GLY A 1 346 ? -6.075 10.027 54.435 1.00 11.88 346 GLY A N 1
ATOM 2548 C CA . GLY A 1 346 ? -5.356 11.110 55.102 1.00 9.66 346 GLY A CA 1
ATOM 2549 C C . GLY A 1 346 ? -5.616 11.218 56.593 1.00 11.94 346 GLY A C 1
ATOM 2550 O O . GLY A 1 346 ? -4.735 11.582 57.347 1.00 11.94 346 GLY A O 1
ATOM 2551 N N . CYS A 1 347 ? -6.847 10.918 57.004 1.00 10.28 347 CYS A N 1
ATOM 2552 C CA . CYS A 1 347 ? -7.289 11.076 58.378 1.00 11.62 347 CYS A CA 1
ATOM 2553 C C . CYS A 1 347 ? -6.960 9.868 59.290 1.00 12.31 347 CYS A C 1
ATOM 2554 O O . CYS A 1 347 ? -6.783 10.032 60.510 1.00 11.83 347 CYS A O 1
ATOM 2557 N N . SER A 1 348 ? -6.833 8.675 58.715 1.00 11.45 348 SER A N 1
ATOM 2558 C CA . SER A 1 348 ? -6.807 7.460 59.550 1.00 11.58 348 SER A CA 1
ATOM 2559 C C . SER A 1 348 ? -5.691 7.388 60.606 1.00 11.78 348 SER A C 1
ATOM 2560 O O . SER A 1 348 ? -5.913 6.854 61.666 1.00 11.30 348 SER A O 1
ATOM 2563 N N . GLY A 1 349 ? -4.487 7.867 60.302 1.00 9.54 349 GLY A N 1
ATOM 2564 C CA . GLY A 1 349 ? -3.400 7.809 61.274 1.00 10.39 349 GLY A CA 1
ATOM 2565 C C . GLY A 1 349 ? -3.677 8.556 62.560 1.00 11.57 349 GLY A C 1
ATOM 2566 O O . GLY A 1 349 ? -3.473 8.035 63.657 1.00 10.91 349 GLY A O 1
ATOM 2567 N N . ALA A 1 350 ? -4.133 9.806 62.424 1.00 11.35 350 ALA A N 1
ATOM 2568 C CA . ALA A 1 350 ? -4.519 10.601 63.574 1.00 10.10 350 ALA A CA 1
ATOM 2569 C C . ALA A 1 350 ? -5.814 10.067 64.174 1.00 9.71 350 ALA A C 1
ATOM 2570 O O . ALA A 1 350 ? -6.040 10.244 65.369 1.00 12.45 350 ALA A O 1
ATOM 2572 N N . ARG A 1 351 ? -6.672 9.448 63.347 1.00 8.55 351 ARG A N 1
ATOM 2573 C CA . ARG A 1 351 ? -7.967 8.971 63.829 1.00 12.21 351 ARG A CA 1
ATOM 2574 C C . ARG A 1 351 ? -7.714 7.817 64.792 1.00 10.53 351 ARG A C 1
ATOM 2575 O O . ARG A 1 351 ? -8.232 7.820 65.933 1.00 9.64 351 ARG A O 1
ATOM 2583 N N . ILE A 1 352 ? -6.906 6.837 64.367 1.00 9.31 352 ILE A N 1
ATOM 2584 C CA . ILE A 1 352 ? -6.646 5.691 65.246 1.00 10.72 352 ILE A CA 1
ATOM 2585 C C . ILE A 1 352 ? -5.802 6.096 66.459 1.00 11.73 352 ILE A C 1
ATOM 2586 O O . ILE A 1 352 ? -5.946 5.514 67.532 1.00 10.31 352 ILE A O 1
ATOM 2591 N N . SER A 1 353 ? -4.930 7.089 66.291 1.00 9.99 353 SER A N 1
ATOM 2592 C CA . SER A 1 353 ? -4.192 7.618 67.427 1.00 8.76 353 SER A CA 1
ATOM 2593 C C . SER A 1 353 ? -5.154 8.241 68.456 1.00 8.95 353 SER A C 1
ATOM 2594 O O . SER A 1 353 ? -4.979 8.066 69.657 1.00 10.19 353 SER A O 1
ATOM 2597 N N . THR A 1 354 ? -6.140 8.985 67.968 1.00 9.64 354 THR A N 1
ATOM 2598 C CA . THR A 1 354 ? -7.149 9.625 68.812 1.00 8.88 354 THR A CA 1
ATOM 2599 C C . THR A 1 354 ? -7.981 8.585 69.534 1.00 10.36 354 THR A C 1
ATOM 2600 O O . THR A 1 354 ? -8.172 8.677 70.737 1.00 10.30 354 THR A O 1
ATOM 2604 N N . THR A 1 355 ? -8.415 7.566 68.806 1.00 9.66 355 THR A N 1
ATOM 2605 C CA . THR A 1 355 ? -9.229 6.505 69.420 1.00 7.75 355 THR A CA 1
ATOM 2606 C C . THR A 1 355 ? -8.384 5.767 70.447 1.00 8.69 355 THR A C 1
ATOM 2607 O O . THR A 1 355 ? -8.868 5.458 71.538 1.00 10.84 355 THR A O 1
ATOM 2611 N N . LEU A 1 356 ? -7.112 5.522 70.117 1.00 9.99 356 LEU A N 1
ATOM 2612 C CA . LEU A 1 356 ? -6.193 4.831 71.040 1.00 10.57 356 LEU A CA 1
ATOM 2613 C C . LEU A 1 356 ? -6.037 5.607 72.350 1.00 12.55 356 LEU A C 1
ATOM 2614 O O . LEU A 1 356 ? -6.187 5.047 73.433 1.00 10.66 356 LEU A O 1
ATOM 2619 N N . ILE A 1 357 ? -5.732 6.895 72.244 1.00 9.45 357 ILE A N 1
ATOM 2620 C CA . ILE A 1 357 ? -5.478 7.703 73.445 1.00 10.47 357 ILE A CA 1
ATOM 2621 C C . ILE A 1 357 ? -6.711 7.758 74.352 1.00 11.08 357 ILE A C 1
ATOM 2622 O O . ILE A 1 357 ? -6.587 7.647 75.565 1.00 11.88 357 ILE A O 1
ATOM 2627 N N . ASN A 1 358 ? -7.888 7.892 73.767 1.00 9.62 358 ASN A N 1
ATOM 2628 C CA . ASN A 1 358 ? -9.113 7.882 74.568 1.00 9.53 358 ASN A CA 1
ATOM 2629 C C . ASN A 1 358 ? -9.360 6.522 75.213 1.00 11.44 358 ASN A C 1
ATOM 2630 O O . ASN A 1 358 ? -9.772 6.467 76.375 1.00 11.45 358 ASN A O 1
ATOM 2635 N N . LEU A 1 359 ? -9.081 5.431 74.496 1.00 11.71 359 LEU A N 1
ATOM 2636 C CA . LEU A 1 359 ? -9.194 4.102 75.130 1.00 10.55 359 LEU A CA 1
ATOM 2637 C C . LEU A 1 359 ? -8.188 3.924 76.270 1.00 13.14 359 LEU A C 1
ATOM 2638 O O . LEU A 1 359 ? -8.491 3.265 77.269 1.00 16.15 359 LEU A O 1
ATOM 2651 N N . GLU A 1 361 ? -7.092 6.124 78.242 1.00 14.98 361 GLU A N 1
ATOM 2652 C CA . GLU A 1 361 ? -7.662 6.820 79.399 1.00 13.96 361 GLU A CA 1
ATOM 2653 C C . GLU A 1 361 ? -8.768 5.992 80.062 1.00 18.88 361 GLU A C 1
ATOM 2654 O O . GLU A 1 361 ? -8.729 5.765 81.276 1.00 18.04 361 GLU A O 1
ATOM 2660 N N . ARG A 1 362 ? -9.703 5.511 79.245 1.00 18.28 362 ARG A N 1
ATOM 2661 C CA . ARG A 1 362 ? -10.854 4.715 79.723 1.00 20.78 362 ARG A CA 1
ATOM 2662 C C . ARG A 1 362 ? -10.375 3.415 80.370 1.00 19.53 362 ARG A C 1
ATOM 2663 O O . ARG A 1 362 ? -10.976 2.952 81.346 1.00 22.65 362 ARG A O 1
ATOM 2671 N N . LYS A 1 363 ? -9.295 2.825 79.854 1.00 19.48 363 LYS A N 1
ATOM 2672 C CA . LYS A 1 363 ? -8.763 1.566 80.416 1.00 18.42 363 LYS A CA 1
ATOM 2673 C C . LYS A 1 363 ? -7.660 1.766 81.462 1.00 22.27 363 LYS A C 1
ATOM 2674 O O . LYS A 1 363 ? -7.103 0.783 81.966 1.00 21.49 363 LYS A O 1
ATOM 2680 N N . ASP A 1 364 ? -7.340 3.022 81.777 1.00 21.56 364 ASP A N 1
ATOM 2681 C CA . ASP A 1 364 ? -6.190 3.357 82.611 1.00 21.76 364 ASP A CA 1
ATOM 2682 C C . ASP A 1 364 ? -4.918 2.596 82.203 1.00 22.49 364 ASP A C 1
ATOM 2683 O O . ASP A 1 364 ? -4.224 2.003 83.049 1.00 20.48 364 ASP A O 1
ATOM 2688 N N . ALA A 1 365 ? -4.605 2.620 80.910 1.00 16.55 365 ALA A N 1
ATOM 2689 C CA . ALA A 1 365 ? -3.410 1.993 80.369 1.00 16.29 365 ALA A CA 1
ATOM 2690 C C . ALA A 1 365 ? -2.198 2.873 80.568 1.00 18.53 365 ALA A C 1
ATOM 2691 O O . ALA A 1 365 ? -2.322 4.108 80.639 1.00 20.16 365 ALA A O 1
ATOM 2693 N N . GLN A 1 366 ? -1.041 2.236 80.592 1.00 13.27 366 GLN A N 1
ATOM 2694 C CA . GLN A 1 366 ? 0.233 2.953 80.503 1.00 15.58 366 GLN A CA 1
ATOM 2695 C C . GLN A 1 366 ? 0.781 3.008 79.068 1.00 13.39 366 GLN A C 1
ATOM 2696 O O . GLN A 1 366 ? 1.330 4.026 78.664 1.00 13.10 366 GLN A O 1
ATOM 2702 N N . PHE A 1 367 ? 0.614 1.935 78.294 1.00 12.18 367 PHE A N 1
ATOM 2703 C CA . PHE A 1 367 ? 1.205 1.898 76.948 1.00 11.84 367 PHE A CA 1
ATOM 2704 C C . PHE A 1 367 ? 0.171 1.524 75.918 1.00 12.48 367 PHE A C 1
ATOM 2705 O O . PHE A 1 367 ? -0.672 0.634 76.140 1.00 13.77 367 PHE A O 1
ATOM 2713 N N . GLY A 1 368 ? 0.230 2.202 74.780 1.00 10.27 368 GLY A N 1
ATOM 2714 C CA . GLY A 1 368 ? -0.666 1.892 73.645 1.00 9.43 368 GLY A CA 1
ATOM 2715 C C . GLY A 1 368 ? 0.193 1.828 72.400 1.00 9.84 368 GLY A C 1
ATOM 2716 O O . GLY A 1 368 ? 1.209 2.506 72.304 1.00 11.74 368 GLY A O 1
ATOM 2717 N N . LEU A 1 369 ? -0.235 1.052 71.408 1.00 10.10 369 LEU A N 1
ATOM 2718 C CA . LEU A 1 369 ? 0.499 1.052 70.137 1.00 9.95 369 LEU A CA 1
ATOM 2719 C C . LEU A 1 369 ? -0.520 1.184 69.032 1.00 8.90 369 LEU A C 1
ATOM 2720 O O . LEU A 1 369 ? -1.521 0.503 69.050 1.00 9.47 369 LEU A O 1
ATOM 2725 N N . ALA A 1 370 ? -0.265 2.094 68.098 1.00 7.44 370 ALA A N 1
ATOM 2726 C CA . ALA A 1 370 ? -1.135 2.275 66.941 1.00 8.90 370 ALA A CA 1
ATOM 2727 C C . ALA A 1 370 ? -0.294 2.004 65.721 1.00 10.87 370 ALA A C 1
ATOM 2728 O O . ALA A 1 370 ? 0.832 2.529 65.596 1.00 9.66 370 ALA A O 1
ATOM 2730 N N . THR A 1 371 ? -0.844 1.209 64.800 1.00 9.31 371 THR A N 1
ATOM 2731 C CA . THR A 1 371 ? -0.053 0.835 63.635 1.00 9.15 371 THR A CA 1
ATOM 2732 C C . THR A 1 371 ? -0.955 0.598 62.454 1.00 12.60 371 THR A C 1
ATOM 2733 O O . THR A 1 371 ? -2.138 0.320 62.612 1.00 10.58 371 THR A O 1
ATOM 2745 N N . CYS A 1 373 ? -0.948 -0.696 58.039 1.00 10.01 373 CYS A N 1
ATOM 2746 C CA . CYS A 1 373 ? -0.364 -0.962 56.742 1.00 12.25 373 CYS A CA 1
ATOM 2747 C C . CYS A 1 373 ? -0.531 0.247 55.833 1.00 9.24 373 CYS A C 1
ATOM 2748 O O . CYS A 1 373 ? -1.358 1.127 56.076 1.00 12.91 373 CYS A O 1
ATOM 2751 N N . ILE A 1 374 ? 0.300 0.302 54.800 1.00 9.59 374 ILE A N 1
ATOM 2752 C CA . ILE A 1 374 ? 0.310 1.428 53.882 1.00 10.80 374 ILE A CA 1
ATOM 2753 C C . ILE A 1 374 ? 0.413 0.850 52.476 1.00 12.32 374 ILE A C 1
ATOM 2754 O O . ILE A 1 374 ? 1.179 -0.082 52.238 1.00 9.99 374 ILE A O 1
ATOM 2759 N N . GLY A 1 375 ? -0.374 1.380 51.553 1.00 10.38 375 GLY A N 1
ATOM 2760 C CA . GLY A 1 375 ? -0.356 0.887 50.174 1.00 10.52 375 GLY A CA 1
ATOM 2761 C C . GLY A 1 375 ? 1.040 0.822 49.566 1.00 11.76 375 GLY A C 1
ATOM 2762 O O . GLY A 1 375 ? 1.903 1.637 49.875 1.00 9.13 375 GLY A O 1
ATOM 2763 N N . LEU A 1 376 ? 1.223 -0.140 48.666 1.00 12.29 376 LEU A N 1
ATOM 2764 C CA A LEU A 1 376 ? 2.506 -0.370 48.004 0.50 12.79 376 LEU A CA 1
ATOM 2765 C CA B LEU A 1 376 ? 2.497 -0.388 47.998 0.50 12.54 376 LEU A CA 1
ATOM 2766 C C . LEU A 1 376 ? 3.618 -0.742 48.970 1.00 14.36 376 LEU A C 1
ATOM 2767 O O . LEU A 1 376 ? 4.788 -0.508 48.697 1.00 11.66 376 LEU A O 1
ATOM 2776 N N . GLY A 1 377 ? 3.246 -1.344 50.089 1.00 9.60 377 GLY A N 1
ATOM 2777 C CA . GLY A 1 377 ? 4.229 -1.984 50.943 1.00 10.32 377 GLY A CA 1
ATOM 2778 C C . GLY A 1 377 ? 4.962 -1.068 51.898 1.00 9.32 377 GLY A C 1
ATOM 2779 O O . GLY A 1 377 ? 6.204 -0.956 51.842 1.00 10.70 377 GLY A O 1
ATOM 2780 N N . GLN A 1 378 ? 4.229 -0.414 52.778 1.00 9.06 378 GLN A N 1
ATOM 2781 C CA . GLN A 1 378 ? 4.909 0.202 53.932 1.00 9.34 378 GLN A CA 1
ATOM 2782 C C . GLN A 1 378 ? 4.169 -0.098 55.220 1.00 11.01 378 GLN A C 1
ATOM 2783 O O . GLN A 1 378 ? 3.062 -0.621 55.212 1.00 9.80 378 GLN A O 1
ATOM 2789 N N . GLY A 1 379 ? 4.776 0.267 56.342 1.00 10.57 379 GLY A N 1
ATOM 2790 C CA . GLY A 1 379 ? 4.105 0.090 57.633 1.00 9.52 379 GLY A CA 1
ATOM 2791 C C . GLY A 1 379 ? 4.528 1.268 58.501 1.00 9.19 379 GLY A C 1
ATOM 2792 O O . GLY A 1 379 ? 5.649 1.777 58.352 1.00 9.90 379 GLY A O 1
ATOM 2793 N N . ILE A 1 380 ? 3.641 1.709 59.386 1.00 9.09 380 ILE A N 1
ATOM 2794 C CA . ILE A 1 380 ? 4.013 2.781 60.305 1.00 8.77 380 ILE A CA 1
ATOM 2795 C C . ILE A 1 380 ? 3.415 2.472 61.684 1.00 9.35 380 ILE A C 1
ATOM 2796 O O . ILE A 1 380 ? 2.325 1.889 61.791 1.00 12.55 380 ILE A O 1
ATOM 2801 N N . ALA A 1 381 ? 4.120 2.866 62.736 1.00 9.12 381 ALA A N 1
ATOM 2802 C CA . ALA A 1 381 ? 3.663 2.595 64.102 1.00 7.96 381 ALA A CA 1
ATOM 2803 C C . ALA A 1 381 ? 4.145 3.677 65.066 1.00 9.02 381 ALA A C 1
ATOM 2804 O O . ALA A 1 381 ? 5.186 4.311 64.851 1.00 10.43 381 ALA A O 1
ATOM 2806 N N . THR A 1 382 ? 3.345 3.900 66.099 1.00 8.60 382 THR A N 1
ATOM 2807 C CA . THR A 1 382 ? 3.738 4.758 67.204 1.00 8.20 382 THR A CA 1
ATOM 2808 C C . THR A 1 382 ? 3.392 4.067 68.523 1.00 8.34 382 THR A C 1
ATOM 2809 O O . THR A 1 382 ? 2.296 3.520 68.664 1.00 10.06 382 THR A O 1
ATOM 2813 N N . VAL A 1 383 ? 4.304 4.123 69.494 1.00 8.70 383 VAL A N 1
ATOM 2814 C CA . VAL A 1 383 ? 4.009 3.697 70.872 1.00 10.18 383 VAL A CA 1
ATOM 2815 C C . VAL A 1 383 ? 3.771 4.968 71.677 1.00 10.28 383 VAL A C 1
ATOM 2816 O O . VAL A 1 383 ? 4.569 5.900 71.598 1.00 10.57 383 VAL A O 1
ATOM 2820 N N . PHE A 1 384 ? 2.633 5.025 72.373 1.00 8.47 384 PHE A N 1
ATOM 2821 C CA . PHE A 1 384 ? 2.290 6.127 73.245 1.00 9.94 384 PHE A CA 1
ATOM 2822 C C . PHE A 1 384 ? 2.363 5.672 74.703 1.00 11.61 384 PHE A C 1
ATOM 2823 O O . PHE A 1 384 ? 2.101 4.508 74.997 1.00 10.61 384 PHE A O 1
ATOM 2831 N N . GLU A 1 385 ? 2.723 6.595 75.594 1.00 11.54 385 GLU A N 1
ATOM 2832 C CA . GLU A 1 385 ? 2.738 6.332 77.023 1.00 10.91 385 GLU A CA 1
ATOM 2833 C C . GLU A 1 385 ? 1.807 7.318 77.717 1.00 13.04 385 GLU A C 1
ATOM 2834 O O . GLU A 1 385 ? 1.693 8.468 77.303 1.00 15.16 385 GLU A O 1
ATOM 2840 N N . ARG A 1 386 ? 1.102 6.852 78.743 1.00 12.17 386 ARG A N 1
ATOM 2841 C CA . ARG A 1 386 ? 0.384 7.747 79.645 1.00 18.95 386 ARG A CA 1
ATOM 2842 C C . ARG A 1 386 ? 1.097 7.605 80.961 1.00 19.70 386 ARG A C 1
ATOM 2843 O O . ARG A 1 386 ? 1.039 6.533 81.569 1.00 20.41 386 ARG A O 1
ATOM 2851 N N . VAL A 1 387 ? 1.686 8.625 81.409 1.00 24.63 387 VAL A N 1
ATOM 2852 C CA . VAL A 1 387 ? 2.326 8.578 82.723 1.00 31.28 387 VAL A CA 1
ATOM 2853 C C . VAL A 1 387 ? 1.308 8.757 83.866 1.00 34.80 387 VAL A C 1
ATOM 2854 O O . VAL A 1 387 ? 1.601 8.440 85.028 1.00 35.58 387 VAL A O 1
ATOM 2867 N N . GLU B 1 2 ? 22.769 14.185 66.335 1.00 25.64 2 GLU B N 1
ATOM 2868 C CA . GLU B 1 2 ? 23.701 14.117 65.213 1.00 26.57 2 GLU B CA 1
ATOM 2869 C C . GLU B 1 2 ? 23.599 15.401 64.390 1.00 24.41 2 GLU B C 1
ATOM 2870 O O . GLU B 1 2 ? 22.556 16.047 64.359 1.00 21.05 2 GLU B O 1
ATOM 2876 N N . GLN B 1 3 ? 24.693 15.785 63.753 1.00 20.57 3 GLN B N 1
ATOM 2877 C CA . GLN B 1 3 ? 24.631 16.851 62.774 1.00 21.60 3 GLN B CA 1
ATOM 2878 C C . GLN B 1 3 ? 24.333 16.210 61.437 1.00 18.81 3 GLN B C 1
ATOM 2879 O O . GLN B 1 3 ? 24.615 15.022 61.252 1.00 17.78 3 GLN B O 1
ATOM 2885 N N . VAL B 1 4 ? 23.765 16.991 60.516 1.00 15.60 4 VAL B N 1
ATOM 2886 C CA . VAL B 1 4 ? 23.327 16.443 59.227 1.00 9.50 4 VAL B CA 1
ATOM 2887 C C . VAL B 1 4 ? 24.173 17.000 58.102 1.00 10.08 4 VAL B C 1
ATOM 2888 O O . VAL B 1 4 ? 24.285 18.214 57.938 1.00 12.15 4 VAL B O 1
ATOM 2892 N N . VAL B 1 5 ? 24.805 16.104 57.351 1.00 8.68 5 VAL B N 1
ATOM 2893 C CA . VAL B 1 5 ? 25.657 16.518 56.225 1.00 8.78 5 VAL B CA 1
ATOM 2894 C C . VAL B 1 5 ? 25.062 16.084 54.908 1.00 9.96 5 VAL B C 1
ATOM 2895 O O . VAL B 1 5 ? 24.356 15.076 54.824 1.00 10.43 5 VAL B O 1
ATOM 2899 N N . ILE B 1 6 ? 25.321 16.886 53.881 1.00 7.66 6 ILE B N 1
ATOM 2900 C CA . ILE B 1 6 ? 24.921 16.523 52.542 1.00 9.17 6 ILE B CA 1
ATOM 2901 C C . ILE B 1 6 ? 26.129 15.886 51.863 1.00 10.53 6 ILE B C 1
ATOM 2902 O O . ILE B 1 6 ? 27.192 16.518 51.744 1.00 9.87 6 ILE B O 1
ATOM 2907 N N . VAL B 1 7 ? 25.980 14.628 51.442 1.00 9.49 7 VAL B N 1
ATOM 2908 C CA . VAL B 1 7 ? 27.092 13.896 50.820 1.00 11.46 7 VAL B CA 1
ATOM 2909 C C . VAL B 1 7 ? 27.104 13.986 49.284 1.00 10.56 7 VAL B C 1
ATOM 2910 O O . VAL B 1 7 ? 28.161 13.853 48.659 1.00 11.78 7 VAL B O 1
ATOM 2914 N N . ASP B 1 8 ? 25.929 14.193 48.692 1.00 12.65 8 ASP B N 1
ATOM 2915 C CA . ASP B 1 8 ? 25.810 14.379 47.243 1.00 11.17 8 ASP B CA 1
ATOM 2916 C C . ASP B 1 8 ? 24.533 15.134 46.948 1.00 10.26 8 ASP B C 1
ATOM 2917 O O . ASP B 1 8 ? 23.607 15.113 47.768 1.00 9.82 8 ASP B O 1
ATOM 2922 N N . ALA B 1 9 ? 24.494 15.806 45.794 1.00 9.73 9 ALA B N 1
ATOM 2923 C CA . ALA B 1 9 ? 23.370 16.675 45.432 1.00 11.86 9 ALA B CA 1
ATOM 2924 C C . ALA B 1 9 ? 23.420 16.736 43.927 1.00 11.11 9 ALA B C 1
ATOM 2925 O O . ALA B 1 9 ? 24.468 17.085 43.358 1.00 12.00 9 ALA B O 1
ATOM 2927 N N . ILE B 1 10 ? 22.313 16.375 43.282 1.00 11.04 10 ILE B N 1
ATOM 2928 C CA . ILE B 1 10 ? 22.279 16.267 41.824 1.00 9.70 10 ILE B CA 1
ATOM 2929 C C . ILE B 1 10 ? 20.905 16.704 41.309 1.00 10.75 10 ILE B C 1
ATOM 2930 O O . ILE B 1 10 ? 19.947 16.836 42.069 1.00 11.67 10 ILE B O 1
ATOM 2935 N N . ARG B 1 11 ? 20.813 16.923 40.009 1.00 7.92 11 ARG B N 1
ATOM 2936 C CA . ARG B 1 11 ? 19.531 17.306 39.451 1.00 8.49 11 ARG B CA 1
ATOM 2937 C C . ARG B 1 11 ? 19.465 16.862 37.997 1.00 9.68 11 ARG B C 1
ATOM 2938 O O . ARG B 1 11 ? 20.495 16.584 37.379 1.00 10.93 11 ARG B O 1
ATOM 2946 N N . THR B 1 12 ? 18.259 16.769 37.468 1.00 9.22 12 THR B N 1
ATOM 2947 C CA . THR B 1 12 ? 18.110 16.607 36.025 1.00 9.13 12 THR B CA 1
ATOM 2948 C C . THR B 1 12 ? 18.346 17.972 35.343 1.00 10.12 12 THR B C 1
ATOM 2949 O O . THR B 1 12 ? 18.348 19.012 36.007 1.00 10.23 12 THR B O 1
ATOM 2953 N N . PRO B 1 13 ? 18.546 17.961 34.014 1.00 9.38 13 PRO B N 1
ATOM 2954 C CA . PRO B 1 13 ? 18.359 19.212 33.283 1.00 9.45 13 PRO B CA 1
ATOM 2955 C C . PRO B 1 13 ? 16.940 19.716 33.527 1.00 9.53 13 PRO B C 1
ATOM 2956 O O . PRO B 1 13 ? 16.048 18.931 33.840 1.00 8.95 13 PRO B O 1
ATOM 2968 N N . GLY B 1 15 ? 13.861 20.752 31.700 1.00 9.97 15 GLY B N 1
ATOM 2969 C CA . GLY B 1 15 ? 13.279 20.658 30.364 1.00 9.69 15 GLY B CA 1
ATOM 2970 C C . GLY B 1 15 ? 12.210 21.699 30.149 1.00 10.50 15 GLY B C 1
ATOM 2971 O O . GLY B 1 15 ? 11.500 22.053 31.079 1.00 10.06 15 GLY B O 1
ATOM 2972 N N . ARG B 1 16 ? 12.061 22.186 28.915 1.00 9.41 16 ARG B N 1
ATOM 2973 C CA . ARG B 1 16 ? 10.966 23.117 28.609 1.00 10.57 16 ARG B CA 1
ATOM 2974 C C . ARG B 1 16 ? 9.646 22.379 28.691 1.00 8.68 16 ARG B C 1
ATOM 2975 O O . ARG B 1 16 ? 9.419 21.416 27.954 1.00 9.87 16 ARG B O 1
ATOM 2983 N N . SER B 1 17 ? 8.751 22.803 29.590 1.00 9.73 17 SER B N 1
ATOM 2984 C CA . SER B 1 17 ? 7.448 22.133 29.708 1.00 9.83 17 SER B CA 1
ATOM 2985 C C . SER B 1 17 ? 6.615 22.214 28.421 1.00 11.66 17 SER B C 1
ATOM 2986 O O . SER B 1 17 ? 5.949 21.255 28.077 1.00 11.94 17 SER B O 1
ATOM 2989 N N . LYS B 1 18 ? 6.686 23.346 27.714 1.00 11.07 18 LYS B N 1
ATOM 2990 C CA A LYS B 1 18 ? 5.872 23.555 26.513 0.50 13.36 18 LYS B CA 1
ATOM 2991 C CA B LYS B 1 18 ? 5.866 23.544 26.524 0.50 13.40 18 LYS B CA 1
ATOM 2992 C C . LYS B 1 18 ? 6.539 22.912 25.299 1.00 13.40 18 LYS B C 1
ATOM 2993 O O . LYS B 1 18 ? 7.140 23.593 24.479 1.00 16.49 18 LYS B O 1
ATOM 3004 N N . GLY B 1 19 ? 6.457 21.592 25.218 1.00 12.78 19 GLY B N 1
ATOM 3005 C CA . GLY B 1 19 ? 6.904 20.876 24.034 1.00 12.54 19 GLY B CA 1
ATOM 3006 C C . GLY B 1 19 ? 8.343 20.402 24.047 1.00 13.97 19 GLY B C 1
ATOM 3007 O O . GLY B 1 19 ? 8.811 19.915 23.037 1.00 11.70 19 GLY B O 1
ATOM 3008 N N . GLY B 1 20 ? 9.008 20.467 25.205 1.00 10.72 20 GLY B N 1
ATOM 3009 C CA . GLY B 1 20 ? 10.439 20.151 25.296 1.00 9.42 20 GLY B CA 1
ATOM 3010 C C . GLY B 1 20 ? 10.878 18.752 25.701 1.00 8.70 20 GLY B C 1
ATOM 3011 O O . GLY B 1 20 ? 10.219 17.758 25.429 1.00 8.62 20 GLY B O 1
ATOM 3012 N N . ALA B 1 21 ? 12.063 18.705 26.293 1.00 10.32 21 ALA B N 1
ATOM 3013 C CA . ALA B 1 21 ? 12.854 17.495 26.445 1.00 8.74 21 ALA B CA 1
ATOM 3014 C C . ALA B 1 21 ? 12.092 16.341 27.066 1.00 8.65 21 ALA B C 1
ATOM 3015 O O . ALA B 1 21 ? 12.261 15.199 26.645 1.00 7.52 21 ALA B O 1
ATOM 3017 N N . PHE B 1 22 ? 11.266 16.643 28.082 1.00 7.65 22 PHE B N 1
ATOM 3018 C CA . PHE B 1 22 ? 10.644 15.606 28.896 1.00 8.63 22 PHE B CA 1
ATOM 3019 C C . PHE B 1 22 ? 9.161 15.403 28.622 1.00 8.69 22 PHE B C 1
ATOM 3020 O O . PHE B 1 22 ? 8.442 14.774 29.421 1.00 9.43 22 PHE B O 1
ATOM 3028 N N . ARG B 1 23 ? 8.704 15.858 27.450 1.00 8.18 23 ARG B N 1
ATOM 3029 C CA . ARG B 1 23 ? 7.284 15.769 27.122 1.00 11.08 23 ARG B CA 1
ATOM 3030 C C . ARG B 1 23 ? 6.782 14.324 27.074 1.00 9.94 23 ARG B C 1
ATOM 3031 O O . ARG B 1 23 ? 5.573 14.071 27.214 1.00 11.15 23 ARG B O 1
ATOM 3039 N N . ASN B 1 24 ? 7.696 13.373 26.869 1.00 10.79 24 ASN B N 1
ATOM 3040 C CA . ASN B 1 24 ? 7.335 11.955 26.835 1.00 12.78 24 ASN B CA 1
ATOM 3041 C C . ASN B 1 24 ? 8.003 11.158 27.959 1.00 11.10 24 ASN B C 1
ATOM 3042 O O . ASN B 1 24 ? 8.102 9.931 27.874 1.00 13.88 24 ASN B O 1
ATOM 3047 N N . VAL B 1 25 ? 8.451 11.840 29.010 1.00 9.92 25 VAL B N 1
ATOM 3048 C CA . VAL B 1 25 ? 9.113 11.165 30.136 1.00 9.89 25 VAL B CA 1
ATOM 3049 C C . VAL B 1 25 ? 8.300 11.447 31.379 1.00 12.14 25 VAL B C 1
ATOM 3050 O O . VAL B 1 25 ? 7.989 12.604 31.680 1.00 11.40 25 VAL B O 1
ATOM 3054 N N . ARG B 1 26 ? 7.932 10.391 32.090 1.00 11.95 26 ARG B N 1
ATOM 3055 C CA . ARG B 1 26 ? 7.071 10.555 33.271 1.00 10.29 26 ARG B CA 1
ATOM 3056 C C . ARG B 1 26 ? 7.783 11.075 34.520 1.00 9.82 26 ARG B C 1
ATOM 3057 O O . ARG B 1 26 ? 8.986 10.879 34.708 1.00 9.76 26 ARG B O 1
ATOM 3065 N N . ALA B 1 27 ? 7.020 11.753 35.362 1.00 10.12 27 ALA B N 1
ATOM 3066 C CA . ALA B 1 27 ? 7.550 12.279 36.619 1.00 8.94 27 ALA B CA 1
ATOM 3067 C C . ALA B 1 27 ? 8.225 11.208 37.472 1.00 10.09 27 ALA B C 1
ATOM 3068 O O . ALA B 1 27 ? 9.270 11.484 38.091 1.00 9.08 27 ALA B O 1
ATOM 3070 N N . GLU B 1 28 ? 7.654 9.999 37.509 1.00 8.87 28 GLU B N 1
ATOM 3071 C CA . GLU B 1 28 ? 8.243 8.961 38.352 1.00 8.89 28 GLU B CA 1
ATOM 3072 C C . GLU B 1 28 ? 9.598 8.516 37.780 1.00 10.29 28 GLU B C 1
ATOM 3073 O O . GLU B 1 28 ? 10.478 8.112 38.544 1.00 11.58 28 GLU B O 1
ATOM 3079 N N . ASP B 1 29 ? 9.764 8.624 36.463 1.00 10.34 29 ASP B N 1
ATOM 3080 C CA . ASP B 1 29 ? 11.019 8.221 35.822 1.00 11.25 29 ASP B CA 1
ATOM 3081 C C . ASP B 1 29 ? 12.114 9.239 36.010 1.00 12.47 29 ASP B C 1
ATOM 3082 O O . ASP B 1 29 ? 13.262 8.856 36.265 1.00 11.75 29 ASP B O 1
ATOM 3087 N N . LEU B 1 30 ? 11.765 10.529 35.937 1.00 9.85 30 LEU B N 1
ATOM 3088 C CA . LEU B 1 30 ? 12.741 11.581 36.242 1.00 9.50 30 LEU B CA 1
ATOM 3089 C C . LEU B 1 30 ? 13.247 11.374 37.677 1.00 10.63 30 LEU B C 1
ATOM 3090 O O . LEU B 1 30 ? 14.443 11.475 37.973 1.00 10.13 30 LEU B O 1
ATOM 3095 N N . SER B 1 31 ? 12.307 11.108 38.581 1.00 9.30 31 SER B N 1
ATOM 3096 C CA . SER B 1 31 ? 12.623 10.889 39.993 1.00 9.50 31 SER B CA 1
ATOM 3097 C C . SER B 1 31 ? 13.475 9.638 40.183 1.00 9.26 31 SER B C 1
ATOM 3098 O O . SER B 1 31 ? 14.500 9.681 40.890 1.00 10.71 31 SER B O 1
ATOM 3101 N N . ALA B 1 32 ? 13.049 8.534 39.576 1.00 8.32 32 ALA B N 1
ATOM 3102 C CA . ALA B 1 32 ? 13.738 7.259 39.763 1.00 8.89 32 ALA B CA 1
ATOM 3103 C C . ALA B 1 32 ? 15.169 7.396 39.255 1.00 9.76 32 ALA B C 1
ATOM 3104 O O . ALA B 1 32 ? 16.106 6.865 39.858 1.00 10.68 32 ALA B O 1
ATOM 3106 N N . HIS B 1 33 ? 15.331 8.142 38.155 1.00 9.71 33 HIS B N 1
ATOM 3107 C CA . HIS B 1 33 ? 16.643 8.335 37.534 1.00 10.06 33 HIS B CA 1
ATOM 3108 C C . HIS B 1 33 ? 17.601 8.987 38.521 1.00 11.49 33 HIS B C 1
ATOM 3109 O O . HIS B 1 33 ? 18.765 8.584 38.642 1.00 10.26 33 HIS B O 1
ATOM 3116 N N . LEU B 1 34 ? 17.144 10.024 39.220 1.00 8.28 34 LEU B N 1
ATOM 3117 C CA . LEU B 1 34 ? 18.024 10.657 40.198 1.00 12.18 34 LEU B CA 1
ATOM 3118 C C . LEU B 1 34 ? 18.282 9.752 41.409 1.00 9.28 34 LEU B C 1
ATOM 3119 O O . LEU B 1 34 ? 19.384 9.754 41.971 1.00 10.80 34 LEU B O 1
ATOM 3132 N N . ARG B 1 36 ? 18.359 6.535 41.490 1.00 9.47 36 ARG B N 1
ATOM 3133 C CA . ARG B 1 36 ? 19.313 5.484 41.038 1.00 10.38 36 ARG B CA 1
ATOM 3134 C C . ARG B 1 36 ? 20.711 6.061 40.969 1.00 13.15 36 ARG B C 1
ATOM 3135 O O . ARG B 1 36 ? 21.702 5.420 41.369 1.00 12.00 36 ARG B O 1
ATOM 3143 N N . SER B 1 37 ? 20.782 7.269 40.426 1.00 12.35 37 SER B N 1
ATOM 3144 C CA A SER B 1 37 ? 22.046 7.959 40.244 0.50 12.69 37 SER B CA 1
ATOM 3145 C CA B SER B 1 37 ? 22.050 7.973 40.248 0.50 12.78 37 SER B CA 1
ATOM 3146 C C . SER B 1 37 ? 22.728 8.291 41.558 1.00 12.27 37 SER B C 1
ATOM 3147 O O . SER B 1 37 ? 23.944 8.153 41.674 1.00 13.23 37 SER B O 1
ATOM 3152 N N . LEU B 1 38 ? 21.960 8.722 42.555 1.00 12.01 38 LEU B N 1
ATOM 3153 C CA . LEU B 1 38 ? 22.591 9.033 43.847 1.00 13.52 38 LEU B CA 1
ATOM 3154 C C . LEU B 1 38 ? 23.282 7.791 44.414 1.00 15.40 38 LEU B C 1
ATOM 3155 O O . LEU B 1 38 ? 24.378 7.875 44.975 1.00 14.84 38 LEU B O 1
ATOM 3160 N N . LEU B 1 39 ? 22.611 6.647 44.304 1.00 12.53 39 LEU B N 1
ATOM 3161 C CA A LEU B 1 39 ? 23.194 5.406 44.780 0.50 12.37 39 LEU B CA 1
ATOM 3162 C CA B LEU B 1 39 ? 23.189 5.395 44.778 0.50 12.80 39 LEU B CA 1
ATOM 3163 C C . LEU B 1 39 ? 24.416 5.005 43.951 1.00 15.13 39 LEU B C 1
ATOM 3164 O O . LEU B 1 39 ? 25.479 4.662 44.514 1.00 15.05 39 LEU B O 1
ATOM 3173 N N . ALA B 1 40 ? 24.272 5.063 42.629 1.00 12.58 40 ALA B N 1
ATOM 3174 C CA . ALA B 1 40 ? 25.349 4.678 41.716 1.00 13.74 40 ALA B CA 1
ATOM 3175 C C . ALA B 1 40 ? 26.616 5.514 41.937 1.00 15.36 40 ALA B C 1
ATOM 3176 O O . ALA B 1 40 ? 27.732 4.985 41.845 1.00 12.75 40 ALA B O 1
ATOM 3178 N N . ARG B 1 41 ? 26.448 6.801 42.238 1.00 12.56 41 ARG B N 1
ATOM 3179 C CA . ARG B 1 41 ? 27.596 7.711 42.397 1.00 12.87 41 ARG B CA 1
ATOM 3180 C C . ARG B 1 41 ? 28.309 7.552 43.738 1.00 13.70 41 ARG B C 1
ATOM 3181 O O . ARG B 1 41 ? 29.408 8.080 43.936 1.00 14.22 41 ARG B O 1
ATOM 3189 N N . ASN B 1 42 ? 27.676 6.828 44.650 1.00 11.86 42 ASN B N 1
ATOM 3190 C CA . ASN B 1 42 ? 28.173 6.698 46.020 1.00 11.67 42 ASN B CA 1
ATOM 3191 C C . ASN B 1 42 ? 28.246 5.222 46.414 1.00 11.46 42 ASN B C 1
ATOM 3192 O O . ASN B 1 42 ? 27.443 4.738 47.195 1.00 11.99 42 ASN B O 1
ATOM 3197 N N . PRO B 1 43 ? 29.228 4.495 45.857 1.00 9.93 43 PRO B N 1
ATOM 3198 C CA . PRO B 1 43 ? 29.255 3.035 46.026 1.00 12.86 43 PRO B CA 1
ATOM 3199 C C . PRO B 1 43 ? 29.377 2.592 47.482 1.00 14.10 43 PRO B C 1
ATOM 3200 O O . PRO B 1 43 ? 28.945 1.497 47.805 1.00 15.03 43 PRO B O 1
ATOM 3204 N N . SER B 1 44 ? 29.952 3.419 48.361 1.00 12.42 44 SER B N 1
ATOM 3205 C CA . SER B 1 44 ? 30.077 2.990 49.757 1.00 14.97 44 SER B CA 1
ATOM 3206 C C . SER B 1 44 ? 28.729 2.878 50.473 1.00 15.22 44 SER B C 1
ATOM 3207 O O . SER B 1 44 ? 28.618 2.207 51.495 1.00 16.56 44 SER B O 1
ATOM 3210 N N . LEU B 1 45 ? 27.694 3.492 49.926 1.00 15.94 45 LEU B N 1
ATOM 3211 C CA . LEU B 1 45 ? 26.358 3.359 50.530 1.00 14.92 45 LEU B CA 1
ATOM 3212 C C . LEU B 1 45 ? 25.700 2.078 50.012 1.00 16.41 45 LEU B C 1
ATOM 3213 O O . LEU B 1 45 ? 25.626 1.854 48.806 1.00 15.18 45 LEU B O 1
ATOM 3218 N N . THR B 1 46 ? 25.232 1.233 50.922 1.00 14.63 46 THR B N 1
ATOM 3219 C CA . THR B 1 46 ? 24.502 0.039 50.561 1.00 14.60 46 THR B CA 1
ATOM 3220 C C . THR B 1 46 ? 23.056 0.439 50.666 1.00 15.98 46 THR B C 1
ATOM 3221 O O . THR B 1 46 ? 22.647 0.943 51.704 1.00 14.37 46 THR B O 1
ATOM 3225 N N . ALA B 1 47 ? 22.319 0.277 49.573 1.00 14.31 47 ALA B N 1
ATOM 3226 C CA . ALA B 1 47 ? 20.993 0.858 49.442 1.00 13.29 47 ALA B CA 1
ATOM 3227 C C . ALA B 1 47 ? 20.020 0.499 50.560 1.00 12.50 47 ALA B C 1
ATOM 3228 O O . ALA B 1 47 ? 19.175 1.325 50.908 1.00 14.08 47 ALA B O 1
ATOM 3230 N N . ALA B 1 48 ? 20.084 -0.737 51.061 1.00 12.72 48 ALA B N 1
ATOM 3231 C CA . ALA B 1 48 ? 19.139 -1.138 52.116 1.00 14.20 48 ALA B CA 1
ATOM 3232 C C . ALA B 1 48 ? 19.360 -0.382 53.432 1.00 15.70 48 ALA B C 1
ATOM 3233 O O . ALA B 1 48 ? 18.502 -0.428 54.327 1.00 14.81 48 ALA B O 1
ATOM 3235 N N . THR B 1 49 ? 20.484 0.342 53.552 1.00 13.05 49 THR B N 1
ATOM 3236 C CA . THR B 1 49 ? 20.728 1.118 54.775 1.00 13.56 49 THR B CA 1
ATOM 3237 C C . THR B 1 49 ? 20.008 2.466 54.754 1.00 13.40 49 THR B C 1
ATOM 3238 O O . THR B 1 49 ? 19.955 3.184 55.771 1.00 16.19 49 THR B O 1
ATOM 3242 N N . LEU B 1 50 ? 19.417 2.811 53.611 1.00 13.24 50 LEU B N 1
ATOM 3243 C CA . LEU B 1 50 ? 18.568 4.006 53.598 1.00 12.36 50 LEU B CA 1
ATOM 3244 C C . LEU B 1 50 ? 17.429 3.847 54.590 1.00 11.61 50 LEU B C 1
ATOM 3245 O O . LEU B 1 50 ? 16.748 2.823 54.610 1.00 13.01 50 LEU B O 1
ATOM 3250 N N . ASP B 1 51 ? 17.179 4.896 55.364 1.00 9.44 51 ASP B N 1
ATOM 3251 C CA . ASP B 1 51 ? 16.125 4.833 56.391 1.00 10.38 51 ASP B CA 1
ATOM 3252 C C . ASP B 1 51 ? 14.798 5.411 55.964 1.00 8.24 51 ASP B C 1
ATOM 3253 O O . ASP B 1 51 ? 13.737 5.060 56.543 1.00 11.31 51 ASP B O 1
ATOM 3258 N N . ASP B 1 52 ? 14.839 6.291 54.972 1.00 9.51 52 ASP B N 1
ATOM 3259 C CA . ASP B 1 52 ? 13.623 6.886 54.445 1.00 10.74 52 ASP B CA 1
ATOM 3260 C C . ASP B 1 52 ? 13.964 7.715 53.233 1.00 10.59 52 ASP B C 1
ATOM 3261 O O . ASP B 1 52 ? 15.153 8.036 52.959 1.00 10.36 52 ASP B O 1
ATOM 3266 N N . ILE B 1 53 ? 12.905 8.044 52.505 1.00 8.18 53 ILE B N 1
ATOM 3267 C CA . ILE B 1 53 ? 12.989 8.853 51.313 1.00 7.67 53 ILE B CA 1
ATOM 3268 C C . ILE B 1 53 ? 11.907 9.919 51.451 1.00 9.26 53 ILE B C 1
ATOM 3269 O O . ILE B 1 53 ? 10.713 9.600 51.564 1.00 10.66 53 ILE B O 1
ATOM 3274 N N . TYR B 1 54 ? 12.332 11.177 51.450 1.00 8.06 54 TYR B N 1
ATOM 3275 C CA . TYR B 1 54 ? 11.366 12.290 51.474 1.00 8.15 54 TYR B CA 1
ATOM 3276 C C . TYR B 1 54 ? 11.394 13.019 50.134 1.00 6.48 54 TYR B C 1
ATOM 3277 O O . TYR B 1 54 ? 12.459 13.456 49.673 1.00 9.42 54 TYR B O 1
ATOM 3286 N N . TRP B 1 55 ? 10.227 13.164 49.492 1.00 7.12 55 TRP B N 1
ATOM 3287 C CA . TRP B 1 55 ? 10.201 13.728 48.133 1.00 6.39 55 TRP B CA 1
ATOM 3288 C C . TRP B 1 55 ? 9.129 14.795 48.028 1.00 7.56 55 TRP B C 1
ATOM 3289 O O . TRP B 1 55 ? 7.974 14.542 48.415 1.00 10.88 55 TRP B O 1
ATOM 3300 N N . GLY B 1 56 ? 9.502 15.971 47.492 1.00 7.18 56 GLY B N 1
ATOM 3301 C CA . GLY B 1 56 ? 8.569 17.067 47.310 1.00 8.28 56 GLY B CA 1
ATOM 3302 C C . GLY B 1 56 ? 7.849 16.931 45.981 1.00 9.09 56 GLY B C 1
ATOM 3303 O O . GLY B 1 56 ? 8.463 16.590 44.947 1.00 8.53 56 GLY B O 1
ATOM 3304 N N . CYS B 1 57 ? 6.557 17.205 46.020 1.00 8.70 57 CYS B N 1
ATOM 3305 C CA . CYS B 1 57 ? 5.766 17.295 44.795 1.00 8.30 57 CYS B CA 1
ATOM 3306 C C . CYS B 1 57 ? 4.429 17.924 45.137 1.00 10.08 57 CYS B C 1
ATOM 3307 O O . CYS B 1 57 ? 3.809 17.597 46.155 1.00 9.82 57 CYS B O 1
ATOM 3310 N N . VAL B 1 58 ? 3.976 18.842 44.289 1.00 8.70 58 VAL B N 1
ATOM 3311 C CA . VAL B 1 58 ? 2.774 19.619 44.598 1.00 8.16 58 VAL B CA 1
ATOM 3312 C C . VAL B 1 58 ? 1.531 19.034 43.925 1.00 10.90 58 VAL B C 1
ATOM 3313 O O . VAL B 1 58 ? 0.522 18.772 44.604 1.00 10.77 58 VAL B O 1
ATOM 3317 N N . GLN B 1 59 ? 1.590 18.820 42.615 1.00 9.83 59 GLN B N 1
ATOM 3318 C CA . GLN B 1 59 ? 0.370 18.430 41.877 1.00 9.12 59 GLN B CA 1
ATOM 3319 C C . GLN B 1 59 ? 0.253 16.920 41.926 1.00 9.15 59 GLN B C 1
ATOM 3320 O O . GLN B 1 59 ? 0.511 16.221 40.947 1.00 9.83 59 GLN B O 1
ATOM 3326 N N . GLN B 1 60 ? -0.165 16.417 43.089 1.00 8.70 60 GLN B N 1
ATOM 3327 C CA . GLN B 1 60 ? -0.170 14.980 43.332 1.00 8.89 60 GLN B CA 1
ATOM 3328 C C . GLN B 1 60 ? -1.411 14.265 42.813 1.00 9.13 60 GLN B C 1
ATOM 3329 O O . GLN B 1 60 ? -2.248 13.756 43.578 1.00 9.91 60 GLN B O 1
ATOM 3335 N N . THR B 1 61 ? -1.499 14.220 41.491 1.00 9.99 61 THR B N 1
ATOM 3336 C CA . THR B 1 61 ? -2.529 13.463 40.797 1.00 8.71 61 THR B CA 1
ATOM 3337 C C . THR B 1 61 ? -1.937 12.948 39.485 1.00 9.11 61 THR B C 1
ATOM 3338 O O . THR B 1 61 ? -0.799 13.290 39.143 1.00 9.20 61 THR B O 1
ATOM 3342 N N . LEU B 1 62 ? -2.696 12.111 38.770 1.00 10.42 62 LEU B N 1
ATOM 3343 C CA . LEU B 1 62 ? -2.189 11.479 37.546 1.00 10.52 62 LEU B CA 1
ATOM 3344 C C . LEU B 1 62 ? -0.835 10.826 37.884 1.00 8.11 62 LEU B C 1
ATOM 3345 O O . LEU B 1 62 ? -0.711 10.147 38.922 1.00 9.08 62 LEU B O 1
ATOM 3350 N N . GLU B 1 63 ? 0.178 11.008 37.040 1.00 9.04 63 GLU B N 1
ATOM 3351 C CA . GLU B 1 63 ? 1.453 10.309 37.265 1.00 11.50 63 GLU B CA 1
ATOM 3352 C C . GLU B 1 63 ? 2.196 10.770 38.515 1.00 11.10 63 GLU B C 1
ATOM 3353 O O . GLU B 1 63 ? 3.188 10.147 38.888 1.00 10.90 63 GLU B O 1
ATOM 3359 N N . GLN B 1 64 ? 1.708 11.848 39.136 1.00 9.19 64 GLN B N 1
ATOM 3360 C CA . GLN B 1 64 ? 2.293 12.338 40.372 1.00 8.33 64 GLN B CA 1
ATOM 3361 C C . GLN B 1 64 ? 1.508 11.950 41.619 1.00 8.25 64 GLN B C 1
ATOM 3362 O O . GLN B 1 64 ? 1.862 12.338 42.743 1.00 8.40 64 GLN B O 1
ATOM 3368 N N . GLY B 1 65 ? 0.492 11.121 41.430 1.00 8.03 65 GLY B N 1
ATOM 3369 C CA . GLY B 1 65 ? -0.395 10.785 42.548 1.00 7.76 65 GLY B CA 1
ATOM 3370 C C . GLY B 1 65 ? 0.043 9.536 43.311 1.00 9.88 65 GLY B C 1
ATOM 3371 O O . GLY B 1 65 ? 0.960 8.822 42.897 1.00 10.50 65 GLY B O 1
ATOM 3372 N N . PHE B 1 66 ? -0.659 9.267 44.418 1.00 10.53 66 PHE B N 1
ATOM 3373 C CA . PHE B 1 66 ? -0.514 7.989 45.150 1.00 11.71 66 PHE B CA 1
ATOM 3374 C C . PHE B 1 66 ? 0.903 7.768 45.676 1.00 11.13 66 PHE B C 1
ATOM 3375 O O . PHE B 1 66 ? 1.418 6.650 45.597 1.00 10.59 66 PHE B O 1
ATOM 3383 N N . ASN B 1 67 ? 1.507 8.841 46.226 1.00 11.36 67 ASN B N 1
ATOM 3384 C CA . ASN B 1 67 ? 2.817 8.803 46.867 1.00 7.95 67 ASN B CA 1
ATOM 3385 C C . ASN B 1 67 ? 3.939 8.524 45.891 1.00 9.93 67 ASN B C 1
ATOM 3386 O O . ASN B 1 67 ? 4.542 7.440 45.908 1.00 9.28 67 ASN B O 1
ATOM 3391 N N . ILE B 1 68 ? 4.210 9.506 45.029 1.00 8.35 68 ILE B N 1
ATOM 3392 C CA . ILE B 1 68 ? 5.259 9.368 44.010 1.00 8.97 68 ILE B CA 1
ATOM 3393 C C . ILE B 1 68 ? 6.611 8.994 44.618 1.00 7.70 68 ILE B C 1
ATOM 3394 O O . ILE B 1 68 ? 7.402 8.297 43.961 1.00 7.74 68 ILE B O 1
ATOM 3399 N N . ALA B 1 69 ? 6.898 9.425 45.866 1.00 7.89 69 ALA B N 1
ATOM 3400 C CA . ALA B 1 69 ? 8.188 9.069 46.466 1.00 8.66 69 ALA B CA 1
ATOM 3401 C C . ALA B 1 69 ? 8.404 7.553 46.425 1.00 9.91 69 ALA B C 1
ATOM 3402 O O . ALA B 1 69 ? 9.475 7.059 46.043 1.00 9.32 69 ALA B O 1
ATOM 3404 N N . ARG B 1 70 ? 7.381 6.826 46.841 1.00 8.85 70 ARG B N 1
ATOM 3405 C CA . ARG B 1 70 ? 7.465 5.378 46.852 1.00 9.63 70 ARG B CA 1
ATOM 3406 C C . ARG B 1 70 ? 7.458 4.786 45.450 1.00 9.87 70 ARG B C 1
ATOM 3407 O O . ARG B 1 70 ? 8.212 3.855 45.173 1.00 9.76 70 ARG B O 1
ATOM 3415 N N . ASN B 1 71 ? 6.582 5.284 44.577 1.00 7.76 71 ASN B N 1
ATOM 3416 C CA . ASN B 1 71 ? 6.533 4.764 43.192 1.00 9.00 71 ASN B CA 1
ATOM 3417 C C . ASN B 1 71 ? 7.882 4.907 42.496 1.00 9.82 71 ASN B C 1
ATOM 3418 O O . ASN B 1 71 ? 8.367 3.996 41.849 1.00 9.38 71 ASN B O 1
ATOM 3423 N N . ALA B 1 72 ? 8.488 6.062 42.656 1.00 8.07 72 ALA B N 1
ATOM 3424 C CA . ALA B 1 72 ? 9.785 6.321 42.057 1.00 9.27 72 ALA B CA 1
ATOM 3425 C C . ALA B 1 72 ? 10.855 5.419 42.640 1.00 8.80 72 ALA B C 1
ATOM 3426 O O . ALA B 1 72 ? 11.683 4.879 41.898 1.00 10.20 72 ALA B O 1
ATOM 3428 N N . ALA B 1 73 ? 10.826 5.220 43.963 1.00 10.28 73 ALA B N 1
ATOM 3429 C CA . ALA B 1 73 ? 11.852 4.396 44.625 1.00 8.88 73 ALA B CA 1
ATOM 3430 C C . ALA B 1 73 ? 11.753 2.952 44.149 1.00 9.03 73 ALA B C 1
ATOM 3431 O O . ALA B 1 73 ? 12.763 2.317 43.899 1.00 11.35 73 ALA B O 1
ATOM 3433 N N . LEU B 1 74 ? 10.533 2.461 43.974 1.00 9.41 74 LEU B N 1
ATOM 3434 C CA . LEU B 1 74 ? 10.336 1.111 43.447 1.00 11.84 74 LEU B CA 1
ATOM 3435 C C . LEU B 1 74 ? 10.834 1.015 42.004 1.00 12.41 74 LEU B C 1
ATOM 3436 O O . LEU B 1 74 ? 11.475 0.038 41.624 1.00 13.36 74 LEU B O 1
ATOM 3441 N N . LEU B 1 75 ? 10.555 2.031 41.200 1.00 12.01 75 LEU B N 1
ATOM 3442 C CA . LEU B 1 75 ? 11.068 2.054 39.822 1.00 11.78 75 LEU B CA 1
ATOM 3443 C C . LEU B 1 75 ? 12.594 2.129 39.737 1.00 13.68 75 LEU B C 1
ATOM 3444 O O . LEU B 1 75 ? 13.215 1.581 38.801 1.00 16.10 75 LEU B O 1
ATOM 3449 N N . ALA B 1 76 ? 13.204 2.815 40.705 1.00 12.87 76 ALA B N 1
ATOM 3450 C CA . ALA B 1 76 ? 14.653 2.918 40.821 1.00 13.56 76 ALA B CA 1
ATOM 3451 C C . ALA B 1 76 ? 15.297 1.613 41.343 1.00 11.77 76 ALA B C 1
ATOM 3452 O O . ALA B 1 76 ? 16.528 1.518 41.452 1.00 14.32 76 ALA B O 1
ATOM 3454 N N . GLU B 1 77 ? 14.464 0.643 41.696 1.00 12.28 77 GLU B N 1
ATOM 3455 C CA . GLU B 1 77 ? 14.936 -0.603 42.291 1.00 14.61 77 GLU B CA 1
ATOM 3456 C C . GLU B 1 77 ? 15.689 -0.421 43.607 1.00 16.26 77 GLU B C 1
ATOM 3457 O O . GLU B 1 77 ? 16.571 -1.212 43.961 1.00 14.88 77 GLU B O 1
ATOM 3463 N N . ILE B 1 78 ? 15.291 0.595 44.370 1.00 13.05 78 ILE B N 1
ATOM 3464 C CA . ILE B 1 78 ? 15.701 0.666 45.768 1.00 14.12 78 ILE B CA 1
ATOM 3465 C C . ILE B 1 78 ? 14.958 -0.452 46.505 1.00 11.25 78 ILE B C 1
ATOM 3466 O O . ILE B 1 78 ? 13.795 -0.742 46.198 1.00 12.21 78 ILE B O 1
ATOM 3471 N N . PRO B 1 79 ? 15.641 -1.123 47.450 1.00 14.29 79 PRO B N 1
ATOM 3472 C CA . PRO B 1 79 ? 15.040 -2.243 48.161 1.00 15.02 79 PRO B CA 1
ATOM 3473 C C . PRO B 1 79 ? 13.670 -1.861 48.714 1.00 14.56 79 PRO B C 1
ATOM 3474 O O . PRO B 1 79 ? 13.493 -0.760 49.254 1.00 14.58 79 PRO B O 1
ATOM 3478 N N . HIS B 1 80 ? 12.709 -2.769 48.610 1.00 14.14 80 HIS B N 1
ATOM 3479 C CA . HIS B 1 80 ? 11.381 -2.400 49.063 1.00 13.77 80 HIS B CA 1
ATOM 3480 C C . HIS B 1 80 ? 11.281 -2.160 50.552 1.00 12.94 80 HIS B C 1
ATOM 3481 O O . HIS B 1 80 ? 10.312 -1.545 51.004 1.00 12.53 80 HIS B O 1
ATOM 3488 N N . SER B 1 81 ? 12.298 -2.582 51.302 1.00 11.40 81 SER B N 1
ATOM 3489 C CA . SER B 1 81 ? 12.332 -2.346 52.739 1.00 10.88 81 SER B CA 1
ATOM 3490 C C . SER B 1 81 ? 12.522 -0.867 53.080 1.00 12.49 81 SER B C 1
ATOM 3491 O O . SER B 1 81 ? 12.318 -0.486 54.213 1.00 10.66 81 SER B O 1
ATOM 3494 N N . VAL B 1 82 ? 12.971 -0.059 52.115 1.00 10.84 82 VAL B N 1
ATOM 3495 C CA . VAL B 1 82 ? 13.163 1.374 52.375 1.00 9.95 82 VAL B CA 1
ATOM 3496 C C . VAL B 1 82 ? 11.818 2.081 52.189 1.00 9.86 82 VAL B C 1
ATOM 3497 O O . VAL B 1 82 ? 11.231 1.990 51.109 1.00 8.81 82 VAL B O 1
ATOM 3501 N N . PRO B 1 83 ? 11.356 2.806 53.221 1.00 9.28 83 PRO B N 1
ATOM 3502 C CA . PRO B 1 83 ? 10.094 3.539 53.101 1.00 9.75 83 PRO B CA 1
ATOM 3503 C C . PRO B 1 83 ? 10.271 4.873 52.356 1.00 10.07 83 PRO B C 1
ATOM 3504 O O . PRO B 1 83 ? 11.404 5.279 52.047 1.00 9.65 83 PRO B O 1
ATOM 3508 N N . ALA B 1 84 ? 9.143 5.520 52.048 1.00 9.14 84 ALA B N 1
ATOM 3509 C CA . ALA B 1 84 ? 9.172 6.733 51.226 1.00 8.35 84 ALA B CA 1
ATOM 3510 C C . ALA B 1 84 ? 7.910 7.553 51.435 1.00 9.89 84 ALA B C 1
ATOM 3511 O O . ALA B 1 84 ? 6.814 7.003 51.513 1.00 8.14 84 ALA B O 1
ATOM 3513 N N . VAL B 1 85 ? 8.059 8.870 51.521 1.00 8.52 85 VAL B N 1
ATOM 3514 C CA . VAL B 1 85 ? 6.904 9.770 51.767 1.00 7.71 85 VAL B CA 1
ATOM 3515 C C . VAL B 1 85 ? 6.976 10.992 50.844 1.00 7.34 85 VAL B C 1
ATOM 3516 O O . VAL B 1 85 ? 8.067 11.448 50.514 1.00 8.26 85 VAL B O 1
ATOM 3520 N N . THR B 1 86 ? 5.807 11.504 50.420 1.00 7.16 86 THR B N 1
ATOM 3521 C CA . THR B 1 86 ? 5.752 12.695 49.544 1.00 7.98 86 THR B CA 1
ATOM 3522 C C . THR B 1 86 ? 5.249 13.883 50.354 1.00 7.38 86 THR B C 1
ATOM 3523 O O . THR B 1 86 ? 4.238 13.776 51.076 1.00 9.85 86 THR B O 1
ATOM 3527 N N . VAL B 1 87 ? 5.955 15.004 50.214 1.00 7.27 87 VAL B N 1
ATOM 3528 C CA . VAL B 1 87 ? 5.756 16.218 51.004 1.00 11.23 87 VAL B CA 1
ATOM 3529 C C . VAL B 1 87 ? 5.238 17.368 50.132 1.00 8.27 87 VAL B C 1
ATOM 3530 O O . VAL B 1 87 ? 5.682 17.561 49.005 1.00 8.53 87 VAL B O 1
ATOM 3534 N N . ASN B 1 88 ? 4.265 18.124 50.636 1.00 7.72 88 ASN B N 1
ATOM 3535 C CA . ASN B 1 88 ? 3.725 19.229 49.854 1.00 7.20 88 ASN B CA 1
ATOM 3536 C C . ASN B 1 88 ? 3.647 20.490 50.721 1.00 8.13 88 ASN B C 1
ATOM 3537 O O . ASN B 1 88 ? 2.729 20.620 51.502 1.00 8.45 88 ASN B O 1
ATOM 3542 N N . ARG B 1 89 ? 4.621 21.392 50.583 1.00 6.32 89 ARG B N 1
ATOM 3543 C CA . ARG B 1 89 ? 4.494 22.772 51.062 1.00 8.69 89 ARG B CA 1
ATOM 3544 C C . ARG B 1 89 ? 4.661 23.686 49.846 1.00 9.23 89 ARG B C 1
ATOM 3545 O O . ARG B 1 89 ? 5.505 24.578 49.834 1.00 11.23 89 ARG B O 1
ATOM 3553 N N . LEU B 1 90 ? 3.827 23.443 48.826 1.00 8.40 90 LEU B N 1
ATOM 3554 C CA . LEU B 1 90 ? 3.877 24.137 47.530 1.00 8.18 90 LEU B CA 1
ATOM 3555 C C . LEU B 1 90 ? 5.321 24.319 47.069 1.00 8.30 90 LEU B C 1
ATOM 3556 O O . LEU B 1 90 ? 6.082 23.327 47.023 1.00 9.53 90 LEU B O 1
ATOM 3561 N N . CYS B 1 91 ? 5.691 25.557 46.733 1.00 9.22 91 CYS B N 1
ATOM 3562 C CA . CYS B 1 91 ? 7.042 25.892 46.208 1.00 8.89 91 CYS B CA 1
ATOM 3563 C C . CYS B 1 91 ? 8.196 25.388 47.062 1.00 10.03 91 CYS B C 1
ATOM 3564 O O . CYS B 1 91 ? 9.313 25.146 46.567 1.00 12.28 91 CYS B O 1
ATOM 3567 N N . GLY B 1 92 ? 7.943 25.235 48.351 1.00 8.68 92 GLY B N 1
ATOM 3568 C CA . GLY B 1 92 ? 9.017 24.871 49.262 1.00 7.62 92 GLY B CA 1
ATOM 3569 C C . GLY B 1 92 ? 9.095 23.368 49.537 1.00 6.91 92 GLY B C 1
ATOM 3570 O O . GLY B 1 92 ? 9.847 22.942 50.415 1.00 10.64 92 GLY B O 1
ATOM 3571 N N . SER B 1 93 ? 8.294 22.569 48.826 1.00 7.94 93 SER B N 1
ATOM 3572 C CA . SER B 1 93 ? 8.159 21.122 49.152 1.00 7.97 93 SER B CA 1
ATOM 3573 C C . SER B 1 93 ? 9.468 20.338 49.315 1.00 5.90 93 SER B C 1
ATOM 3574 O O . SER B 1 93 ? 9.588 19.554 50.247 1.00 8.60 93 SER B O 1
ATOM 3577 N N . SER B 1 94 ? 10.436 20.492 48.411 1.00 7.77 94 SER B N 1
ATOM 3578 C CA . SER B 1 94 ? 11.624 19.634 48.556 1.00 8.52 94 SER B CA 1
ATOM 3579 C C . SER B 1 94 ? 12.639 20.218 49.550 1.00 10.14 94 SER B C 1
ATOM 3580 O O . SER B 1 94 ? 13.546 19.508 50.003 1.00 9.48 94 SER B O 1
ATOM 3591 N N . GLN B 1 96 ? 11.313 21.440 52.357 1.00 9.29 96 GLN B N 1
ATOM 3592 C CA . GLN B 1 96 ? 10.636 20.801 53.491 1.00 9.35 96 GLN B CA 1
ATOM 3593 C C . GLN B 1 96 ? 11.100 19.354 53.634 1.00 9.49 96 GLN B C 1
ATOM 3594 O O . GLN B 1 96 ? 11.339 18.872 54.742 1.00 9.46 96 GLN B O 1
ATOM 3600 N N . ALA B 1 97 ? 11.192 18.655 52.510 1.00 8.31 97 ALA B N 1
ATOM 3601 C CA . ALA B 1 97 ? 11.667 17.255 52.518 1.00 8.32 97 ALA B CA 1
ATOM 3602 C C . ALA B 1 97 ? 13.049 17.191 53.171 1.00 9.09 97 ALA B C 1
ATOM 3603 O O . ALA B 1 97 ? 13.311 16.318 54.004 1.00 10.02 97 ALA B O 1
ATOM 3605 N N . LEU B 1 98 ? 13.939 18.113 52.780 1.00 8.88 98 LEU B N 1
ATOM 3606 C CA . LEU B 1 98 ? 15.254 18.201 53.425 1.00 8.19 98 LEU B CA 1
ATOM 3607 C C . LEU B 1 98 ? 15.152 18.397 54.920 1.00 9.17 98 LEU B C 1
ATOM 3608 O O . LEU B 1 98 ? 15.871 17.744 55.708 1.00 10.81 98 LEU B O 1
ATOM 3613 N N . HIS B 1 99 ? 14.291 19.319 55.344 1.00 8.48 99 HIS B N 1
ATOM 3614 C CA . HIS B 1 99 ? 14.169 19.605 56.778 1.00 11.34 99 HIS B CA 1
ATOM 3615 C C . HIS B 1 99 ? 13.673 18.394 57.588 1.00 9.01 99 HIS B C 1
ATOM 3616 O O . HIS B 1 99 ? 14.209 18.082 58.648 1.00 9.37 99 HIS B O 1
ATOM 3623 N N . ASP B 1 100 ? 12.629 17.729 57.085 1.00 9.88 100 ASP B N 1
ATOM 3624 C CA . ASP B 1 100 ? 12.052 16.610 57.838 1.00 11.03 100 ASP B CA 1
ATOM 3625 C C . ASP B 1 100 ? 13.016 15.427 57.877 1.00 9.82 100 ASP B C 1
ATOM 3626 O O . ASP B 1 100 ? 13.145 14.741 58.896 1.00 9.46 100 ASP B O 1
ATOM 3631 N N . ALA B 1 101 ? 13.686 15.160 56.762 1.00 11.12 101 ALA B N 1
ATOM 3632 C CA . ALA B 1 101 ? 14.699 14.108 56.735 1.00 8.38 101 ALA B CA 1
ATOM 3633 C C . ALA B 1 101 ? 15.845 14.434 57.698 1.00 10.83 101 ALA B C 1
ATOM 3634 O O . ALA B 1 101 ? 16.335 13.557 58.435 1.00 10.99 101 ALA B O 1
ATOM 3636 N N . ALA B 1 102 ? 16.259 15.702 57.726 1.00 8.76 102 ALA B N 1
ATOM 3637 C CA . ALA B 1 102 ? 17.400 16.096 58.587 1.00 10.02 102 ALA B CA 1
ATOM 3638 C C . ALA B 1 102 ? 17.005 15.872 60.042 1.00 10.59 102 ALA B C 1
ATOM 3639 O O . ALA B 1 102 ? 17.812 15.377 60.841 1.00 10.11 102 ALA B O 1
ATOM 3641 N N . ARG B 1 103 ? 15.780 16.261 60.397 1.00 8.97 103 ARG B N 1
ATOM 3642 C CA . ARG B 1 103 ? 15.326 16.075 61.783 1.00 10.73 103 ARG B CA 1
ATOM 3643 C C . ARG B 1 103 ? 15.144 14.608 62.141 1.00 12.59 103 ARG B C 1
ATOM 3644 O O . ARG B 1 103 ? 15.408 14.224 63.281 1.00 11.13 103 ARG B O 1
ATOM 3660 N N . ILE B 1 105 ? 17.119 12.355 61.106 1.00 8.98 105 ILE B N 1
ATOM 3661 C CA . ILE B 1 105 ? 18.497 11.990 61.424 1.00 8.44 105 ILE B CA 1
ATOM 3662 C C . ILE B 1 105 ? 18.943 12.531 62.794 1.00 11.08 105 ILE B C 1
ATOM 3663 O O . ILE B 1 105 ? 19.513 11.788 63.635 1.00 10.95 105 ILE B O 1
ATOM 3676 N N . THR B 1 107 ? 17.326 13.238 65.445 1.00 11.93 107 THR B N 1
ATOM 3677 C CA . THR B 1 107 ? 16.744 12.563 66.582 1.00 12.23 107 THR B CA 1
ATOM 3678 C C . THR B 1 107 ? 17.190 11.109 66.703 1.00 14.74 107 THR B C 1
ATOM 3679 O O . THR B 1 107 ? 16.820 10.443 67.648 1.00 17.20 107 THR B O 1
ATOM 3683 N N . GLY B 1 108 ? 17.959 10.617 65.740 1.00 15.56 108 GLY B N 1
ATOM 3684 C CA . GLY B 1 108 ? 18.374 9.203 65.716 1.00 15.79 108 GLY B CA 1
ATOM 3685 C C . GLY B 1 108 ? 17.370 8.192 65.168 1.00 18.08 108 GLY B C 1
ATOM 3686 O O . GLY B 1 108 ? 17.607 6.977 65.227 1.00 17.43 108 GLY B O 1
ATOM 3687 N N . ASP B 1 109 ? 16.233 8.665 64.668 1.00 12.82 109 ASP B N 1
ATOM 3688 C CA . ASP B 1 109 ? 15.287 7.780 63.976 1.00 12.33 109 ASP B CA 1
ATOM 3689 C C . ASP B 1 109 ? 15.825 7.333 62.602 1.00 13.09 109 ASP B C 1
ATOM 3690 O O . ASP B 1 109 ? 15.322 6.368 62.011 1.00 14.81 109 ASP B O 1
ATOM 3695 N N . ALA B 1 110 ? 16.859 8.012 62.110 1.00 12.77 110 ALA B N 1
ATOM 3696 C CA . ALA B 1 110 ? 17.485 7.642 60.840 1.00 12.44 110 ALA B CA 1
ATOM 3697 C C . ALA B 1 110 ? 18.959 8.002 60.898 1.00 10.81 110 ALA B C 1
ATOM 3698 O O . ALA B 1 110 ? 19.364 8.839 61.703 1.00 11.50 110 ALA B O 1
ATOM 3700 N N . GLN B 1 111 ? 19.746 7.356 60.054 1.00 12.44 111 GLN B N 1
ATOM 3701 C CA A GLN B 1 111 ? 21.132 7.734 59.848 0.50 12.36 111 GLN B CA 1
ATOM 3702 C CA B GLN B 1 111 ? 21.118 7.773 59.850 0.50 12.39 111 GLN B CA 1
ATOM 3703 C C . GLN B 1 111 ? 21.389 8.183 58.398 1.00 9.99 111 GLN B C 1
ATOM 3704 O O . GLN B 1 111 ? 22.305 8.947 58.150 1.00 10.18 111 GLN B O 1
ATOM 3715 N N . VAL B 1 112 ? 20.594 7.694 57.449 1.00 11.97 112 VAL B N 1
ATOM 3716 C CA . VAL B 1 112 ? 20.737 8.084 56.031 1.00 9.85 112 VAL B CA 1
ATOM 3717 C C . VAL B 1 112 ? 19.371 8.209 55.363 1.00 11.61 112 VAL B C 1
ATOM 3718 O O . VAL B 1 112 ? 18.517 7.356 55.546 1.00 11.40 112 VAL B O 1
ATOM 3722 N N . CYS B 1 113 ? 19.169 9.281 54.591 1.00 9.45 113 CYS B N 1
ATOM 3723 C CA . CYS B 1 113 ? 17.933 9.491 53.858 1.00 9.47 113 CYS B CA 1
ATOM 3724 C C . CYS B 1 113 ? 18.221 9.974 52.439 1.00 8.57 113 CYS B C 1
ATOM 3725 O O . CYS B 1 113 ? 19.244 10.626 52.189 1.00 10.46 113 CYS B O 1
ATOM 3728 N N . LEU B 1 114 ? 17.316 9.673 51.516 1.00 8.77 114 LEU B N 1
ATOM 3729 C CA . LEU B 1 114 ? 17.315 10.395 50.228 1.00 8.71 114 LEU B CA 1
ATOM 3730 C C . LEU B 1 114 ? 16.305 11.519 50.333 1.00 8.98 114 LEU B C 1
ATOM 3731 O O . LEU B 1 114 ? 15.243 11.348 50.919 1.00 11.48 114 LEU B O 1
ATOM 3736 N N . VAL B 1 115 ? 16.640 12.665 49.761 1.00 7.95 115 VAL B N 1
ATOM 3737 C CA . VAL B 1 115 ? 15.771 13.839 49.796 1.00 9.59 115 VAL B CA 1
ATOM 3738 C C . VAL B 1 115 ? 15.699 14.340 48.375 1.00 8.02 115 VAL B C 1
ATOM 3739 O O . VAL B 1 115 ? 16.673 14.234 47.627 1.00 10.10 115 VAL B O 1
ATOM 3743 N N . GLY B 1 116 ? 14.565 14.906 47.987 1.00 9.25 116 GLY B N 1
ATOM 3744 C CA . GLY B 1 116 ? 14.521 15.500 46.658 1.00 8.24 116 GLY B CA 1
ATOM 3745 C C . GLY B 1 116 ? 13.108 15.893 46.306 1.00 8.04 116 GLY B C 1
ATOM 3746 O O . GLY B 1 116 ? 12.245 16.078 47.181 1.00 8.33 116 GLY B O 1
ATOM 3747 N N . GLY B 1 117 ? 12.879 16.056 45.023 1.00 7.65 117 GLY B N 1
ATOM 3748 C CA . GLY B 1 117 ? 11.532 16.440 44.586 1.00 7.01 117 GLY B CA 1
ATOM 3749 C C . GLY B 1 117 ? 11.444 16.445 43.075 1.00 8.26 117 GLY B C 1
ATOM 3750 O O . GLY B 1 117 ? 12.465 16.368 42.365 1.00 8.59 117 GLY B O 1
ATOM 3751 N N . VAL B 1 118 ? 10.218 16.558 42.588 1.00 7.95 118 VAL B N 1
ATOM 3752 C CA . VAL B 1 118 ? 9.982 16.569 41.136 1.00 7.32 118 VAL B CA 1
ATOM 3753 C C . VAL B 1 118 ? 8.752 17.400 40.852 1.00 10.71 118 VAL B C 1
ATOM 3754 O O . VAL B 1 118 ? 7.843 17.486 41.688 1.00 8.69 118 VAL B O 1
ATOM 3758 N N . GLU B 1 119 ? 8.731 18.046 39.688 1.00 6.66 119 GLU B N 1
ATOM 3759 C CA . GLU B 1 119 ? 7.446 18.552 39.179 1.00 8.52 119 GLU B CA 1
ATOM 3760 C C . GLU B 1 119 ? 7.443 18.465 37.683 1.00 10.96 119 GLU B C 1
ATOM 3761 O O . GLU B 1 119 ? 8.335 19.003 37.031 1.00 11.56 119 GLU B O 1
ATOM 3767 N N . HIS B 1 120 ? 6.454 17.770 37.136 1.00 8.41 120 HIS B N 1
ATOM 3768 C CA . HIS B 1 120 ? 6.362 17.641 35.708 1.00 7.14 120 HIS B CA 1
ATOM 3769 C C . HIS B 1 120 ? 5.206 18.511 35.290 1.00 9.08 120 HIS B C 1
ATOM 3770 O O . HIS B 1 120 ? 4.069 18.072 35.255 1.00 10.38 120 HIS B O 1
ATOM 3785 N N . GLY B 1 122 ? 4.501 19.998 32.523 1.00 9.54 122 GLY B N 1
ATOM 3786 C CA . GLY B 1 122 ? 3.943 19.705 31.214 1.00 10.68 122 GLY B CA 1
ATOM 3787 C C . GLY B 1 122 ? 2.867 18.636 31.350 1.00 13.31 122 GLY B C 1
ATOM 3788 O O . GLY B 1 122 ? 1.808 18.733 30.720 1.00 14.84 122 GLY B O 1
ATOM 3789 N N . HIS B 1 123 ? 3.107 17.624 32.184 1.00 9.95 123 HIS B N 1
ATOM 3790 C CA . HIS B 1 123 ? 2.092 16.563 32.364 1.00 9.96 123 HIS B CA 1
ATOM 3791 C C . HIS B 1 123 ? 0.974 16.865 33.374 1.00 12.98 123 HIS B C 1
ATOM 3792 O O . HIS B 1 123 ? -0.134 16.358 33.233 1.00 10.28 123 HIS B O 1
ATOM 3799 N N . VAL B 1 124 ? 1.277 17.641 34.418 1.00 11.24 124 VAL B N 1
ATOM 3800 C CA . VAL B 1 124 ? 0.282 17.949 35.443 1.00 11.83 124 VAL B CA 1
ATOM 3801 C C . VAL B 1 124 ? 0.399 19.435 35.722 1.00 10.30 124 VAL B C 1
ATOM 3802 O O . VAL B 1 124 ? 1.016 19.842 36.702 1.00 10.29 124 VAL B O 1
ATOM 3806 N N . PRO B 1 125 ? -0.203 20.264 34.843 1.00 11.98 125 PRO B N 1
ATOM 3807 C CA . PRO B 1 125 ? -0.113 21.704 34.935 1.00 12.15 125 PRO B CA 1
ATOM 3808 C C . PRO B 1 125 ? -0.732 22.266 36.203 1.00 14.85 125 PRO B C 1
ATOM 3809 O O . PRO B 1 125 ? -1.602 21.633 36.834 1.00 11.27 125 PRO B O 1
ATOM 3821 N N . SER B 1 127 ? -2.811 24.492 36.513 1.00 16.75 127 SER B N 1
ATOM 3822 C CA . SER B 1 127 ? -4.235 24.761 36.341 1.00 18.16 127 SER B CA 1
ATOM 3823 C C . SER B 1 127 ? -5.064 23.501 36.417 1.00 20.49 127 SER B C 1
ATOM 3824 O O . SER B 1 127 ? -6.298 23.562 36.440 1.00 18.64 127 SER B O 1
ATOM 3827 N N . HIS B 1 128 ? -4.408 22.343 36.410 1.00 15.84 128 HIS B N 1
ATOM 3828 C CA . HIS B 1 128 ? -5.157 21.102 36.373 1.00 14.28 128 HIS B CA 1
ATOM 3829 C C . HIS B 1 128 ? -5.763 20.739 37.729 1.00 13.19 128 HIS B C 1
ATOM 3830 O O . HIS B 1 128 ? -5.074 20.736 38.732 1.00 11.64 128 HIS B O 1
ATOM 3837 N N . GLY B 1 129 ? -7.049 20.404 37.738 1.00 12.93 129 GLY B N 1
ATOM 3838 C CA . GLY B 1 129 ? -7.748 19.957 38.965 1.00 13.89 129 GLY B CA 1
ATOM 3839 C C . GLY B 1 129 ? -7.886 20.999 40.054 1.00 13.51 129 GLY B C 1
ATOM 3840 O O . GLY B 1 129 ? -7.872 20.668 41.256 1.00 14.24 129 GLY B O 1
ATOM 3841 N N . VAL B 1 130 ? -7.999 22.269 39.662 1.00 13.70 130 VAL B N 1
ATOM 3842 C CA . VAL B 1 130 ? -8.111 23.362 40.622 1.00 16.62 130 VAL B CA 1
ATOM 3843 C C . VAL B 1 130 ? -9.545 23.467 41.103 1.00 17.40 130 VAL B C 1
ATOM 3844 O O . VAL B 1 130 ? -10.471 23.462 40.293 1.00 19.49 130 VAL B O 1
ATOM 3848 N N . ASP B 1 131 ? -9.728 23.534 42.421 1.00 16.05 131 ASP B N 1
ATOM 3849 C CA . ASP B 1 131 ? -11.035 23.816 43.012 1.00 16.92 131 ASP B CA 1
ATOM 3850 C C . ASP B 1 131 ? -10.744 24.557 44.322 1.00 19.68 131 ASP B C 1
ATOM 3851 O O . ASP B 1 131 ? -10.692 23.941 45.388 1.00 15.61 131 ASP B O 1
ATOM 3856 N N . PHE B 1 132 ? -10.507 25.868 44.244 1.00 20.16 132 PHE B N 1
ATOM 3857 C CA A PHE B 1 132 ? -10.153 26.673 45.414 0.50 21.47 132 PHE B CA 1
ATOM 3858 C CA B PHE B 1 132 ? -10.140 26.583 45.457 0.50 20.76 132 PHE B CA 1
ATOM 3859 C C . PHE B 1 132 ? -11.401 26.970 46.234 1.00 20.17 132 PHE B C 1
ATOM 3860 O O . PHE B 1 132 ? -12.447 27.311 45.667 1.00 19.20 132 PHE B O 1
ATOM 3875 N N . HIS B 1 133 ? -11.298 26.859 47.543 1.00 18.58 133 HIS B N 1
ATOM 3876 C CA . HIS B 1 133 ? -12.440 27.111 48.405 1.00 17.66 133 HIS B CA 1
ATOM 3877 C C . HIS B 1 133 ? -12.925 28.553 48.183 1.00 20.03 133 HIS B C 1
ATOM 3878 O O . HIS B 1 133 ? -12.112 29.472 48.199 1.00 21.87 133 HIS B O 1
ATOM 3885 N N . PRO B 1 134 ? -14.248 28.743 47.990 1.00 21.92 134 PRO B N 1
ATOM 3886 C CA . PRO B 1 134 ? -14.821 30.067 47.771 1.00 26.55 134 PRO B CA 1
ATOM 3887 C C . PRO B 1 134 ? -14.416 31.025 48.882 1.00 28.68 134 PRO B C 1
ATOM 3888 O O . PRO B 1 134 ? -14.238 32.225 48.639 1.00 28.15 134 PRO B O 1
ATOM 3892 N N . GLY B 1 135 ? -14.270 30.482 50.091 1.00 25.82 135 GLY B N 1
ATOM 3893 C CA . GLY B 1 135 ? -13.942 31.271 51.266 1.00 27.04 135 GLY B CA 1
ATOM 3894 C C . GLY B 1 135 ? -12.524 31.785 51.291 1.00 27.85 135 GLY B C 1
ATOM 3895 O O . GLY B 1 135 ? -12.151 32.547 52.185 1.00 31.08 135 GLY B O 1
ATOM 3896 N N . LEU B 1 136 ? -11.723 31.365 50.320 1.00 28.25 136 LEU B N 1
ATOM 3897 C CA . LEU B 1 136 ? -10.352 31.826 50.208 1.00 32.27 136 LEU B CA 1
ATOM 3898 C C . LEU B 1 136 ? -10.144 32.691 48.961 1.00 36.91 136 LEU B C 1
ATOM 3899 O O . LEU B 1 136 ? -9.006 32.967 48.581 1.00 38.47 136 LEU B O 1
ATOM 3904 N N . SER B 1 137 ? -11.239 33.102 48.327 1.00 41.62 137 SER B N 1
ATOM 3905 C CA . SER B 1 137 ? -11.164 33.813 47.039 1.00 48.26 137 SER B CA 1
ATOM 3906 C C . SER B 1 137 ? -10.210 35.014 47.088 1.00 50.35 137 SER B C 1
ATOM 3907 O O . SER B 1 137 ? -9.535 35.320 46.102 1.00 51.39 137 SER B O 1
ATOM 3910 N N . ARG B 1 138 ? -10.173 35.695 48.232 1.00 53.39 138 ARG B N 1
ATOM 3911 C CA . ARG B 1 138 ? -9.179 36.736 48.490 1.00 55.68 138 ARG B CA 1
ATOM 3912 C C . ARG B 1 138 ? -8.871 37.583 47.263 1.00 57.54 138 ARG B C 1
ATOM 3913 O O . ARG B 1 138 ? -7.705 37.713 46.872 1.00 59.25 138 ARG B O 1
ATOM 3921 N N . GLY B 1 145 ? -8.432 42.026 38.740 1.00 34.71 145 GLY B N 1
ATOM 3922 C CA . GLY B 1 145 ? -7.400 42.989 39.149 1.00 35.25 145 GLY B CA 1
ATOM 3923 C C . GLY B 1 145 ? -6.603 42.580 40.386 1.00 35.48 145 GLY B C 1
ATOM 3924 O O . GLY B 1 145 ? -5.545 43.171 40.690 1.00 31.75 145 GLY B O 1
ATOM 3941 N N . GLY B 1 148 ? -2.646 41.372 40.035 1.00 20.11 148 GLY B N 1
ATOM 3942 C CA . GLY B 1 148 ? -1.665 42.429 40.105 1.00 19.11 148 GLY B CA 1
ATOM 3943 C C . GLY B 1 148 ? -1.549 43.089 41.472 1.00 20.69 148 GLY B C 1
ATOM 3944 O O . GLY B 1 148 ? -0.504 43.459 41.944 1.00 18.83 148 GLY B O 1
ATOM 3945 N N . LEU B 1 149 ? -2.702 43.253 42.103 1.00 18.33 149 LEU B N 1
ATOM 3946 C CA . LEU B 1 149 ? -2.712 43.862 43.396 1.00 16.77 149 LEU B CA 1
ATOM 3947 C C . LEU B 1 149 ? -1.741 43.109 44.252 1.00 15.97 149 LEU B C 1
ATOM 3948 O O . LEU B 1 149 ? -0.903 43.691 44.826 1.00 19.99 149 LEU B O 1
ATOM 3953 N N . THR B 1 150 ? -1.879 41.810 44.323 1.00 14.38 150 THR B N 1
ATOM 3954 C CA . THR B 1 150 ? -1.062 41.042 45.255 1.00 13.07 150 THR B CA 1
ATOM 3955 C C . THR B 1 150 ? 0.363 40.753 44.707 1.00 12.66 150 THR B C 1
ATOM 3956 O O . THR B 1 150 ? 1.301 40.801 45.407 1.00 14.85 150 THR B O 1
ATOM 3960 N N . ALA B 1 151 ? 0.447 40.418 43.449 1.00 12.64 151 ALA B N 1
ATOM 3961 C CA . ALA B 1 151 ? 1.722 39.983 42.901 1.00 14.13 151 ALA B CA 1
ATOM 3962 C C . ALA B 1 151 ? 2.712 41.142 42.810 1.00 14.00 151 ALA B C 1
ATOM 3963 O O . ALA B 1 151 ? 3.919 40.934 42.803 1.00 14.54 151 ALA B O 1
ATOM 3965 N N . GLU B 1 152 ? 2.206 42.363 42.727 1.00 12.57 152 GLU B N 1
ATOM 3966 C CA . GLU B 1 152 ? 3.101 43.496 42.579 1.00 12.44 152 GLU B CA 1
ATOM 3967 C C . GLU B 1 152 ? 3.096 44.394 43.814 1.00 13.74 152 GLU B C 1
ATOM 3968 O O . GLU B 1 152 ? 3.624 45.511 43.786 1.00 15.41 152 GLU B O 1
ATOM 3982 N N . LEU B 1 154 ? 4.876 44.148 46.590 1.00 14.19 154 LEU B N 1
ATOM 3983 C CA . LEU B 1 154 ? 6.250 44.442 47.014 1.00 13.41 154 LEU B CA 1
ATOM 3984 C C . LEU B 1 154 ? 6.997 45.352 46.036 1.00 13.04 154 LEU B C 1
ATOM 3985 O O . LEU B 1 154 ? 7.772 46.206 46.473 1.00 14.46 154 LEU B O 1
ATOM 3990 N N . SER B 1 155 ? 6.740 45.211 44.731 1.00 13.76 155 SER B N 1
ATOM 3991 C CA . SER B 1 155 ? 7.445 46.060 43.761 1.00 13.91 155 SER B CA 1
ATOM 3992 C C . SER B 1 155 ? 6.926 47.509 43.867 1.00 13.34 155 SER B C 1
ATOM 3993 O O . SER B 1 155 ? 7.701 48.451 43.679 1.00 13.63 155 SER B O 1
ATOM 3996 N N . ARG B 1 156 ? 5.640 47.659 44.177 1.00 14.69 156 ARG B N 1
ATOM 3997 C CA . ARG B 1 156 ? 5.069 48.996 44.373 1.00 17.52 156 ARG B CA 1
ATOM 3998 C C . ARG B 1 156 ? 5.645 49.596 45.654 1.00 17.94 156 ARG B C 1
ATOM 3999 O O . ARG B 1 156 ? 6.052 50.769 45.684 1.00 17.19 156 ARG B O 1
ATOM 4007 N N . LEU B 1 157 ? 5.690 48.792 46.713 1.00 16.34 157 LEU B N 1
ATOM 4008 C CA . LEU B 1 157 ? 6.228 49.241 48.003 1.00 17.56 157 LEU B CA 1
ATOM 4009 C C . LEU B 1 157 ? 7.684 49.658 47.927 1.00 18.17 157 LEU B C 1
ATOM 4010 O O . LEU B 1 157 ? 8.093 50.631 48.563 1.00 17.50 157 LEU B O 1
ATOM 4015 N N . HIS B 1 158 ? 8.475 48.937 47.142 1.00 16.79 158 HIS B N 1
ATOM 4016 C CA . HIS B 1 158 ? 9.896 49.186 47.129 1.00 16.51 158 HIS B CA 1
ATOM 4017 C C . HIS B 1 158 ? 10.387 49.918 45.900 1.00 19.35 158 HIS B C 1
ATOM 4018 O O . HIS B 1 158 ? 11.598 50.050 45.730 1.00 23.39 158 HIS B O 1
ATOM 4025 N N . GLY B 1 159 ? 9.465 50.384 45.062 1.00 19.86 159 GLY B N 1
ATOM 4026 C CA . GLY B 1 159 ? 9.818 51.159 43.863 1.00 20.86 159 GLY B CA 1
ATOM 4027 C C . GLY B 1 159 ? 10.719 50.362 42.938 1.00 22.05 159 GLY B C 1
ATOM 4028 O O . GLY B 1 159 ? 11.772 50.837 42.490 1.00 18.64 159 GLY B O 1
ATOM 4029 N N . ILE B 1 160 ? 10.326 49.122 42.669 1.00 14.83 160 ILE B N 1
ATOM 4030 C CA . ILE B 1 160 ? 11.094 48.277 41.765 1.00 13.67 160 ILE B CA 1
ATOM 4031 C C . ILE B 1 160 ? 10.476 48.374 40.381 1.00 14.24 160 ILE B C 1
ATOM 4032 O O . ILE B 1 160 ? 9.378 47.841 40.133 1.00 13.67 160 ILE B O 1
ATOM 4037 N N . SER B 1 161 ? 11.190 49.036 39.473 1.00 12.52 161 SER B N 1
ATOM 4038 C CA . SER B 1 161 ? 10.611 49.398 38.175 1.00 12.41 161 SER B CA 1
ATOM 4039 C C . SER B 1 161 ? 10.597 48.238 37.198 1.00 12.32 161 SER B C 1
ATOM 4040 O O . SER B 1 161 ? 11.289 47.223 37.398 1.00 11.76 161 SER B O 1
ATOM 4043 N N . ARG B 1 162 ? 9.850 48.415 36.112 1.00 11.78 162 ARG B N 1
ATOM 4044 C CA . ARG B 1 162 ? 9.860 47.461 35.019 1.00 11.11 162 ARG B CA 1
ATOM 4045 C C . ARG B 1 162 ? 11.297 47.289 34.467 1.00 10.28 162 ARG B C 1
ATOM 4046 O O . ARG B 1 162 ? 11.747 46.180 34.150 1.00 9.18 162 ARG B O 1
ATOM 4054 N N . GLU B 1 163 ? 12.036 48.388 34.363 1.00 11.62 163 GLU B N 1
ATOM 4055 C CA . GLU B 1 163 ? 13.405 48.284 33.842 1.00 12.08 163 GLU B CA 1
ATOM 4056 C C . GLU B 1 163 ? 14.319 47.438 34.737 1.00 11.58 163 GLU B C 1
ATOM 4057 O O . GLU B 1 163 ? 15.080 46.595 34.235 1.00 12.64 163 GLU B O 1
ATOM 4071 N N . GLN B 1 165 ? 13.372 45.096 36.747 1.00 8.63 165 GLN B N 1
ATOM 4072 C CA . GLN B 1 165 ? 12.897 43.710 36.633 1.00 10.52 165 GLN B CA 1
ATOM 4073 C C . GLN B 1 165 ? 13.433 43.066 35.370 1.00 10.05 165 GLN B C 1
ATOM 4074 O O . GLN B 1 165 ? 13.911 41.938 35.420 1.00 8.53 165 GLN B O 1
ATOM 4080 N N . ASP B 1 166 ? 13.353 43.777 34.236 1.00 9.80 166 ASP B N 1
ATOM 4081 C CA . ASP B 1 166 ? 13.878 43.264 32.973 1.00 10.79 166 ASP B CA 1
ATOM 4082 C C . ASP B 1 166 ? 15.389 43.022 33.006 1.00 9.50 166 ASP B C 1
ATOM 4083 O O . ASP B 1 166 ? 15.865 42.030 32.454 1.00 9.78 166 ASP B O 1
ATOM 4088 N N . GLN B 1 167 ? 16.140 43.928 33.638 1.00 11.31 167 GLN B N 1
ATOM 4089 C CA . GLN B 1 167 ? 17.585 43.764 33.790 1.00 10.06 167 GLN B CA 1
ATOM 4090 C C . GLN B 1 167 ? 17.901 42.489 34.601 1.00 10.42 167 GLN B C 1
ATOM 4091 O O . GLN B 1 167 ? 18.814 41.718 34.244 1.00 11.39 167 GLN B O 1
ATOM 4097 N N . PHE B 1 168 ? 17.146 42.272 35.679 1.00 9.88 168 PHE B N 1
ATOM 4098 C CA . PHE B 1 168 ? 17.369 41.096 36.521 1.00 8.70 168 PHE B CA 1
ATOM 4099 C C . PHE B 1 168 ? 17.064 39.806 35.761 1.00 9.22 168 PHE B C 1
ATOM 4100 O O . PHE B 1 168 ? 17.783 38.789 35.890 1.00 10.40 168 PHE B O 1
ATOM 4108 N N . ALA B 1 169 ? 16.000 39.839 34.957 1.00 9.26 169 ALA B N 1
ATOM 4109 C CA . ALA B 1 169 ? 15.607 38.668 34.177 1.00 9.06 169 ALA B CA 1
ATOM 4110 C C . ALA B 1 169 ? 16.641 38.377 33.075 1.00 9.32 169 ALA B C 1
ATOM 4111 O O . ALA B 1 169 ? 17.015 37.226 32.878 1.00 9.97 169 ALA B O 1
ATOM 4113 N N . ALA B 1 170 ? 17.115 39.420 32.398 1.00 7.71 170 ALA B N 1
ATOM 4114 C CA . ALA B 1 170 ? 18.173 39.223 31.385 1.00 8.42 170 ALA B CA 1
ATOM 4115 C C . ALA B 1 170 ? 19.400 38.579 32.042 1.00 10.24 170 ALA B C 1
ATOM 4116 O O . ALA B 1 170 ? 20.045 37.681 31.468 1.00 8.53 170 ALA B O 1
ATOM 4118 N N . ARG B 1 171 ? 19.708 39.047 33.245 1.00 10.41 171 ARG B N 1
ATOM 4119 C CA . ARG B 1 171 ? 20.842 38.565 34.026 1.00 10.35 171 ARG B CA 1
ATOM 4120 C C . ARG B 1 171 ? 20.705 37.076 34.366 1.00 10.12 171 ARG B C 1
ATOM 4121 O O . ARG B 1 171 ? 21.661 36.331 34.315 1.00 10.46 171 ARG B O 1
ATOM 4129 N N . SER B 1 172 ? 19.489 36.653 34.705 1.00 8.75 172 SER B N 1
ATOM 4130 C CA . SER B 1 172 ? 19.235 35.263 35.048 1.00 10.76 172 SER B CA 1
ATOM 4131 C C . SER B 1 172 ? 19.628 34.331 33.881 1.00 10.93 172 SER B C 1
ATOM 4132 O O . SER B 1 172 ? 20.321 33.334 34.057 1.00 9.45 172 SER B O 1
ATOM 4135 N N . HIS B 1 173 ? 19.181 34.659 32.671 1.00 9.96 173 HIS B N 1
ATOM 4136 C CA . HIS B 1 173 ? 19.517 33.848 31.517 1.00 8.50 173 HIS B CA 1
ATOM 4137 C C . HIS B 1 173 ? 21.024 33.939 31.208 1.00 8.08 173 HIS B C 1
ATOM 4138 O O . HIS B 1 173 ? 21.666 32.931 30.878 1.00 9.09 173 HIS B O 1
ATOM 4145 N N . ALA B 1 174 ? 21.585 35.139 31.304 1.00 7.24 174 ALA B N 1
ATOM 4146 C CA . ALA B 1 174 ? 22.994 35.317 30.977 1.00 7.77 174 ALA B CA 1
ATOM 4147 C C . ALA B 1 174 ? 23.838 34.476 31.937 1.00 9.93 174 ALA B C 1
ATOM 4148 O O . ALA B 1 174 ? 24.776 33.808 31.514 1.00 11.33 174 ALA B O 1
ATOM 4150 N N . ARG B 1 175 ? 23.515 34.529 33.223 1.00 9.79 175 ARG B N 1
ATOM 4151 C CA . ARG B 1 175 ? 24.286 33.745 34.208 1.00 10.92 175 ARG B CA 1
ATOM 4152 C C . ARG B 1 175 ? 24.110 32.248 34.102 1.00 9.22 175 ARG B C 1
ATOM 4153 O O . ARG B 1 175 ? 25.061 31.506 34.307 1.00 10.13 175 ARG B O 1
ATOM 4161 N N . ALA B 1 176 ? 22.886 31.790 33.836 1.00 9.76 176 ALA B N 1
ATOM 4162 C CA . ALA B 1 176 ? 22.645 30.374 33.631 1.00 9.52 176 ALA B CA 1
ATOM 4163 C C . ALA B 1 176 ? 23.349 29.890 32.361 1.00 9.45 176 ALA B C 1
ATOM 4164 O O . ALA B 1 176 ? 23.923 28.780 32.335 1.00 11.56 176 ALA B O 1
ATOM 4166 N N . TRP B 1 177 ? 23.362 30.734 31.320 1.00 8.34 177 TRP B N 1
ATOM 4167 C CA . TRP B 1 177 ? 24.049 30.361 30.102 1.00 9.59 177 TRP B CA 1
ATOM 4168 C C . TRP B 1 177 ? 25.538 30.364 30.311 1.00 9.29 177 TRP B C 1
ATOM 4169 O O . TRP B 1 177 ? 26.227 29.454 29.843 1.00 9.63 177 TRP B O 1
ATOM 4180 N N . ALA B 1 178 ? 26.065 31.355 31.019 1.00 8.88 178 ALA B N 1
ATOM 4181 C CA . ALA B 1 178 ? 27.517 31.310 31.267 1.00 9.46 178 ALA B CA 1
ATOM 4182 C C . ALA B 1 178 ? 27.917 30.068 32.075 1.00 10.40 178 ALA B C 1
ATOM 4183 O O . ALA B 1 178 ? 28.988 29.478 31.825 1.00 12.12 178 ALA B O 1
ATOM 4185 N N . ALA B 1 179 ? 27.085 29.675 33.041 1.00 10.14 179 ALA B N 1
ATOM 4186 C CA . ALA B 1 179 ? 27.359 28.445 33.802 1.00 12.62 179 ALA B CA 1
ATOM 4187 C C . ALA B 1 179 ? 27.309 27.225 32.892 1.00 12.10 179 ALA B C 1
ATOM 4188 O O . ALA B 1 179 ? 28.072 26.284 33.069 1.00 13.93 179 ALA B O 1
ATOM 4190 N N . THR B 1 180 ? 26.414 27.235 31.911 1.00 9.67 180 THR B N 1
ATOM 4191 C CA . THR B 1 180 ? 26.276 26.104 31.002 1.00 9.15 180 THR B CA 1
ATOM 4192 C C . THR B 1 180 ? 27.516 26.010 30.131 1.00 13.44 180 THR B C 1
ATOM 4193 O O . THR B 1 180 ? 28.107 24.926 29.981 1.00 13.11 180 THR B O 1
ATOM 4197 N N . GLN B 1 181 ? 27.921 27.157 29.615 1.00 13.00 181 GLN B N 1
ATOM 4198 C CA . GLN B 1 181 ? 29.052 27.231 28.671 1.00 15.48 181 GLN B CA 1
ATOM 4199 C C . GLN B 1 181 ? 30.378 26.872 29.331 1.00 15.66 181 GLN B C 1
ATOM 4200 O O . GLN B 1 181 ? 31.259 26.291 28.668 1.00 17.89 181 GLN B O 1
ATOM 4206 N N . SER B 1 182 ? 30.527 27.211 30.610 1.00 15.23 182 SER B N 1
ATOM 4207 C CA . SER B 1 182 ? 31.806 27.015 31.309 1.00 15.81 182 SER B CA 1
ATOM 4208 C C . SER B 1 182 ? 31.952 25.638 31.915 1.00 19.68 182 SER B C 1
ATOM 4209 O O . SER B 1 182 ? 33.017 25.295 32.433 1.00 20.51 182 SER B O 1
ATOM 4212 N N . GLY B 1 183 ? 30.890 24.851 31.880 1.00 18.21 183 GLY B N 1
ATOM 4213 C CA . GLY B 1 183 ? 30.909 23.550 32.566 1.00 18.78 183 GLY B CA 1
ATOM 4214 C C . GLY B 1 183 ? 30.573 23.611 34.044 1.00 18.64 183 GLY B C 1
ATOM 4215 O O . GLY B 1 183 ? 30.657 22.608 34.742 1.00 20.15 183 GLY B O 1
ATOM 4216 N N . ALA B 1 184 ? 30.183 24.777 34.540 1.00 16.85 184 ALA B N 1
ATOM 4217 C CA . ALA B 1 184 ? 29.916 24.963 35.968 1.00 18.30 184 ALA B CA 1
ATOM 4218 C C . ALA B 1 184 ? 28.722 24.124 36.463 1.00 20.80 184 ALA B C 1
ATOM 4219 O O . ALA B 1 184 ? 28.572 23.907 37.667 1.00 21.65 184 ALA B O 1
ATOM 4221 N N . PHE B 1 185 ? 27.865 23.689 35.542 1.00 15.88 185 PHE B N 1
ATOM 4222 C CA . PHE B 1 185 ? 26.703 22.873 35.932 1.00 15.51 185 PHE B CA 1
ATOM 4223 C C . PHE B 1 185 ? 26.966 21.365 35.772 1.00 17.08 185 PHE B C 1
ATOM 4224 O O . PHE B 1 185 ? 26.086 20.558 36.097 1.00 14.71 185 PHE B O 1
ATOM 4232 N N . LYS B 1 186 ? 28.151 20.995 35.272 1.00 18.32 186 LYS B N 1
ATOM 4233 C CA A LYS B 1 186 ? 28.486 19.593 34.971 0.50 19.26 186 LYS B CA 1
ATOM 4234 C CA B LYS B 1 186 ? 28.436 19.589 34.969 0.50 18.99 186 LYS B CA 1
ATOM 4235 C C . LYS B 1 186 ? 28.560 18.759 36.232 1.00 17.69 186 LYS B C 1
ATOM 4236 O O . LYS B 1 186 ? 28.313 17.544 36.221 1.00 16.90 186 LYS B O 1
ATOM 4247 N N . THR B 1 187 ? 28.930 19.400 37.326 1.00 16.52 187 THR B N 1
ATOM 4248 C CA A THR B 1 187 ? 29.056 18.713 38.580 0.50 16.61 187 THR B CA 1
ATOM 4249 C CA B THR B 1 187 ? 29.061 18.705 38.582 0.50 18.08 187 THR B CA 1
ATOM 4250 C C . THR B 1 187 ? 27.689 18.388 39.180 1.00 18.21 187 THR B C 1
ATOM 4251 O O . THR B 1 187 ? 27.578 17.513 40.004 1.00 20.02 187 THR B O 1
ATOM 4258 N N . GLU B 1 188 ? 26.644 19.092 38.743 1.00 14.05 188 GLU B N 1
ATOM 4259 C CA . GLU B 1 188 ? 25.325 18.824 39.327 1.00 10.41 188 GLU B CA 1
ATOM 4260 C C . GLU B 1 188 ? 24.283 18.206 38.415 1.00 14.52 188 GLU B C 1
ATOM 4261 O O . GLU B 1 188 ? 23.377 17.529 38.915 1.00 10.66 188 GLU B O 1
ATOM 4267 N N . ILE B 1 189 ? 24.383 18.439 37.110 1.00 10.96 189 ILE B N 1
ATOM 4268 C CA . ILE B 1 189 ? 23.405 17.874 36.165 1.00 11.76 189 ILE B CA 1
ATOM 4269 C C . ILE B 1 189 ? 23.786 16.434 35.818 1.00 13.77 189 ILE B C 1
ATOM 4270 O O . ILE B 1 189 ? 24.928 16.175 35.446 1.00 15.36 189 ILE B O 1
ATOM 4275 N N . ILE B 1 190 ? 22.847 15.502 35.973 1.00 10.18 190 ILE B N 1
ATOM 4276 C CA . ILE B 1 190 ? 23.016 14.109 35.524 1.00 11.17 190 ILE B CA 1
ATOM 4277 C C . ILE B 1 190 ? 22.378 14.055 34.151 1.00 8.69 190 ILE B C 1
ATOM 4278 O O . ILE B 1 190 ? 21.214 14.473 34.014 1.00 11.17 190 ILE B O 1
ATOM 4283 N N . PRO B 1 191 ? 23.123 13.590 33.120 1.00 9.89 191 PRO B N 1
ATOM 4284 C CA . PRO B 1 191 ? 22.498 13.484 31.787 1.00 10.75 191 PRO B CA 1
ATOM 4285 C C . PRO B 1 191 ? 21.232 12.658 31.903 1.00 9.76 191 PRO B C 1
ATOM 4286 O O . PRO B 1 191 ? 21.226 11.613 32.579 1.00 11.51 191 PRO B O 1
ATOM 4290 N N . THR B 1 192 ? 20.161 13.127 31.263 1.00 9.88 192 THR B N 1
ATOM 4291 C CA . THR B 1 192 ? 18.845 12.493 31.426 1.00 8.68 192 THR B CA 1
ATOM 4292 C C . THR B 1 192 ? 18.204 12.353 30.055 1.00 11.21 192 THR B C 1
ATOM 4293 O O . THR B 1 192 ? 18.260 13.270 29.240 1.00 8.78 192 THR B O 1
ATOM 4297 N N . GLY B 1 193 ? 17.579 11.204 29.804 1.00 10.52 193 GLY B N 1
ATOM 4298 C CA . GLY B 1 193 ? 17.001 10.954 28.488 1.00 10.87 193 GLY B CA 1
ATOM 4299 C C . GLY B 1 193 ? 15.718 11.720 28.273 1.00 13.02 193 GLY B C 1
ATOM 4300 O O . GLY B 1 193 ? 14.855 11.800 29.164 1.00 10.85 193 GLY B O 1
ATOM 4301 N N . GLY B 1 194 ? 15.610 12.299 27.089 1.00 11.49 194 GLY B N 1
ATOM 4302 C CA . GLY B 1 194 ? 14.375 12.949 26.671 1.00 10.69 194 GLY B CA 1
ATOM 4303 C C . GLY B 1 194 ? 14.260 12.778 25.179 1.00 9.93 194 GLY B C 1
ATOM 4304 O O . GLY B 1 194 ? 14.785 11.808 24.624 1.00 12.99 194 GLY B O 1
ATOM 4305 N N . HIS B 1 195 ? 13.577 13.717 24.536 1.00 11.17 195 HIS B N 1
ATOM 4306 C CA . HIS B 1 195 ? 13.430 13.694 23.083 1.00 10.39 195 HIS B CA 1
ATOM 4307 C C . HIS B 1 195 ? 13.746 15.048 22.528 1.00 11.02 195 HIS B C 1
ATOM 4308 O O . HIS B 1 195 ? 13.350 16.059 23.092 1.00 11.36 195 HIS B O 1
ATOM 4315 N N . ASP B 1 196 ? 14.473 15.065 21.422 1.00 13.07 196 ASP B N 1
ATOM 4316 C CA . ASP B 1 196 ? 14.844 16.311 20.776 1.00 12.75 196 ASP B CA 1
ATOM 4317 C C . ASP B 1 196 ? 13.667 16.840 19.959 1.00 14.65 196 ASP B C 1
ATOM 4318 O O . ASP B 1 196 ? 12.579 16.236 19.951 1.00 12.28 196 ASP B O 1
ATOM 4323 N N . ALA B 1 197 ? 13.880 17.947 19.263 1.00 14.70 197 ALA B N 1
ATOM 4324 C CA . ALA B 1 197 ? 12.764 18.598 18.555 1.00 16.16 197 ALA B CA 1
ATOM 4325 C C . ALA B 1 197 ? 12.133 17.718 17.460 1.00 16.18 197 ALA B C 1
ATOM 4326 O O . ALA B 1 197 ? 11.000 17.945 17.049 1.00 18.20 197 ALA B O 1
ATOM 4328 N N . ASP B 1 198 ? 12.877 16.722 16.996 1.00 16.52 198 ASP B N 1
ATOM 4329 C CA . ASP B 1 198 ? 12.468 15.869 15.896 1.00 17.43 198 ASP B CA 1
ATOM 4330 C C . ASP B 1 198 ? 11.819 14.596 16.408 1.00 18.40 198 ASP B C 1
ATOM 4331 O O . ASP B 1 198 ? 11.435 13.721 15.625 1.00 19.79 198 ASP B O 1
ATOM 4336 N N . GLY B 1 199 ? 11.729 14.465 17.732 1.00 15.14 199 GLY B N 1
ATOM 4337 C CA . GLY B 1 199 ? 11.131 13.290 18.335 1.00 13.41 199 GLY B CA 1
ATOM 4338 C C . GLY B 1 199 ? 12.091 12.140 18.535 1.00 15.62 199 GLY B C 1
ATOM 4339 O O . GLY B 1 199 ? 11.674 11.035 18.846 1.00 18.43 199 GLY B O 1
ATOM 4340 N N . VAL B 1 200 ? 13.374 12.405 18.341 1.00 14.88 200 VAL B N 1
ATOM 4341 C CA . VAL B 1 200 ? 14.403 11.383 18.478 1.00 14.89 200 VAL B CA 1
ATOM 4342 C C . VAL B 1 200 ? 14.950 11.369 19.914 1.00 14.26 200 VAL B C 1
ATOM 4343 O O . VAL B 1 200 ? 15.183 12.429 20.491 1.00 15.03 200 VAL B O 1
ATOM 4347 N N . LEU B 1 201 ? 15.168 10.166 20.454 1.00 14.85 201 LEU B N 1
ATOM 4348 C CA . LEU B 1 201 ? 15.759 10.000 21.797 1.00 15.45 201 LEU B CA 1
ATOM 4349 C C . LEU B 1 201 ? 17.039 10.796 21.908 1.00 16.47 201 LEU B C 1
ATOM 4350 O O . LEU B 1 201 ? 17.903 10.745 21.016 1.00 15.70 201 LEU B O 1
ATOM 4355 N N . LYS B 1 202 ? 17.175 11.535 23.004 1.00 13.22 202 LYS B N 1
ATOM 4356 C CA . LYS B 1 202 ? 18.343 12.376 23.178 1.00 13.19 202 LYS B CA 1
ATOM 4357 C C . LYS B 1 202 ? 18.736 12.414 24.656 1.00 14.08 202 LYS B C 1
ATOM 4358 O O . LYS B 1 202 ? 17.874 12.512 25.534 1.00 12.90 202 LYS B O 1
ATOM 4364 N N . GLN B 1 203 ? 20.037 12.294 24.943 1.00 13.76 203 GLN B N 1
ATOM 4365 C CA . GLN B 1 203 ? 20.486 12.472 26.327 1.00 13.44 203 GLN B CA 1
ATOM 4366 C C . GLN B 1 203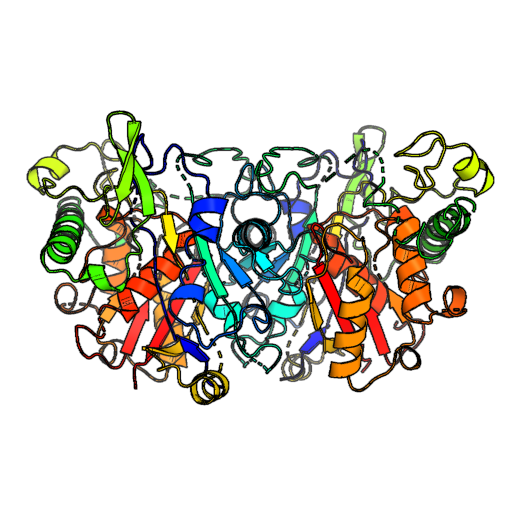 ? 20.728 13.969 26.486 1.00 13.93 203 GLN B C 1
ATOM 4367 O O . GLN B 1 203 ? 21.537 14.547 25.754 1.00 17.65 203 GLN B O 1
ATOM 4373 N N . PHE B 1 204 ? 19.993 14.604 27.387 1.00 11.27 204 PHE B N 1
ATOM 4374 C CA . PHE B 1 204 ? 20.175 16.017 27.701 1.00 8.56 204 PHE B CA 1
ATOM 4375 C C . PHE B 1 204 ? 21.144 16.214 28.848 1.00 8.79 204 PHE B C 1
ATOM 4376 O O . PHE B 1 204 ? 20.967 15.627 29.901 1.00 10.70 204 PHE B O 1
ATOM 4384 N N . ASN B 1 205 ? 22.152 17.078 28.653 1.00 11.13 205 ASN B N 1
ATOM 4385 C CA . ASN B 1 205 ? 23.135 17.399 29.714 1.00 12.85 205 ASN B CA 1
ATOM 4386 C C . ASN B 1 205 ? 23.207 18.896 30.004 1.00 14.13 205 ASN B C 1
ATOM 4387 O O . ASN B 1 205 ? 24.167 19.376 30.621 1.00 14.67 205 ASN B O 1
ATOM 4392 N N . TYR B 1 206 ? 22.151 19.609 29.610 1.00 10.09 206 TYR B N 1
ATOM 4393 C CA . TYR B 1 206 ? 22.060 21.044 29.803 1.00 10.20 206 TYR B CA 1
ATOM 4394 C C . TYR B 1 206 ? 20.605 21.459 29.940 1.00 9.26 206 TYR B C 1
ATOM 4395 O O . TYR B 1 206 ? 19.677 20.733 29.516 1.00 11.21 206 TYR B O 1
ATOM 4404 N N . ASP B 1 207 ? 20.405 22.617 30.545 1.00 9.21 207 ASP B N 1
ATOM 4405 C CA . ASP B 1 207 ? 19.051 23.153 30.752 1.00 9.66 207 ASP B CA 1
ATOM 4406 C C . ASP B 1 207 ? 18.451 23.758 29.480 1.00 10.94 207 ASP B C 1
ATOM 4407 O O . ASP B 1 207 ? 18.752 24.891 29.095 1.00 11.74 207 ASP B O 1
ATOM 4412 N N . GLU B 1 208 ? 17.576 22.990 28.852 1.00 11.20 208 GLU B N 1
ATOM 4413 C CA . GLU B 1 208 ? 16.972 23.347 27.557 1.00 12.61 208 GLU B CA 1
ATOM 4414 C C . GLU B 1 208 ? 16.219 24.653 27.645 1.00 11.73 208 GLU B C 1
ATOM 4415 O O . GLU B 1 208 ? 16.074 25.409 26.672 1.00 12.37 208 GLU B O 1
ATOM 4421 N N . VAL B 1 209 ? 15.730 24.924 28.842 1.00 11.14 209 VAL B N 1
ATOM 4422 C CA . VAL B 1 209 ? 14.851 26.050 29.064 1.00 12.50 209 VAL B CA 1
ATOM 4423 C C . VAL B 1 209 ? 15.566 27.423 29.099 1.00 14.22 209 VAL B C 1
ATOM 4424 O O . VAL B 1 209 ? 14.935 28.462 28.926 1.00 15.72 209 VAL B O 1
ATOM 4428 N N . ILE B 1 210 ? 16.886 27.448 29.297 1.00 10.69 210 ILE B N 1
ATOM 4429 C CA . ILE B 1 210 ? 17.625 28.732 29.280 1.00 12.78 210 ILE B CA 1
ATOM 4430 C C . ILE B 1 210 ? 17.580 29.319 27.864 1.00 10.27 210 ILE B C 1
ATOM 4431 O O . ILE B 1 210 ? 17.671 28.565 26.878 1.00 9.88 210 ILE B O 1
ATOM 4436 N N . ARG B 1 211 ? 17.436 30.641 27.765 1.00 10.00 211 ARG B N 1
ATOM 4437 C CA . ARG B 1 211 ? 17.373 31.303 26.454 1.00 8.40 211 ARG B CA 1
ATOM 4438 C C . ARG B 1 211 ? 18.551 32.234 26.259 1.00 10.58 211 ARG B C 1
ATOM 4439 O O . ARG B 1 211 ? 18.528 33.362 26.731 1.00 10.09 211 ARG B O 1
ATOM 4447 N N . PRO B 1 212 ? 19.596 31.758 25.571 1.00 13.56 212 PRO B N 1
ATOM 4448 C CA . PRO B 1 212 ? 20.778 32.600 25.429 1.00 13.53 212 PRO B CA 1
ATOM 4449 C C . PRO B 1 212 ? 20.517 33.818 24.564 1.00 14.02 212 PRO B C 1
ATOM 4450 O O . PRO B 1 212 ? 21.280 34.774 24.616 1.00 15.49 212 PRO B O 1
ATOM 4454 N N . GLU B 1 213 ? 19.432 33.800 23.789 1.00 12.14 213 GLU B N 1
ATOM 4455 C CA . GLU B 1 213 ? 19.074 34.965 22.989 1.00 12.76 213 GLU B CA 1
ATOM 4456 C C . GLU B 1 213 ? 18.411 36.082 23.806 1.00 13.05 213 GLU B C 1
ATOM 4457 O O . GLU B 1 213 ? 18.160 37.154 23.293 1.00 13.47 213 GLU B O 1
ATOM 4463 N N . THR B 1 214 ? 18.137 35.848 25.084 1.00 12.87 214 THR B N 1
ATOM 4464 C CA . THR B 1 214 ? 17.495 36.866 25.906 1.00 12.35 214 THR B CA 1
ATOM 4465 C C . THR B 1 214 ? 18.298 38.174 26.006 1.00 13.66 214 THR B C 1
ATOM 4466 O O . THR B 1 214 ? 19.487 38.146 26.305 1.00 12.70 214 THR B O 1
ATOM 4470 N N . THR B 1 215 ? 17.639 39.314 25.796 1.00 11.71 215 THR B N 1
ATOM 4471 C CA . THR B 1 215 ? 18.281 40.610 26.017 1.00 12.43 215 THR B CA 1
ATOM 4472 C C . THR B 1 215 ? 17.292 41.486 26.770 1.00 11.63 215 THR B C 1
ATOM 4473 O O . THR B 1 215 ? 16.078 41.261 26.717 1.00 12.02 215 THR B O 1
ATOM 4477 N N . VAL B 1 216 ? 17.812 42.494 27.452 1.00 12.16 216 VAL B N 1
ATOM 4478 C CA . VAL B 1 216 ? 16.936 43.481 28.094 1.00 11.14 216 VAL B CA 1
ATOM 4479 C C . VAL B 1 216 ? 16.062 44.160 27.063 1.00 10.76 216 VAL B C 1
ATOM 4480 O O . VAL B 1 216 ? 14.889 44.443 27.335 1.00 10.73 216 VAL B O 1
ATOM 4484 N N . GLU B 1 217 ? 16.633 44.456 25.885 1.00 12.63 217 GLU B N 1
ATOM 4485 C CA . GLU B 1 217 ? 15.840 45.065 24.804 1.00 15.34 217 GLU B CA 1
ATOM 4486 C C . GLU B 1 217 ? 14.600 44.236 24.430 1.00 12.60 217 GLU B C 1
ATOM 4487 O O . GLU B 1 217 ? 13.491 44.773 24.294 1.00 14.23 217 GLU B O 1
ATOM 4493 N N . ALA B 1 218 ? 14.791 42.934 24.238 1.00 11.34 218 ALA B N 1
ATOM 4494 C CA . ALA B 1 218 ? 13.691 42.059 23.881 1.00 10.52 218 ALA B CA 1
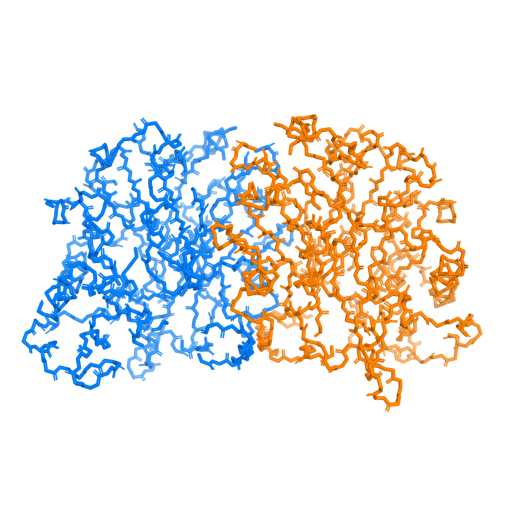ATOM 4495 C C . ALA B 1 218 ? 12.703 41.957 25.049 1.00 11.83 218 ALA B C 1
ATOM 4496 O O . ALA B 1 218 ? 11.488 42.007 24.854 1.00 12.41 218 ALA B O 1
ATOM 4498 N N . LEU B 1 219 ? 13.219 41.842 26.277 1.00 10.08 219 LEU B N 1
ATOM 4499 C CA . LEU B 1 219 ? 12.296 41.780 27.422 1.00 11.50 219 LEU B CA 1
ATOM 4500 C C . LEU B 1 219 ? 11.458 43.051 27.532 1.00 11.40 219 LEU B C 1
ATOM 4501 O O . LEU B 1 219 ? 10.290 43.011 27.963 1.00 10.77 219 LEU B O 1
ATOM 4506 N N . SER B 1 220 ? 12.037 44.185 27.128 1.00 10.04 220 SER B N 1
ATOM 4507 C CA . SER B 1 220 ? 11.329 45.459 27.225 1.00 10.78 220 SER B CA 1
ATOM 4508 C C . SER B 1 220 ? 10.151 45.591 26.277 1.00 11.91 220 SER B C 1
ATOM 4509 O O . SER B 1 220 ? 9.351 46.525 26.431 1.00 13.49 220 SER B O 1
ATOM 4512 N N . THR B 1 221 ? 10.013 44.666 25.324 1.00 11.38 221 THR B N 1
ATOM 4513 C CA . THR B 1 221 ? 8.901 44.735 24.376 1.00 12.59 221 THR B CA 1
ATOM 4514 C C . THR B 1 221 ? 7.627 44.095 24.923 1.00 11.28 221 THR B C 1
ATOM 4515 O O . THR B 1 221 ? 6.530 44.361 24.433 1.00 10.84 221 THR B O 1
ATOM 4519 N N . LEU B 1 222 ? 7.785 43.293 25.964 1.00 10.26 222 LEU B N 1
ATOM 4520 C CA . LEU B 1 222 ? 6.702 42.444 26.393 1.00 9.12 222 LEU B CA 1
ATOM 4521 C C . LEU B 1 222 ? 5.623 43.257 27.107 1.00 10.15 222 LEU B C 1
ATOM 4522 O O . LEU B 1 222 ? 5.897 44.325 27.665 1.00 11.43 222 LEU B O 1
ATOM 4527 N N . ARG B 1 223 ? 4.394 42.755 27.060 1.00 14.12 223 ARG B N 1
ATOM 4528 C CA . ARG B 1 223 ? 3.275 43.442 27.706 1.00 12.99 223 ARG B CA 1
ATOM 4529 C C . ARG B 1 223 ? 3.215 42.996 29.165 1.00 13.25 223 ARG B C 1
ATOM 4530 O O . ARG B 1 223 ? 3.606 41.877 29.480 1.00 13.32 223 ARG B O 1
ATOM 4538 N N . PRO B 1 224 ? 2.717 43.873 30.053 1.00 12.76 224 PRO B N 1
ATOM 4539 C CA . PRO B 1 224 ? 2.528 43.489 31.464 1.00 12.06 224 PRO B CA 1
ATOM 4540 C C . PRO B 1 224 ? 1.650 42.250 31.556 1.00 12.96 224 PRO B C 1
ATOM 4541 O O . PRO B 1 224 ? 0.746 42.068 30.736 1.00 13.91 224 PRO B O 1
ATOM 4545 N N . ALA B 1 225 ? 1.914 41.411 32.542 1.00 9.09 225 ALA B N 1
ATOM 4546 C CA . ALA B 1 225 ? 1.083 40.250 32.792 1.00 11.04 225 ALA B CA 1
ATOM 4547 C C . ALA B 1 225 ? -0.233 40.648 33.448 1.00 12.92 225 ALA B C 1
ATOM 4548 O O . ALA B 1 225 ? -1.225 39.959 33.287 1.00 15.83 225 ALA B O 1
ATOM 4550 N N . PHE B 1 226 ? -0.225 41.739 34.203 1.00 11.94 226 PHE B N 1
ATOM 4551 C CA . PHE B 1 226 ? -1.409 42.102 34.994 1.00 13.41 226 PHE B CA 1
ATOM 4552 C C . PHE B 1 226 ? -2.040 43.392 34.477 1.00 12.29 226 PHE B C 1
ATOM 4553 O O . PHE B 1 226 ? -2.538 43.401 33.341 1.00 14.84 226 PHE B O 1
ATOM 4561 N N . ASP B 1 227 ? -2.032 44.471 35.244 1.00 13.31 227 ASP B N 1
ATOM 4562 C CA . ASP B 1 227 ? -2.711 45.675 34.721 1.00 12.31 227 ASP B CA 1
ATOM 4563 C C . ASP B 1 227 ? -1.985 46.229 33.479 1.00 14.00 227 ASP B C 1
ATOM 4564 O O . ASP B 1 227 ? -0.779 46.438 33.512 1.00 12.97 227 ASP B O 1
ATOM 4569 N N . PRO B 1 228 ? -2.709 46.458 32.370 1.00 13.07 228 PRO B N 1
ATOM 4570 C CA . PRO B 1 228 ? -2.009 46.880 31.154 1.00 15.96 228 PRO B CA 1
ATOM 4571 C C . PRO B 1 228 ? -1.324 48.235 31.277 1.00 19.46 228 PRO B C 1
ATOM 4572 O O . PRO B 1 228 ? -0.361 48.511 30.560 1.00 19.15 228 PRO B O 1
ATOM 4576 N N . VAL B 1 229 ? -1.805 49.072 32.181 1.00 17.83 229 VAL B N 1
ATOM 4577 C CA . VAL B 1 229 ? -1.267 50.420 32.272 1.00 19.55 229 VAL B CA 1
ATOM 4578 C C . VAL B 1 229 ? -0.244 50.595 33.399 1.00 19.97 229 VAL B C 1
ATOM 4579 O O . VAL B 1 229 ? 0.739 51.294 33.226 1.00 23.24 229 VAL B O 1
ATOM 4583 N N . SER B 1 230 ? -0.459 49.970 34.541 1.00 17.48 230 SER B N 1
ATOM 4584 C CA . SER B 1 230 ? 0.471 50.177 35.649 1.00 18.03 230 SER B CA 1
ATOM 4585 C C . SER B 1 230 ? 1.277 48.922 35.983 1.00 16.56 230 SER B C 1
ATOM 4586 O O . SER B 1 230 ? 2.183 48.962 36.848 1.00 15.51 230 SER B O 1
ATOM 4589 N N . GLY B 1 231 ? 0.949 47.810 35.321 1.00 13.27 231 GLY B N 1
ATOM 4590 C CA . GLY B 1 231 ? 1.629 46.511 35.621 1.00 10.23 231 GLY B CA 1
ATOM 4591 C C . GLY B 1 231 ? 3.089 46.559 35.208 1.00 13.86 231 GLY B C 1
ATOM 4592 O O . GLY B 1 231 ? 3.439 47.256 34.249 1.00 12.61 231 GLY B O 1
ATOM 4593 N N . THR B 1 232 ? 3.948 45.859 35.959 1.00 11.60 232 THR B N 1
ATOM 4594 C CA . THR B 1 232 ? 5.382 45.776 35.638 1.00 12.46 232 THR B CA 1
ATOM 4595 C C . THR B 1 232 ? 5.873 44.337 35.382 1.00 9.66 232 THR B C 1
ATOM 4596 O O . THR B 1 232 ? 6.760 44.109 34.550 1.00 13.07 232 THR B O 1
ATOM 4600 N N . VAL B 1 233 ? 5.313 43.366 36.099 1.00 10.14 233 VAL B N 1
ATOM 4601 C CA . VAL B 1 233 ? 5.631 41.958 35.830 1.00 10.44 233 VAL B CA 1
ATOM 4602 C C . VAL B 1 233 ? 5.285 41.597 34.390 1.00 9.73 233 VAL B C 1
ATOM 4603 O O . VAL B 1 233 ? 4.238 42.014 33.865 1.00 10.97 233 VAL B O 1
ATOM 4607 N N . THR B 1 234 ? 6.151 40.819 33.750 1.00 11.36 234 THR B N 1
ATOM 4608 C CA . THR B 1 234 ? 5.782 40.222 32.469 1.00 11.58 234 THR B CA 1
ATOM 4609 C C . THR B 1 234 ? 6.060 38.726 32.538 1.00 10.33 234 THR B C 1
ATOM 4610 O O . THR B 1 234 ? 6.685 38.244 33.488 1.00 10.52 234 THR B O 1
ATOM 4614 N N . ALA B 1 235 ? 5.640 37.996 31.509 1.00 10.89 235 ALA B N 1
ATOM 4615 C CA . ALA B 1 235 ? 5.986 36.576 31.452 1.00 11.65 235 ALA B CA 1
ATOM 4616 C C . ALA B 1 235 ? 7.500 36.403 31.424 1.00 12.11 235 ALA B C 1
ATOM 4617 O O . ALA B 1 235 ? 8.037 35.397 31.897 1.00 12.62 235 ALA B O 1
ATOM 4619 N N . GLY B 1 236 ? 8.196 37.377 30.862 1.00 9.81 236 GLY B N 1
ATOM 4620 C CA . GLY B 1 236 ? 9.657 37.263 30.702 1.00 7.55 236 GLY B CA 1
ATOM 4621 C C . GLY B 1 236 ? 10.407 37.527 32.000 1.00 10.03 236 GLY B C 1
ATOM 4622 O O . GLY B 1 236 ? 11.599 37.205 32.101 1.00 12.58 236 GLY B O 1
ATOM 4623 N N . THR B 1 237 ? 9.709 38.050 33.014 1.00 8.77 237 THR B N 1
ATOM 4624 C CA . THR B 1 237 ? 10.368 38.320 34.293 1.00 8.96 237 THR B CA 1
ATOM 4625 C C . THR B 1 237 ? 9.734 37.490 35.399 1.00 8.84 237 THR B C 1
ATOM 4626 O O . THR B 1 237 ? 9.907 37.782 36.568 1.00 8.83 237 THR B O 1
ATOM 4630 N N . SER B 1 238 ? 8.971 36.482 34.980 1.00 9.48 238 SER B N 1
ATOM 4631 C CA . SER B 1 238 ? 8.397 35.485 35.891 1.00 8.90 238 SER B CA 1
ATOM 4632 C C . SER B 1 238 ? 9.157 34.189 35.680 1.00 8.19 238 SER B C 1
ATOM 4633 O O . SER B 1 238 ? 9.764 34.004 34.648 1.00 10.69 238 SER B O 1
ATOM 4636 N N . SER B 1 239 ? 9.089 33.277 36.639 1.00 8.63 239 SER B N 1
ATOM 4637 C CA . SER B 1 239 ? 9.749 31.972 36.447 1.00 10.58 239 SER B CA 1
ATOM 4638 C C . SER B 1 239 ? 9.299 31.265 35.170 1.00 10.99 239 SER B C 1
ATOM 4639 O O . SER B 1 239 ? 8.119 31.333 34.783 1.00 10.53 239 SER B O 1
ATOM 4642 N N . ALA B 1 240 ? 10.232 30.579 34.530 1.00 10.15 240 ALA B N 1
ATOM 4643 C CA . ALA B 1 240 ? 9.894 29.768 33.366 1.00 10.49 240 ALA B CA 1
ATOM 4644 C C . ALA B 1 240 ? 9.080 28.547 33.769 1.00 10.89 240 ALA B C 1
ATOM 4645 O O . ALA B 1 240 ? 9.001 28.164 34.944 1.00 11.01 240 ALA B O 1
ATOM 4647 N N . LEU B 1 241 ? 8.489 27.917 32.766 1.00 12.41 241 LEU B N 1
ATOM 4648 C CA . LEU B 1 241 ? 7.766 26.676 32.983 1.00 12.42 241 LEU B CA 1
ATOM 4649 C C . LEU B 1 241 ? 8.681 25.520 32.568 1.00 10.83 241 LEU B C 1
ATOM 4650 O O . LEU B 1 241 ? 8.866 25.260 31.379 1.00 11.96 241 LEU B O 1
ATOM 4655 N N . SER B 1 242 ? 9.274 24.844 33.553 1.00 8.58 242 SER B N 1
ATOM 4656 C CA . SER B 1 242 ? 10.118 23.698 33.265 1.00 9.28 242 SER B CA 1
ATOM 4657 C C . SER B 1 242 ? 9.682 22.421 33.994 1.00 10.09 242 SER B C 1
ATOM 4658 O O . SER B 1 242 ? 8.952 22.461 34.994 1.00 10.42 242 SER B O 1
ATOM 4661 N N . ASP B 1 243 ? 10.167 21.287 33.474 1.00 7.69 243 ASP B N 1
ATOM 4662 C CA . ASP B 1 243 ? 9.978 19.967 34.083 1.00 8.57 243 ASP B CA 1
ATOM 4663 C C . ASP B 1 243 ? 11.322 19.517 34.645 1.00 10.86 243 ASP B C 1
ATOM 4664 O O . ASP B 1 243 ? 12.354 19.645 33.965 1.00 11.20 243 ASP B O 1
ATOM 4669 N N . GLY B 1 244 ? 11.350 19.019 35.883 1.00 10.05 244 GLY B N 1
ATOM 4670 C CA . GLY B 1 244 ? 12.658 18.610 36.433 1.00 10.94 244 GLY B CA 1
ATOM 4671 C C . GLY B 1 244 ? 12.533 17.922 37.766 1.00 9.86 244 GLY B C 1
ATOM 4672 O O . GLY B 1 244 ? 11.463 17.911 38.364 1.00 9.91 244 GLY B O 1
ATOM 4673 N N . ALA B 1 245 ? 13.636 17.322 38.207 1.00 8.59 245 ALA B N 1
ATOM 4674 C CA . ALA B 1 245 ? 13.760 16.740 39.548 1.00 10.04 245 ALA B CA 1
ATOM 4675 C C . ALA B 1 245 ? 15.120 17.140 40.100 1.00 8.17 245 ALA B C 1
ATOM 4676 O O . ALA B 1 245 ? 16.028 17.480 39.336 1.00 9.96 245 ALA B O 1
ATOM 4678 N N . ALA B 1 246 ? 15.258 17.107 41.430 1.00 7.74 246 ALA B N 1
ATOM 4679 C CA . ALA B 1 246 ? 16.534 17.321 42.084 1.00 8.47 246 ALA B CA 1
ATOM 4680 C C . ALA B 1 246 ? 16.618 16.381 43.282 1.00 11.60 246 ALA B C 1
ATOM 4681 O O . ALA B 1 246 ? 15.590 15.902 43.800 1.00 9.51 246 ALA B O 1
ATOM 4683 N N . ALA B 1 247 ? 17.833 16.062 43.722 1.00 9.46 247 ALA B N 1
ATOM 4684 C CA . ALA B 1 247 ? 17.940 15.071 44.814 1.00 10.51 247 ALA B CA 1
ATOM 4685 C C . ALA B 1 247 ? 19.218 15.251 45.598 1.00 9.97 247 ALA B C 1
ATOM 4686 O O . ALA B 1 247 ? 20.228 15.685 45.060 1.00 9.74 247 ALA B O 1
ATOM 4696 N N . LEU B 1 249 ? 21.653 13.242 48.874 1.00 11.05 249 LEU B N 1
ATOM 4697 C CA . LEU B 1 249 ? 21.903 12.136 49.792 1.00 7.33 249 LEU B CA 1
ATOM 4698 C C . LEU B 1 249 ? 22.360 12.802 51.103 1.00 10.69 249 LEU B C 1
ATOM 4699 O O . LEU B 1 249 ? 23.341 13.554 51.106 1.00 10.47 249 LEU B O 1
ATOM 4704 N N . VAL B 1 250 ? 21.636 12.559 52.198 1.00 10.43 250 VAL B N 1
ATOM 4705 C CA . VAL B 1 250 ? 21.924 13.228 53.471 1.00 10.87 250 VAL B CA 1
ATOM 4706 C C . VAL B 1 250 ? 22.137 12.162 54.538 1.00 10.91 250 VAL B C 1
ATOM 4707 O O . VAL B 1 250 ? 21.463 11.128 54.542 1.00 12.10 250 VAL B O 1
ATOM 4719 N N . SER B 1 252 ? 23.860 11.361 58.838 1.00 12.27 252 SER B N 1
ATOM 4720 C CA . SER B 1 252 ? 24.570 11.880 60.011 1.00 12.71 252 SER B CA 1
ATOM 4721 C C . SER B 1 252 ? 26.052 12.078 59.703 1.00 12.28 252 SER B C 1
ATOM 4722 O O . SER B 1 252 ? 26.647 11.354 58.909 1.00 12.20 252 SER B O 1
ATOM 4725 N N . GLU B 1 253 ? 26.673 13.026 60.376 1.00 11.90 253 GLU B N 1
ATOM 4726 C CA . GLU B 1 253 ? 28.108 13.190 60.216 1.00 14.20 253 GLU B CA 1
ATOM 4727 C C . GLU B 1 253 ? 28.860 11.900 60.585 1.00 14.68 253 GLU B C 1
ATOM 4728 O O . GLU B 1 253 ? 29.856 11.537 59.941 1.00 15.20 253 GLU B O 1
ATOM 4734 N N . SER B 1 254 ? 28.367 11.218 61.618 1.00 14.78 254 SER B N 1
ATOM 4735 C CA . SER B 1 254 ? 28.899 9.905 62.028 1.00 20.22 254 SER B CA 1
ATOM 4736 C C . SER B 1 254 ? 28.914 8.888 60.897 1.00 17.47 254 SER B C 1
ATOM 4737 O O . SER B 1 254 ? 29.933 8.236 60.646 1.00 16.94 254 SER B O 1
ATOM 4740 N N . ARG B 1 255 ? 27.767 8.711 60.250 1.00 16.00 255 ARG B N 1
ATOM 4741 C CA . ARG B 1 255 ? 27.704 7.745 59.176 1.00 13.42 255 ARG B CA 1
ATOM 4742 C C . ARG B 1 255 ? 28.604 8.151 58.014 1.00 14.41 255 ARG B C 1
ATOM 4743 O O . ARG B 1 255 ? 29.212 7.299 57.389 1.00 13.19 255 ARG B O 1
ATOM 4751 N N . ALA B 1 256 ? 28.661 9.438 57.677 1.00 10.84 256 ALA B N 1
ATOM 4752 C CA . ALA B 1 256 ? 29.547 9.835 56.587 1.00 12.37 256 ALA B CA 1
ATOM 4753 C C . ALA B 1 256 ? 30.988 9.442 56.924 1.00 14.65 256 ALA B C 1
ATOM 4754 O O . ALA B 1 256 ? 31.745 8.972 56.060 1.00 17.23 256 ALA B O 1
ATOM 4756 N N . ARG B 1 257 ? 31.391 9.692 58.163 1.00 16.54 257 ARG B N 1
ATOM 4757 C CA A ARG B 1 257 ? 32.749 9.343 58.594 0.50 17.32 257 ARG B CA 1
ATOM 4758 C CA B ARG B 1 257 ? 32.746 9.344 58.588 0.50 17.49 257 ARG B CA 1
ATOM 4759 C C . ARG B 1 257 ? 32.995 7.838 58.509 1.00 17.38 257 ARG B C 1
ATOM 4760 O O . ARG B 1 257 ? 34.025 7.414 58.001 1.00 18.85 257 ARG B O 1
ATOM 4775 N N . GLU B 1 258 ? 32.066 7.036 59.001 1.00 17.04 258 GLU B N 1
ATOM 4776 C CA . GLU B 1 258 ? 32.150 5.574 58.901 1.00 18.53 258 GLU B CA 1
ATOM 4777 C C . GLU B 1 258 ? 32.371 5.144 57.459 1.00 19.21 258 GLU B C 1
ATOM 4778 O O . GLU B 1 258 ? 33.100 4.251 57.201 1.00 16.84 258 GLU B O 1
ATOM 4784 N N . LEU B 1 259 ? 31.705 5.808 56.546 1.00 13.99 259 LEU B N 1
ATOM 4785 C CA . LEU B 1 259 ? 31.768 5.378 55.165 1.00 16.41 259 LEU B CA 1
ATOM 4786 C C . LEU B 1 259 ? 32.922 6.016 54.428 1.00 18.29 259 LEU B C 1
ATOM 4787 O O . LEU B 1 259 ? 33.155 5.692 53.332 1.00 23.53 259 LEU B O 1
ATOM 4792 N N . GLY B 1 260 ? 33.608 6.948 55.054 1.00 18.20 260 GLY B N 1
ATOM 4793 C CA . GLY B 1 260 ? 34.708 7.618 54.412 1.00 20.70 260 GLY B CA 1
ATOM 4794 C C . GLY B 1 260 ? 34.315 8.568 53.317 1.00 23.28 260 GLY B C 1
ATOM 4795 O O . GLY B 1 260 ? 35.045 8.728 52.367 1.00 28.66 260 GLY B O 1
ATOM 4796 N N . LEU B 1 261 ? 33.188 9.222 53.476 1.00 18.36 261 LEU B N 1
ATOM 4797 C CA . LEU B 1 261 ? 32.697 10.250 52.552 1.00 20.22 261 LEU B CA 1
ATOM 4798 C C . LEU B 1 261 ? 32.882 11.662 53.088 1.00 20.08 261 LEU B C 1
ATOM 4799 O O . LEU B 1 261 ? 32.477 11.968 54.216 1.00 22.78 261 LEU B O 1
ATOM 4804 N N . LYS B 1 262 ? 33.469 12.527 52.266 1.00 17.62 262 LYS B N 1
ATOM 4805 C CA . LYS B 1 262 ? 33.673 13.922 52.630 1.00 15.19 262 LYS B CA 1
ATOM 4806 C C . LYS B 1 262 ? 32.332 14.648 52.495 1.00 14.52 262 LYS B C 1
ATOM 4807 O O . LYS B 1 262 ? 31.730 14.625 51.430 1.00 15.19 262 LYS B O 1
ATOM 4813 N N . PRO B 1 263 ? 31.844 15.266 53.572 1.00 14.79 263 PRO B N 1
ATOM 4814 C CA . PRO B 1 263 ? 30.628 16.073 53.393 1.00 15.52 263 PRO B CA 1
ATOM 4815 C C . PRO B 1 263 ? 30.866 17.201 52.408 1.00 16.85 263 PRO B C 1
ATOM 4816 O O . PRO B 1 263 ? 31.940 17.818 52.402 1.00 16.62 263 PRO B O 1
ATOM 4820 N N . ARG B 1 264 ? 29.879 17.463 51.569 1.00 13.46 264 ARG B N 1
ATOM 4821 C CA . ARG B 1 264 ? 29.905 18.629 50.701 1.00 11.59 264 ARG B CA 1
ATOM 4822 C C . ARG B 1 264 ? 29.383 19.890 51.383 1.00 11.60 264 ARG B C 1
ATOM 4823 O O . ARG B 1 264 ? 29.767 20.996 51.010 1.00 14.19 264 ARG B O 1
ATOM 4831 N N . ALA B 1 265 ? 28.492 19.717 52.357 1.00 12.81 265 ALA B N 1
ATOM 4832 C CA . ALA B 1 265 ? 28.021 20.832 53.198 1.00 11.43 265 ALA B CA 1
ATOM 4833 C C . ALA B 1 265 ? 27.311 20.239 54.403 1.00 13.05 265 ALA B C 1
ATOM 4834 O O . ALA B 1 265 ? 27.001 19.048 54.408 1.00 13.31 265 ALA B O 1
ATOM 4836 N N . ARG B 1 266 ? 27.086 21.058 55.427 1.00 10.75 266 ARG B N 1
ATOM 4837 C CA . ARG B 1 266 ? 26.387 20.642 56.632 1.00 11.07 266 ARG B CA 1
ATOM 4838 C C . ARG B 1 266 ? 25.205 21.576 56.831 1.00 11.58 266 ARG B C 1
ATOM 4839 O O . ARG B 1 266 ? 25.270 22.766 56.461 1.00 13.41 266 ARG B O 1
ATOM 4847 N N . ILE B 1 267 ? 24.097 21.060 57.351 1.00 11.01 267 ILE B N 1
ATOM 4848 C CA . ILE B 1 267 ? 22.966 21.957 57.654 1.00 11.62 267 ILE B CA 1
ATOM 4849 C C . ILE B 1 267 ? 23.250 22.707 58.954 1.00 11.07 267 ILE B C 1
ATOM 4850 O O . ILE B 1 267 ? 23.508 22.079 59.980 1.00 11.72 267 ILE B O 1
ATOM 4855 N N . ARG B 1 268 ? 23.253 24.043 58.904 1.00 10.08 268 ARG B N 1
ATOM 4856 C CA . ARG B 1 268 ? 23.481 24.822 60.122 1.00 10.47 268 ARG B CA 1
ATOM 4857 C C . ARG B 1 268 ? 22.168 25.245 60.770 1.00 11.45 268 ARG B C 1
ATOM 4858 O O . ARG B 1 268 ? 22.036 25.237 61.995 1.00 11.02 268 ARG B O 1
ATOM 4866 N N . SER B 1 269 ? 21.184 25.632 59.957 1.00 11.19 269 SER B N 1
ATOM 4867 C CA . SER B 1 269 ? 19.864 25.976 60.519 1.00 8.84 269 SER B CA 1
ATOM 4868 C C . SER B 1 269 ? 18.777 25.872 59.456 1.00 9.33 269 SER B C 1
ATOM 4869 O O . SER B 1 269 ? 19.044 25.880 58.246 1.00 8.79 269 SER B O 1
ATOM 4880 N N . ALA B 1 271 ? 14.487 27.074 58.738 1.00 9.21 271 ALA B N 1
ATOM 4881 C CA . ALA B 1 271 ? 13.363 27.875 59.229 1.00 7.44 271 ALA B CA 1
ATOM 4882 C C . ALA B 1 271 ? 12.214 27.802 58.267 1.00 9.70 271 ALA B C 1
ATOM 4883 O O . ALA B 1 271 ? 12.415 27.745 57.070 1.00 8.90 271 ALA B O 1
ATOM 4885 N N . VAL B 1 272 ? 11.001 27.827 58.798 1.00 9.45 272 VAL B N 1
ATOM 4886 C CA . VAL B 1 272 ? 9.839 27.921 57.949 1.00 9.03 272 VAL B CA 1
ATOM 4887 C C . VAL B 1 272 ? 8.868 28.885 58.661 1.00 11.91 272 VAL B C 1
ATOM 4888 O O . VAL B 1 272 ? 8.769 28.884 59.898 1.00 10.11 272 VAL B O 1
ATOM 4892 N N . VAL B 1 273 ? 8.226 29.752 57.882 1.00 8.86 273 VAL B N 1
ATOM 4893 C CA . VAL B 1 273 ? 7.334 30.781 58.418 1.00 9.21 273 VAL B CA 1
ATOM 4894 C C . VAL B 1 273 ? 6.110 30.973 57.546 1.00 9.29 273 VAL B C 1
ATOM 4895 O O . VAL B 1 273 ? 6.120 30.680 56.364 1.00 10.11 273 VAL B O 1
ATOM 4899 N N . GLY B 1 274 ? 5.051 31.478 58.166 1.00 9.98 274 GLY B N 1
ATOM 4900 C CA . GLY B 1 274 ? 3.890 31.979 57.437 1.00 10.95 274 GLY B CA 1
ATOM 4901 C C . GLY B 1 274 ? 4.021 33.478 57.292 1.00 11.49 274 GLY B C 1
ATOM 4902 O O . GLY B 1 274 ? 4.716 34.141 58.072 1.00 13.03 274 GLY B O 1
ATOM 4903 N N . CYS B 1 275 ? 3.322 34.012 56.304 1.00 11.13 275 CYS B N 1
ATOM 4904 C CA . CYS B 1 275 ? 3.190 35.451 56.182 1.00 12.01 275 CYS B CA 1
ATOM 4905 C C . CYS B 1 275 ? 1.885 35.776 55.475 1.00 12.73 275 CYS B C 1
ATOM 4906 O O . CYS B 1 275 ? 1.103 34.877 55.106 1.00 11.30 275 CYS B O 1
ATOM 4909 N N . ASP B 1 276 ? 1.621 37.070 55.283 1.00 12.96 276 ASP B N 1
ATOM 4910 C CA . ASP B 1 276 ? 0.374 37.501 54.670 1.00 12.09 276 ASP B CA 1
ATOM 4911 C C . ASP B 1 276 ? 0.230 37.053 53.213 1.00 13.06 276 ASP B C 1
ATOM 4912 O O . ASP B 1 276 ? 1.018 37.423 52.354 1.00 14.80 276 ASP B O 1
ATOM 4917 N N . PRO B 1 277 ? -0.774 36.231 52.928 1.00 13.22 277 PRO B N 1
ATOM 4918 C CA . PRO B 1 277 ? -0.898 35.681 51.579 1.00 14.57 277 PRO B CA 1
ATOM 4919 C C . PRO B 1 277 ? -1.122 36.762 50.526 1.00 17.01 277 PRO B C 1
ATOM 4920 O O . PRO B 1 277 ? -0.834 36.547 49.350 1.00 20.12 277 PRO B O 1
ATOM 4924 N N . SER B 1 278 ? -1.607 37.928 50.941 1.00 15.55 278 SER B N 1
ATOM 4925 C CA . SER B 1 278 ? -1.940 38.956 49.974 1.00 17.82 278 SER B CA 1
ATOM 4926 C C . SER B 1 278 ? -0.695 39.803 49.628 1.00 18.85 278 SER B C 1
ATOM 4927 O O . SER B 1 278 ? -0.760 40.688 48.773 1.00 19.69 278 SER B O 1
ATOM 4930 N N . ILE B 1 279 ? 0.434 39.543 50.293 1.00 15.85 279 ILE B N 1
ATOM 4931 C CA . ILE B 1 279 ? 1.681 40.240 49.960 1.00 14.01 279 ILE B CA 1
ATOM 4932 C C . ILE B 1 279 ? 2.587 39.184 49.350 1.00 14.53 279 ILE B C 1
ATOM 4933 O O . ILE B 1 279 ? 3.431 38.591 50.017 1.00 13.33 279 ILE B O 1
ATOM 4946 N N . GLY B 1 281 ? 5.124 36.736 47.771 1.00 12.39 281 GLY B N 1
ATOM 4947 C CA . GLY B 1 281 ? 6.555 36.595 47.514 1.00 11.71 281 GLY B CA 1
ATOM 49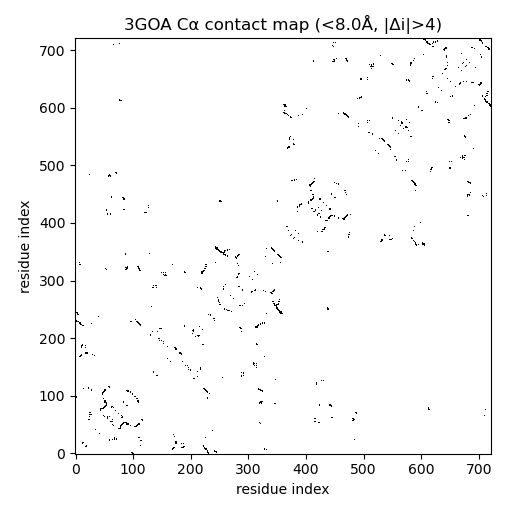48 C C . GLY B 1 281 ? 7.422 37.091 48.662 1.00 13.05 281 GLY B C 1
ATOM 4949 O O . GLY B 1 281 ? 8.637 37.109 48.539 1.00 10.36 281 GLY B O 1
ATOM 4950 N N . TYR B 1 282 ? 6.804 37.512 49.762 1.00 10.04 282 TYR B N 1
ATOM 4951 C CA . TYR B 1 282 ? 7.567 38.134 50.857 1.00 11.12 282 TYR B CA 1
ATOM 4952 C C . TYR B 1 282 ? 8.297 37.122 51.737 1.00 13.09 282 TYR B C 1
ATOM 4953 O O . TYR B 1 282 ? 9.237 37.473 52.461 1.00 11.33 282 TYR B O 1
ATOM 4962 N N . GLY B 1 283 ? 7.887 35.864 51.646 1.00 12.01 283 GLY B N 1
ATOM 4963 C CA . GLY B 1 283 ? 8.420 34.783 52.515 1.00 10.79 283 GLY B CA 1
ATOM 4964 C C . GLY B 1 283 ? 9.905 34.728 52.829 1.00 9.39 283 GLY B C 1
ATOM 4965 O O . GLY B 1 283 ? 10.276 34.467 53.983 1.00 11.02 283 GLY B O 1
ATOM 4966 N N . PRO B 1 284 ? 10.770 34.920 51.821 1.00 10.74 284 PRO B N 1
ATOM 4967 C CA . PRO B 1 284 ? 12.200 34.831 52.059 1.00 9.65 284 PRO B CA 1
ATOM 4968 C C . PRO B 1 284 ? 12.711 35.780 53.115 1.00 9.66 284 PRO B C 1
ATOM 4969 O O . PRO B 1 284 ? 13.731 35.505 53.715 1.00 11.87 284 PRO B O 1
ATOM 4973 N N . VAL B 1 285 ? 12.031 36.899 53.320 1.00 11.33 285 VAL B N 1
ATOM 4974 C CA . VAL B 1 285 ? 12.538 37.877 54.292 1.00 8.71 285 VAL B CA 1
ATOM 4975 C C . VAL B 1 285 ? 12.401 37.330 55.721 1.00 10.18 285 VAL B C 1
ATOM 4976 O O . VAL B 1 285 ? 13.398 37.133 56.391 1.00 10.98 285 VAL B O 1
ATOM 4980 N N . PRO B 1 286 ? 11.174 37.049 56.187 1.00 9.87 286 PRO B N 1
ATOM 4981 C CA . PRO B 1 286 ? 11.128 36.513 57.564 1.00 8.93 286 PRO B CA 1
ATOM 4982 C C . PRO B 1 286 ? 11.759 35.130 57.688 1.00 11.43 286 PRO B C 1
ATOM 4983 O O . PRO B 1 286 ? 12.316 34.822 58.734 1.00 10.72 286 PRO B O 1
ATOM 4987 N N . ALA B 1 287 ? 11.704 34.322 56.630 1.00 8.48 287 ALA B N 1
ATOM 4988 C CA . ALA B 1 287 ? 12.298 32.967 56.709 1.00 9.61 287 ALA B CA 1
ATOM 4989 C C . ALA B 1 287 ? 13.811 33.071 56.822 1.00 10.15 287 ALA B C 1
ATOM 4990 O O . ALA B 1 287 ? 14.428 32.352 57.611 1.00 10.36 287 ALA B O 1
ATOM 4992 N N . SER B 1 288 ? 14.399 33.981 56.041 1.00 12.15 288 SER B N 1
ATOM 4993 C CA . SER B 1 288 ? 15.839 34.141 56.060 1.00 10.99 288 SER B CA 1
ATOM 4994 C C . SER B 1 288 ? 16.272 34.754 57.382 1.00 10.91 288 SER B C 1
ATOM 4995 O O . SER B 1 288 ? 17.267 34.327 57.979 1.00 11.99 288 SER B O 1
ATOM 4998 N N . LYS B 1 289 ? 15.528 35.740 57.863 1.00 11.52 289 LYS B N 1
ATOM 4999 C CA . LYS B 1 289 ? 15.918 36.358 59.150 1.00 11.17 289 LYS B CA 1
ATOM 5000 C C . LYS B 1 289 ? 15.882 35.306 60.255 1.00 10.55 289 LYS B C 1
ATOM 5001 O O . LYS B 1 289 ? 16.755 35.279 61.140 1.00 12.21 289 LYS B O 1
ATOM 5007 N N . LEU B 1 290 ? 14.860 34.451 60.251 1.00 9.81 290 LEU B N 1
ATOM 5008 C CA . LEU B 1 290 ? 14.759 33.423 61.294 1.00 11.19 290 LEU B CA 1
ATOM 5009 C C . LEU B 1 290 ? 15.893 32.370 61.182 1.00 11.61 290 LEU B C 1
ATOM 5010 O O . LEU B 1 290 ? 16.525 31.982 62.184 1.00 9.70 290 LEU B O 1
ATOM 5015 N N . ALA B 1 291 ? 16.166 31.936 59.954 1.00 10.38 291 ALA B N 1
ATOM 5016 C CA . ALA B 1 291 ? 17.253 30.984 59.755 1.00 11.43 291 ALA B CA 1
ATOM 5017 C C . ALA B 1 291 ? 18.596 31.580 60.176 1.00 11.20 291 ALA B C 1
ATOM 5018 O O . ALA B 1 291 ? 19.418 30.894 60.771 1.00 13.31 291 ALA B O 1
ATOM 5020 N N . LEU B 1 292 ? 18.814 32.852 59.861 1.00 10.46 292 LEU B N 1
ATOM 5021 C CA . LEU B 1 292 ? 20.068 33.502 60.238 1.00 8.67 292 LEU B CA 1
ATOM 5022 C C . LEU B 1 292 ? 20.142 33.580 61.772 1.00 12.19 292 LEU B C 1
ATOM 5023 O O . LEU B 1 292 ? 21.168 33.276 62.354 1.00 13.43 292 LEU B O 1
ATOM 5028 N N . LYS B 1 293 ? 19.057 33.991 62.423 1.00 12.32 293 LYS B N 1
ATOM 5029 C CA . LYS B 1 293 ? 19.055 34.100 63.890 1.00 14.21 293 LYS B CA 1
ATOM 5030 C C . LYS B 1 293 ? 19.378 32.735 64.489 1.00 13.22 293 LYS B C 1
ATOM 5031 O O . LYS B 1 293 ? 20.213 32.615 65.389 1.00 12.92 293 LYS B O 1
ATOM 5037 N N . LYS B 1 294 ? 18.720 31.695 63.981 1.00 12.43 294 LYS B N 1
ATOM 5038 C CA . LYS B 1 294 ? 18.941 30.359 64.517 1.00 12.32 294 LYS B CA 1
ATOM 5039 C C . LYS B 1 294 ? 20.377 29.880 64.303 1.00 10.88 294 LYS B C 1
ATOM 5040 O O . LYS B 1 294 ? 20.882 29.032 65.059 1.00 15.01 294 LYS B O 1
ATOM 5046 N N . ALA B 1 295 ? 21.021 30.381 63.252 1.00 12.52 295 ALA B N 1
ATOM 5047 C CA . ALA B 1 295 ? 22.396 29.996 62.918 1.00 9.18 295 ALA B CA 1
ATOM 5048 C C . ALA B 1 295 ? 23.425 30.842 63.666 1.00 12.13 295 ALA B C 1
ATOM 5049 O O . ALA B 1 295 ? 24.616 30.591 63.533 1.00 13.48 295 ALA B O 1
ATOM 5051 N N . GLY B 1 296 ? 22.977 31.864 64.397 1.00 11.89 296 GLY B N 1
ATOM 5052 C CA . GLY B 1 296 ? 23.942 32.784 65.020 1.00 13.60 296 GLY B CA 1
ATOM 5053 C C . GLY B 1 296 ? 24.691 33.653 64.029 1.00 14.06 296 GLY B C 1
ATOM 5054 O O . GLY B 1 296 ? 25.799 34.104 64.304 1.00 12.51 296 GLY B O 1
ATOM 5055 N N . LEU B 1 297 ? 24.086 33.914 62.867 1.00 10.96 297 LEU B N 1
ATOM 5056 C CA . LEU B 1 297 ? 24.774 34.655 61.808 1.00 13.69 297 LEU B CA 1
ATOM 5057 C C . LEU B 1 297 ? 23.976 35.884 61.384 1.00 12.80 297 LEU B C 1
ATOM 5058 O O . LEU B 1 297 ? 22.801 36.024 61.713 1.00 12.34 297 LEU B O 1
ATOM 5063 N N . SER B 1 298 ? 24.633 36.773 60.655 1.00 14.09 298 SER B N 1
ATOM 5064 C CA A SER B 1 298 ? 23.939 37.850 59.945 0.50 15.97 298 SER B CA 1
ATOM 5065 C CA B SER B 1 298 ? 23.942 37.850 59.939 0.50 15.65 298 SER B CA 1
ATOM 5066 C C . SER B 1 298 ? 23.993 37.600 58.437 1.00 15.36 298 SER B C 1
ATOM 5067 O O . SER B 1 298 ? 24.769 36.763 57.961 1.00 14.02 298 SER B O 1
ATOM 5072 N N . ALA B 1 299 ? 23.184 38.340 57.678 1.00 15.71 299 ALA B N 1
ATOM 5073 C CA . ALA B 1 299 ? 23.195 38.193 56.222 1.00 15.61 299 ALA B CA 1
ATOM 5074 C C . ALA B 1 299 ? 24.600 38.442 55.669 1.00 16.23 299 ALA B C 1
ATOM 5075 O O . ALA B 1 299 ? 25.020 37.829 54.680 1.00 15.54 299 ALA B O 1
ATOM 5077 N N . SER B 1 300 ? 25.347 39.317 56.335 1.00 15.59 300 SER B N 1
ATOM 5078 C CA . SER B 1 300 ? 26.704 39.597 55.883 1.00 15.89 300 SER B CA 1
ATOM 5079 C C . SER B 1 300 ? 27.667 38.404 56.000 1.00 17.67 300 SER B C 1
ATOM 5080 O O . SER B 1 300 ? 28.704 38.369 55.327 1.00 17.36 300 SER B O 1
ATOM 5083 N N . ASP B 1 301 ? 27.331 37.416 56.828 1.00 13.09 301 ASP B N 1
ATOM 5084 C CA . ASP B 1 301 ? 28.188 36.232 56.963 1.00 16.12 301 ASP B CA 1
ATOM 5085 C C . ASP B 1 301 ? 28.046 35.273 55.803 1.00 12.56 301 ASP B C 1
ATOM 5086 O O . ASP B 1 301 ? 28.926 34.446 55.544 1.00 15.56 301 ASP B O 1
ATOM 5091 N N . ILE B 1 302 ? 26.940 35.398 55.094 1.00 12.31 302 ILE B N 1
ATOM 5092 C CA . ILE B 1 302 ? 26.632 34.467 54.017 1.00 11.76 302 ILE B CA 1
ATOM 5093 C C . ILE B 1 302 ? 27.437 34.847 52.807 1.00 11.08 302 ILE B C 1
ATOM 5094 O O . ILE B 1 302 ? 27.416 36.007 52.390 1.00 13.59 302 ILE B O 1
ATOM 5099 N N . ASP B 1 303 ? 28.131 33.871 52.225 1.00 10.88 303 ASP B N 1
ATOM 5100 C CA . ASP B 1 303 ? 28.944 34.104 51.042 1.00 12.70 303 ASP B CA 1
ATOM 5101 C C . ASP B 1 303 ? 28.201 33.880 49.717 1.00 12.91 303 ASP B C 1
ATOM 5102 O O . ASP B 1 303 ? 28.541 34.486 48.694 1.00 11.57 303 ASP B O 1
ATOM 5107 N N . VAL B 1 304 ? 27.207 32.993 49.733 1.00 10.32 304 VAL B N 1
ATOM 5108 C CA . VAL B 1 304 ? 26.445 32.708 48.513 1.00 9.19 304 VAL B CA 1
ATOM 5109 C C . VAL B 1 304 ? 24.982 32.523 48.907 1.00 8.87 304 VAL B C 1
ATOM 5110 O O . VAL B 1 304 ? 24.677 31.804 49.872 1.00 9.46 304 VAL B O 1
ATOM 5114 N N . PHE B 1 305 ? 24.103 33.183 48.155 1.00 8.23 305 PHE B N 1
ATOM 5115 C CA . PHE B 1 305 ? 22.660 33.107 48.363 1.00 9.08 305 PHE B CA 1
ATOM 5116 C C . PHE B 1 305 ? 22.009 32.475 47.136 1.00 10.05 305 PHE B C 1
ATOM 5117 O O . PHE B 1 305 ? 22.386 32.760 45.999 1.00 10.46 305 PHE B O 1
ATOM 5125 N N . GLU B 1 306 ? 21.012 31.635 47.371 1.00 9.85 306 GLU B N 1
ATOM 5126 C CA . GLU B 1 306 ? 20.113 31.204 46.324 1.00 8.01 306 GLU B CA 1
ATOM 5127 C C . GLU B 1 306 ? 18.733 31.601 46.804 1.00 10.26 306 GLU B C 1
ATOM 5128 O O . GLU B 1 306 ? 18.267 31.145 47.853 1.00 9.48 306 GLU B O 1
ATOM 5142 N N . ASN B 1 308 ? 14.823 31.962 45.360 1.00 10.69 308 ASN B N 1
ATOM 5143 C CA . ASN B 1 308 ? 14.104 31.517 44.203 1.00 10.52 308 ASN B CA 1
ATOM 5144 C C . ASN B 1 308 ? 13.419 32.661 43.439 1.00 11.05 308 ASN B C 1
ATOM 5145 O O . ASN B 1 308 ? 12.786 33.533 44.035 1.00 13.82 308 ASN B O 1
ATOM 5150 N N . GLU B 1 309 ? 13.591 32.656 42.121 1.00 8.98 309 GLU B N 1
ATOM 5151 C CA . GLU B 1 309 ? 13.113 33.711 41.258 1.00 7.54 309 GLU B CA 1
ATOM 5152 C C . GLU B 1 309 ? 11.717 33.450 40.748 1.00 10.63 309 GLU B C 1
ATOM 5153 O O . GLU B 1 309 ? 11.531 33.265 39.547 1.00 10.37 309 GLU B O 1
ATOM 5159 N N . ALA B 1 310 ? 10.735 33.433 41.640 1.00 9.48 310 ALA B N 1
ATOM 5160 C CA . ALA B 1 310 ? 9.343 33.318 41.165 1.00 8.57 310 ALA B CA 1
ATOM 5161 C C . ALA B 1 310 ? 8.956 34.520 40.269 1.00 7.73 310 ALA B C 1
ATOM 5162 O O . ALA B 1 310 ? 8.392 34.348 39.167 1.00 10.07 310 ALA B O 1
ATOM 5164 N N . PHE B 1 311 ? 9.271 35.714 40.735 1.00 9.02 311 PHE B N 1
ATOM 5165 C CA . PHE B 1 311 ? 9.121 36.929 39.929 1.00 11.42 311 PHE B CA 1
ATOM 5166 C C . PHE B 1 311 ? 10.253 37.869 40.267 1.00 7.25 311 PHE B C 1
ATOM 5167 O O . PHE B 1 311 ? 10.576 38.035 41.445 1.00 9.76 311 PHE B O 1
ATOM 5175 N N . ALA B 1 312 ? 10.840 38.533 39.262 1.00 8.72 312 ALA B N 1
ATOM 5176 C CA . ALA B 1 312 ? 11.817 39.587 39.564 1.00 7.62 312 ALA B CA 1
ATOM 5177 C C . ALA B 1 312 ? 11.171 40.651 40.467 1.00 7.59 312 ALA B C 1
ATOM 5178 O O . ALA B 1 312 ? 11.833 41.232 41.335 1.00 11.12 312 ALA B O 1
ATOM 5180 N N . ALA B 1 313 ? 9.882 40.883 40.279 1.00 8.73 313 ALA B N 1
ATOM 5181 C CA . ALA B 1 313 ? 9.167 41.909 41.055 1.00 9.58 313 ALA B CA 1
ATOM 5182 C C . ALA B 1 313 ? 9.062 41.583 42.545 1.00 12.09 313 ALA B C 1
ATOM 5183 O O . ALA B 1 313 ? 8.728 42.452 43.334 1.00 14.57 313 ALA B O 1
ATOM 5185 N N . GLN B 1 314 ? 9.303 40.326 42.911 1.00 12.02 314 GLN B N 1
ATOM 5186 C CA . GLN B 1 314 ? 9.261 39.938 44.309 1.00 11.91 314 GLN B CA 1
ATOM 5187 C C . GLN B 1 314 ? 10.621 39.661 44.891 1.00 13.52 314 GLN B C 1
ATOM 5188 O O . GLN B 1 314 ? 10.887 40.006 46.044 1.00 13.57 314 GLN B O 1
ATOM 5194 N N . ILE B 1 315 ? 11.507 39.060 44.109 1.00 12.50 315 ILE B N 1
ATOM 5195 C CA . ILE B 1 315 ? 12.811 38.732 44.664 1.00 12.21 315 ILE B CA 1
ATOM 5196 C C . ILE B 1 315 ? 13.649 39.997 44.897 1.00 12.41 315 ILE B C 1
ATOM 5197 O O . ILE B 1 315 ? 14.352 40.107 45.912 1.00 12.89 315 ILE B O 1
ATOM 5202 N N . LEU B 1 316 ? 13.548 40.975 43.996 1.00 13.31 316 LEU B N 1
ATOM 5203 C CA . LEU B 1 316 ? 14.261 42.236 44.212 1.00 13.38 316 LEU B CA 1
ATOM 5204 C C . LEU B 1 316 ? 13.871 42.951 45.511 1.00 11.55 316 LEU B C 1
ATOM 5205 O O . LEU B 1 316 ? 14.740 43.337 46.266 1.00 12.70 316 LEU B O 1
ATOM 5210 N N . PRO B 1 317 ? 12.559 43.098 45.805 1.00 12.12 317 PRO B N 1
ATOM 5211 C CA . PRO B 1 317 ? 12.197 43.664 47.112 1.00 13.12 317 PRO B CA 1
ATOM 5212 C C . PRO B 1 317 ? 12.735 42.869 48.294 1.00 13.90 317 PRO B C 1
ATOM 5213 O O . PRO B 1 317 ? 13.152 43.455 49.292 1.00 14.81 317 PRO B O 1
ATOM 5217 N N . CYS B 1 318 ? 12.693 41.538 48.216 1.00 11.17 318 CYS B N 1
ATOM 5218 C CA . CYS B 1 318 ? 13.261 40.714 49.283 1.00 12.08 318 CYS B CA 1
ATOM 5219 C C . CYS B 1 318 ? 14.749 40.979 49.474 1.00 11.59 318 CYS B C 1
ATOM 5220 O O . CYS B 1 318 ? 15.224 41.078 50.610 1.00 13.67 318 CYS B O 1
ATOM 5223 N N . ILE B 1 319 ? 15.484 41.062 48.364 1.00 13.45 319 ILE B N 1
ATOM 5224 C CA . ILE B 1 319 ? 16.921 41.340 48.397 1.00 12.82 319 ILE B CA 1
ATOM 5225 C C . ILE B 1 319 ? 17.153 42.699 49.049 1.00 15.00 319 ILE B C 1
ATOM 5226 O O . ILE B 1 319 ? 18.009 42.837 49.925 1.00 15.05 319 ILE B O 1
ATOM 5231 N N . LYS B 1 320 ? 16.334 43.675 48.676 1.00 13.82 320 LYS B N 1
ATOM 5232 C CA . LYS B 1 320 ? 16.453 45.049 49.208 1.00 16.83 320 LYS B CA 1
ATOM 5233 C C . LYS B 1 320 ? 16.200 45.047 50.719 1.00 19.02 320 LYS B C 1
ATOM 5234 O O . LYS B 1 320 ? 16.960 45.654 51.486 1.00 20.06 320 LYS B O 1
ATOM 5240 N N . ASP B 1 321 ? 15.146 44.340 51.142 1.00 17.60 321 ASP B N 1
ATOM 5241 C CA . ASP B 1 321 ? 14.746 44.268 52.548 1.00 20.58 321 ASP B CA 1
ATOM 5242 C C . ASP B 1 321 ? 15.747 43.540 53.441 1.00 22.93 321 ASP B C 1
ATOM 5243 O O . ASP B 1 321 ? 15.825 43.822 54.639 1.00 26.71 321 ASP B O 1
ATOM 5248 N N . LEU B 1 322 ? 16.504 42.603 52.877 1.00 15.80 322 LEU B N 1
ATOM 5249 C CA . LEU B 1 322 ? 17.513 41.878 53.635 1.00 20.44 322 LEU B CA 1
ATOM 5250 C C . LEU B 1 322 ? 18.837 42.633 53.639 1.00 18.77 322 LEU B C 1
ATOM 5251 O O . LEU B 1 322 ? 19.790 42.182 54.254 1.00 18.46 322 LEU B O 1
ATOM 5256 N N . GLY B 1 323 ? 18.871 43.755 52.924 1.00 19.59 323 GLY B N 1
ATOM 5257 C CA . GLY B 1 323 ? 20.053 44.613 52.864 1.00 20.74 323 GLY B CA 1
ATOM 5258 C C . GLY B 1 323 ? 21.109 44.138 51.879 1.00 21.36 323 GLY B C 1
ATOM 5259 O O . GLY B 1 323 ? 22.289 44.432 52.035 1.00 20.91 323 GLY B O 1
ATOM 5260 N N . LEU B 1 324 ? 20.685 43.428 50.840 1.00 15.89 324 LEU B N 1
ATOM 5261 C CA . LEU B 1 324 ? 21.620 42.739 49.949 1.00 16.31 324 LEU B CA 1
ATOM 5262 C C . LEU B 1 324 ? 21.768 43.348 48.541 1.00 14.13 324 LEU B C 1
ATOM 5263 O O . LEU B 1 324 ? 22.433 42.769 47.689 1.00 15.82 324 LEU B O 1
ATOM 5276 N N . GLU B 1 326 ? 23.437 45.672 47.121 1.00 21.16 326 GLU B N 1
ATOM 5277 C CA . GLU B 1 326 ? 24.776 45.913 46.554 1.00 23.98 326 GLU B CA 1
ATOM 5278 C C . GLU B 1 326 ? 25.607 44.644 46.444 1.00 24.22 326 GLU B C 1
ATOM 5279 O O . GLU B 1 326 ? 26.714 44.666 45.903 1.00 25.88 326 GLU B O 1
ATOM 5285 N N . GLN B 1 327 ? 25.074 43.536 46.959 1.00 21.10 327 GLN B N 1
ATOM 5286 C CA . GLN B 1 327 ? 25.773 42.264 46.891 1.00 21.71 327 GLN B CA 1
ATOM 5287 C C . GLN B 1 327 ? 25.245 41.320 45.816 1.00 19.75 327 GLN B C 1
ATOM 5288 O O . GLN B 1 327 ? 25.670 40.156 45.739 1.00 17.58 327 GLN B O 1
ATOM 5294 N N . ILE B 1 328 ? 24.302 41.792 45.006 1.00 19.52 328 ILE B N 1
ATOM 5295 C CA . ILE B 1 328 ? 23.626 40.895 44.076 1.00 17.93 328 ILE B CA 1
ATOM 5296 C C . ILE B 1 328 ? 24.647 40.251 43.158 1.00 17.13 328 ILE B C 1
ATOM 5297 O O . ILE B 1 328 ? 24.641 39.047 42.957 1.00 17.33 328 ILE B O 1
ATOM 5302 N N . ASP B 1 329 ? 25.564 41.037 42.623 1.00 16.92 329 ASP B N 1
ATOM 5303 C CA . ASP B 1 329 ? 26.446 40.459 41.623 1.00 19.98 329 ASP B CA 1
ATOM 5304 C C . ASP B 1 329 ? 27.615 39.653 42.197 1.00 16.50 329 ASP B C 1
ATOM 5305 O O . ASP B 1 329 ? 28.223 38.837 41.499 1.00 19.79 329 ASP B O 1
ATOM 5310 N N . GLU B 1 330 ? 27.889 39.848 43.474 1.00 13.79 330 GLU B N 1
ATOM 5311 C CA . GLU B 1 330 ? 28.935 39.095 44.151 1.00 12.58 330 GLU B CA 1
ATOM 5312 C C . GLU B 1 330 ? 28.392 37.761 44.701 1.00 11.35 330 GLU B C 1
ATOM 5313 O O . GLU B 1 330 ? 29.112 36.754 44.751 1.00 12.37 330 GLU B O 1
ATOM 5319 N N . LYS B 1 331 ? 27.133 37.763 45.131 1.00 14.43 331 LYS B N 1
ATOM 5320 C CA . LYS B 1 331 ? 26.664 36.659 45.958 1.00 11.91 331 LYS B CA 1
ATOM 5321 C C . LYS B 1 331 ? 25.371 35.955 45.583 1.00 13.65 331 LYS B C 1
ATOM 5322 O O . LYS B 1 331 ? 25.161 34.844 46.056 1.00 12.59 331 LYS B O 1
ATOM 5328 N N . ILE B 1 332 ? 24.530 36.576 44.760 1.00 11.14 332 ILE B N 1
ATOM 5329 C CA . ILE B 1 332 ? 23.135 36.106 44.632 1.00 9.85 332 ILE B CA 1
ATOM 5330 C C . ILE B 1 332 ? 22.837 35.450 43.302 1.00 11.77 332 ILE B C 1
ATOM 5331 O O . ILE B 1 332 ? 23.078 36.050 42.236 1.00 11.90 332 ILE B O 1
ATOM 5336 N N . ASN B 1 333 ? 22.330 34.212 43.374 1.00 11.37 333 ASN B N 1
ATOM 5337 C CA . ASN B 1 333 ? 21.878 33.488 42.162 1.00 9.92 333 ASN B CA 1
ATOM 5338 C C . ASN B 1 333 ? 22.948 33.597 41.076 1.00 8.45 333 ASN B C 1
ATOM 5339 O O . ASN B 1 333 ? 22.681 34.028 39.950 1.00 11.20 333 ASN B O 1
ATOM 5344 N N . LEU B 1 334 ? 24.164 33.181 41.429 1.00 8.82 334 LEU B N 1
ATOM 5345 C CA . LEU B 1 334 ? 25.328 33.448 40.567 1.00 8.52 334 LEU B CA 1
ATOM 5346 C C . LEU B 1 334 ? 25.291 32.656 39.276 1.00 10.54 334 LEU B C 1
ATOM 5347 O O . LEU B 1 334 ? 25.956 33.043 38.330 1.00 11.47 334 LEU B O 1
ATOM 5352 N N . ASN B 1 335 ? 24.547 31.539 39.251 1.00 10.20 335 ASN B N 1
ATOM 5353 C CA . ASN B 1 335 ? 24.354 30.771 38.026 1.00 8.99 335 ASN B CA 1
ATOM 5354 C C . ASN B 1 335 ? 22.955 30.948 37.421 1.00 11.33 335 ASN B C 1
ATOM 5355 O O . ASN B 1 335 ? 22.456 30.053 36.688 1.00 9.59 335 ASN B O 1
ATOM 5360 N N . GLY B 1 336 ? 22.346 32.088 37.739 1.00 10.50 336 GLY B N 1
ATOM 5361 C CA . GLY B 1 336 ? 20.973 32.395 37.312 1.00 9.51 336 GLY B CA 1
ATOM 5362 C C . GLY B 1 336 ? 19.993 31.733 38.252 1.00 11.05 336 GLY B C 1
ATOM 5363 O O . GLY B 1 336 ? 20.389 31.168 39.276 1.00 10.88 336 GLY B O 1
ATOM 5364 N N . GLY B 1 337 ? 18.719 31.760 37.878 1.00 11.07 337 GLY B N 1
ATOM 5365 C CA . GLY B 1 337 ? 17.673 31.245 38.725 1.00 7.64 337 GLY B CA 1
ATOM 5366 C C . GLY B 1 337 ? 16.448 30.879 37.924 1.00 10.13 337 GLY B C 1
ATOM 5367 O O . GLY B 1 337 ? 16.506 30.671 36.714 1.00 9.62 337 GLY B O 1
ATOM 5368 N N . ALA B 1 338 ? 15.306 30.823 38.613 1.00 8.61 338 ALA B N 1
ATOM 5369 C CA . ALA B 1 338 ? 14.093 30.266 38.009 1.00 9.25 338 ALA B CA 1
ATOM 5370 C C . ALA B 1 338 ? 13.553 31.026 36.814 1.00 7.92 338 ALA B C 1
ATOM 5371 O O . ALA B 1 338 ? 12.791 30.474 36.024 1.00 9.15 338 ALA B O 1
ATOM 5373 N N . ILE B 1 339 ? 13.939 32.283 36.643 1.00 10.25 339 ILE B N 1
ATOM 5374 C CA . ILE B 1 339 ? 13.523 32.987 35.424 1.00 9.77 339 ILE B CA 1
ATOM 5375 C C . ILE B 1 339 ? 14.082 32.267 34.196 1.00 11.57 339 ILE B C 1
ATOM 5376 O O . ILE B 1 339 ? 13.386 32.047 33.184 1.00 10.07 339 ILE B O 1
ATOM 5381 N N . ALA B 1 340 ? 15.348 31.880 34.300 1.00 7.82 340 ALA B N 1
ATOM 5382 C CA . ALA B 1 340 ? 16.011 31.105 33.262 1.00 8.80 340 ALA B CA 1
ATOM 5383 C C . ALA B 1 340 ? 15.781 29.606 33.354 1.00 11.31 340 ALA B C 1
ATOM 5384 O O . ALA B 1 340 ? 15.700 28.933 32.323 1.00 12.47 340 ALA B O 1
ATOM 5386 N N . LEU B 1 341 ? 15.717 29.071 34.569 1.00 8.46 341 LEU B N 1
ATOM 5387 C CA . LEU B 1 341 ? 15.732 27.595 34.757 1.00 7.61 341 LEU B CA 1
ATOM 5388 C C . LEU B 1 341 ? 14.347 26.994 35.02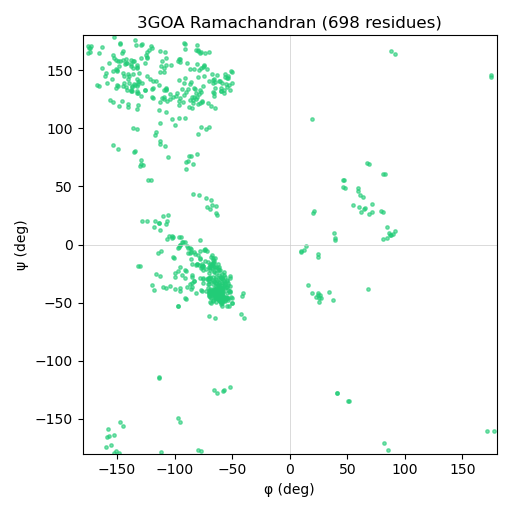9 1.00 10.01 341 LEU B C 1
ATOM 5389 O O . LEU B 1 341 ? 14.181 25.767 35.034 1.00 11.30 341 LEU B O 1
ATOM 5394 N N . GLY B 1 342 ? 13.363 27.847 35.290 1.00 11.08 342 GLY B N 1
ATOM 5395 C CA . GLY B 1 342 ? 12.033 27.361 35.633 1.00 10.04 342 GLY B CA 1
ATOM 5396 C C . GLY B 1 342 ? 11.842 27.114 37.109 1.00 11.10 342 GLY B C 1
ATOM 5397 O O . GLY B 1 342 ? 12.800 27.095 37.893 1.00 10.30 342 GLY B O 1
ATOM 5398 N N . HIS B 1 343 ? 10.577 26.940 37.488 1.00 11.78 343 HIS B N 1
ATOM 5399 C CA . HIS B 1 343 ? 10.188 26.744 38.873 1.00 9.87 343 HIS B CA 1
ATOM 5400 C C . HIS B 1 343 ? 9.258 25.501 38.951 1.00 10.25 343 HIS B C 1
ATOM 5401 O O . HIS B 1 343 ? 8.080 25.633 39.227 1.00 12.03 343 HIS B O 1
ATOM 5408 N N . PRO B 1 344 ? 9.804 24.309 38.694 1.00 10.38 344 PRO B N 1
ATOM 5409 C CA . PRO B 1 344 ? 9.026 23.071 38.874 1.00 11.01 344 PRO B CA 1
ATOM 5410 C C . PRO B 1 344 ? 8.809 22.856 40.373 1.00 9.86 344 PRO B C 1
ATOM 5411 O O . PRO B 1 344 ? 9.713 22.389 41.082 1.00 12.99 344 PRO B O 1
ATOM 5415 N N . LEU B 1 345 ? 7.621 23.203 40.851 1.00 10.33 345 LEU B N 1
ATOM 5416 C CA . LEU B 1 345 ? 7.422 23.416 42.271 1.00 8.32 345 LEU B CA 1
ATOM 5417 C C . LEU B 1 345 ? 8.097 22.376 43.164 1.00 8.99 345 LEU B C 1
ATOM 5418 O O . LEU B 1 345 ? 8.939 22.706 44.005 1.00 12.29 345 LEU B O 1
ATOM 5423 N N . GLY B 1 346 ? 7.729 21.119 42.991 1.00 8.72 346 GLY B N 1
ATOM 5424 C CA . GLY B 1 346 ? 8.219 20.070 43.901 1.00 8.02 346 GLY B CA 1
ATOM 5425 C C . GLY B 1 346 ? 9.738 19.964 43.961 1.00 9.72 346 GLY B C 1
ATOM 5426 O O . GLY B 1 346 ? 10.321 19.572 44.974 1.00 10.59 346 GLY B O 1
ATOM 5427 N N . CYS B 1 347 ? 10.375 20.299 42.851 1.00 8.80 347 CYS B N 1
ATOM 5428 C CA . CYS B 1 347 ? 11.811 20.095 42.696 1.00 10.07 347 CYS B CA 1
ATOM 5429 C C . CYS B 1 347 ? 12.626 21.308 43.159 1.00 10.10 347 CYS B C 1
ATOM 5430 O O . CYS B 1 347 ? 13.787 21.165 43.608 1.00 9.86 347 CYS B O 1
ATOM 5433 N N . SER B 1 348 ? 11.998 22.477 43.177 1.00 12.08 348 SER B N 1
ATOM 5434 C CA . SER B 1 348 ? 12.769 23.723 43.331 1.00 10.39 348 SER B CA 1
ATOM 5435 C C . SER B 1 348 ? 13.588 23.841 44.619 1.00 11.04 348 SER B C 1
ATOM 5436 O O . SER B 1 348 ? 14.715 24.344 44.577 1.00 8.79 348 SER B O 1
ATOM 5439 N N . GLY B 1 349 ? 13.060 23.386 45.745 1.00 8.12 349 GLY B N 1
ATOM 5440 C CA . GLY B 1 349 ? 13.797 23.475 46.999 1.00 10.31 349 GLY B CA 1
ATOM 5441 C C . GLY B 1 349 ? 15.123 22.732 46.951 1.00 13.71 349 GLY B C 1
ATOM 5442 O O . GLY B 1 349 ? 16.182 23.260 47.326 1.00 11.93 349 GLY B O 1
ATOM 5443 N N . ALA B 1 350 ? 15.070 21.491 46.492 1.00 8.32 350 ALA B N 1
ATOM 5444 C CA . ALA B 1 350 ? 16.294 20.710 46.357 1.00 9.39 350 ALA B CA 1
ATOM 5445 C C . ALA B 1 350 ? 17.161 21.215 45.191 1.00 10.27 350 ALA B C 1
ATOM 5446 O O . ALA B 1 350 ? 18.374 21.096 45.234 1.00 10.69 350 ALA B O 1
ATOM 5448 N N . ARG B 1 351 ? 16.542 21.781 44.156 1.00 8.51 351 ARG B N 1
ATOM 5449 C CA . ARG B 1 351 ? 17.307 22.280 43.005 1.00 10.54 351 ARG B CA 1
ATOM 5450 C C . ARG B 1 351 ? 18.168 23.464 43.435 1.00 10.34 351 ARG B C 1
ATOM 5451 O O . ARG B 1 351 ? 19.371 23.503 43.149 1.00 9.18 351 ARG B O 1
ATOM 5459 N N . ILE B 1 352 ? 17.587 24.433 44.127 1.00 8.50 352 ILE B N 1
ATOM 5460 C CA . ILE B 1 352 ? 18.392 25.583 44.518 1.00 9.12 352 ILE B CA 1
ATOM 5461 C C . ILE B 1 352 ? 19.420 25.193 45.599 1.00 9.34 352 ILE B C 1
ATOM 5462 O O . ILE B 1 352 ? 20.500 25.763 45.631 1.00 9.13 352 ILE B O 1
ATOM 5467 N N . SER B 1 353 ? 19.096 24.219 46.458 1.00 9.28 353 SER B N 1
ATOM 5468 C CA . SER B 1 353 ? 20.059 23.748 47.451 1.00 10.68 353 SER B CA 1
ATOM 5469 C C . SER B 1 353 ? 21.239 23.085 46.735 1.00 10.48 353 SER B C 1
ATOM 5470 O O . SER B 1 353 ? 22.383 23.282 47.129 1.00 10.97 353 SER B O 1
ATOM 5473 N N . THR B 1 354 ? 20.944 22.337 45.673 1.00 8.52 354 THR B N 1
ATOM 5474 C CA . THR B 1 354 ? 21.992 21.653 44.872 1.00 8.36 354 THR B CA 1
ATOM 5475 C C . THR B 1 354 ? 22.866 22.692 44.154 1.00 11.27 354 THR B C 1
ATOM 5476 O O . THR B 1 354 ? 24.117 22.655 44.199 1.00 10.58 354 THR B O 1
ATOM 5480 N N . THR B 1 355 ? 22.209 23.655 43.512 1.00 8.33 355 THR B N 1
ATOM 5481 C CA . THR B 1 355 ? 22.969 24.743 42.881 1.00 8.02 355 THR B CA 1
ATOM 5482 C C . THR B 1 355 ? 23.832 25.524 43.898 1.00 11.55 355 THR B C 1
ATOM 5483 O O . THR B 1 355 ? 24.986 25.873 43.620 1.00 9.92 355 THR B O 1
ATOM 5487 N N . LEU B 1 356 ? 23.254 25.800 45.057 1.00 9.37 356 LEU B N 1
ATOM 5488 C CA . LEU B 1 356 ? 23.971 26.526 46.118 1.00 9.77 356 LEU B CA 1
ATOM 5489 C C . LEU B 1 356 ? 25.228 25.775 46.557 1.00 10.37 356 LEU B C 1
ATOM 5490 O O . LEU B 1 356 ? 26.315 26.351 46.634 1.00 12.14 356 LEU B O 1
ATOM 5495 N N . ILE B 1 357 ? 25.093 24.489 46.846 1.00 7.85 357 ILE B N 1
ATOM 5496 C CA . ILE B 1 357 ? 26.237 23.724 47.343 1.00 9.57 357 ILE B CA 1
ATOM 5497 C C . ILE B 1 357 ? 27.387 23.671 46.326 1.00 11.72 357 ILE B C 1
ATOM 5498 O O . ILE B 1 357 ? 28.559 23.839 46.688 1.00 11.57 357 ILE B O 1
ATOM 5503 N N . ASN B 1 358 ? 27.053 23.482 45.047 1.00 9.96 358 ASN B N 1
ATOM 5504 C CA . ASN B 1 358 ? 28.094 23.504 44.021 1.00 11.18 358 ASN B CA 1
ATOM 5505 C C . ASN B 1 358 ? 28.780 24.870 43.911 1.00 10.58 358 ASN B C 1
ATOM 5506 O O . ASN B 1 358 ? 29.993 24.938 43.748 1.00 11.93 358 ASN B O 1
ATOM 5511 N N . LEU B 1 359 ? 28.017 25.952 44.022 1.00 11.48 359 LEU B N 1
ATOM 5512 C CA . LEU B 1 359 ? 28.610 27.286 44.011 1.00 11.49 359 LEU B CA 1
ATOM 5513 C C . LEU B 1 359 ? 29.459 27.520 45.252 1.00 13.65 359 LEU B C 1
ATOM 5514 O O . LEU B 1 359 ? 30.531 28.124 45.161 1.00 13.22 359 LEU B O 1
ATOM 5527 N N . GLU B 1 361 ? 31.211 25.362 46.808 1.00 13.77 361 GLU B N 1
ATOM 5528 C CA . GLU B 1 361 ? 32.444 24.638 46.618 1.00 14.42 361 GLU B CA 1
ATOM 5529 C C . GLU B 1 361 ? 33.352 25.420 45.688 1.00 16.91 361 GLU B C 1
ATOM 5530 O O . GLU B 1 361 ? 34.542 25.587 45.953 1.00 15.44 361 GLU B O 1
ATOM 5536 N N . ARG B 1 362 ? 32.800 25.905 44.593 1.00 16.00 362 ARG B N 1
ATOM 5537 C CA A ARG B 1 362 ? 33.622 26.631 43.637 0.50 19.46 362 ARG B CA 1
ATOM 5538 C CA B ARG B 1 362 ? 33.567 26.676 43.612 0.50 19.44 362 ARG B CA 1
ATOM 5539 C C . ARG B 1 362 ? 34.114 27.983 44.171 1.00 20.16 362 ARG B C 1
ATOM 5540 O O . ARG B 1 362 ? 35.198 28.441 43.778 1.00 24.00 362 ARG B O 1
ATOM 5555 N N . LYS B 1 363 ? 33.359 28.597 45.068 1.00 18.52 363 LYS B N 1
ATOM 5556 C CA . LYS B 1 363 ? 33.733 29.896 45.633 1.00 17.38 363 LYS B CA 1
ATOM 5557 C C . LYS B 1 363 ? 34.476 29.732 46.965 1.00 18.43 363 LYS B C 1
ATOM 5558 O O . LYS B 1 363 ? 34.870 30.735 47.575 1.00 19.39 363 LYS B O 1
ATOM 5564 N N . ASP B 1 364 ? 34.662 28.479 47.401 1.00 16.74 364 ASP B N 1
ATOM 5565 C CA . ASP B 1 364 ? 35.203 28.145 48.717 1.00 20.08 364 ASP B CA 1
ATOM 5566 C C . ASP B 1 364 ? 34.504 28.931 49.819 1.00 19.33 364 ASP B C 1
ATOM 5567 O O . ASP B 1 364 ? 35.143 29.530 50.705 1.00 18.50 364 ASP B O 1
ATOM 5572 N N . ALA B 1 365 ? 33.176 28.919 49.760 1.00 16.43 365 ALA B N 1
ATOM 5573 C CA . ALA B 1 365 ? 32.348 29.640 50.716 1.00 13.16 365 ALA B CA 1
ATOM 5574 C C . ALA B 1 365 ? 32.217 28.880 52.032 1.00 14.79 365 ALA B C 1
ATOM 5575 O O . ALA B 1 365 ? 32.144 27.660 52.034 1.00 15.58 365 ALA B O 1
ATOM 5577 N N . GLN B 1 366 ? 32.166 29.606 53.146 1.00 11.45 366 GLN B N 1
ATOM 5578 C CA . GLN B 1 366 ? 31.938 28.999 54.440 1.00 12.02 366 GLN B CA 1
ATOM 5579 C C . GLN B 1 366 ? 30.446 28.829 54.717 1.00 12.41 366 GLN B C 1
ATOM 5580 O O . GLN B 1 366 ? 30.015 27.824 55.300 1.00 13.86 366 GLN B O 1
ATOM 5586 N N . PHE B 1 367 ? 29.654 29.826 54.306 1.00 9.36 367 PHE B N 1
ATOM 5587 C CA . PHE B 1 367 ? 28.224 29.819 54.600 1.00 11.15 367 PHE B CA 1
ATOM 5588 C C . PHE B 1 367 ? 27.416 30.113 53.334 1.00 9.51 367 PHE B C 1
ATOM 5589 O O . PHE B 1 367 ? 27.778 31.010 52.537 1.00 11.86 367 PHE B O 1
ATOM 5597 N N . GLY B 1 368 ? 26.296 29.405 53.190 1.00 10.85 368 GLY B N 1
ATOM 5598 C CA . GLY B 1 368 ? 25.334 29.640 52.099 1.00 9.95 368 GLY B CA 1
ATOM 5599 C C . GLY B 1 368 ? 23.905 29.693 52.646 1.00 10.76 368 GLY B C 1
ATOM 5600 O O . GLY B 1 368 ? 23.614 29.086 53.663 1.00 11.11 368 GLY B O 1
ATOM 5601 N N . LEU B 1 369 ? 23.015 30.422 51.979 1.00 9.02 369 LEU B N 1
ATOM 5602 C CA . LEU B 1 369 ? 21.644 30.444 52.413 1.00 9.33 369 LEU B CA 1
ATOM 5603 C C . LEU B 1 369 ? 20.776 30.209 51.190 1.00 7.99 369 LEU B C 1
ATOM 5604 O O . LEU B 1 369 ? 20.991 30.850 50.142 1.00 9.99 369 LEU B O 1
ATOM 5609 N N . ALA B 1 370 ? 19.836 29.274 51.309 1.00 8.27 370 ALA B N 1
ATOM 5610 C CA . ALA B 1 370 ? 18.887 29.057 50.232 1.00 6.77 370 ALA B CA 1
ATOM 5611 C C . ALA B 1 370 ? 17.521 29.347 50.795 1.00 8.96 370 ALA B C 1
ATOM 5612 O O . ALA B 1 370 ? 17.172 28.881 51.880 1.00 8.67 370 ALA B O 1
ATOM 5614 N N . THR B 1 371 ? 16.734 30.100 50.034 1.00 8.56 371 THR B N 1
ATOM 5615 C CA . THR B 1 371 ? 15.441 30.510 50.550 1.00 9.42 371 THR B CA 1
ATOM 5616 C C . THR B 1 371 ? 14.474 30.731 49.434 1.00 10.82 371 THR B C 1
ATOM 5617 O O . THR B 1 371 ? 14.864 31.011 48.296 1.00 10.40 371 THR B O 1
ATOM 5629 N N . CYS B 1 373 ? 10.070 31.897 48.479 1.00 11.98 373 CYS B N 1
ATOM 5630 C CA . CYS B 1 373 ? 8.679 32.163 48.776 1.00 9.14 373 CYS B CA 1
ATOM 5631 C C . CYS B 1 373 ? 7.832 30.908 48.499 1.00 9.64 373 CYS B C 1
ATOM 5632 O O . CYS B 1 373 ? 8.226 30.007 47.744 1.00 11.77 373 CYS B O 1
ATOM 5635 N N . ILE B 1 374 ? 6.655 30.882 49.105 1.00 10.05 374 ILE B N 1
ATOM 5636 C CA . ILE B 1 374 ? 5.735 29.775 48.972 1.00 9.17 374 ILE B CA 1
ATOM 5637 C C . ILE B 1 374 ? 4.348 30.355 48.789 1.00 10.25 374 ILE B C 1
ATOM 5638 O O . ILE B 1 374 ? 3.957 31.309 49.461 1.00 12.08 374 ILE B O 1
ATOM 5643 N N . GLY B 1 375 ? 3.621 29.795 47.842 1.00 8.61 375 GLY B N 1
ATOM 5644 C CA . GLY B 1 375 ? 2.249 30.222 47.587 1.00 10.88 375 GLY B CA 1
ATOM 5645 C C . GLY B 1 375 ? 1.379 30.282 48.822 1.00 11.75 375 GLY B C 1
ATOM 5646 O O . GLY B 1 375 ? 1.539 29.484 49.778 1.00 11.25 375 GLY B O 1
ATOM 5647 N N . LEU B 1 376 ? 0.441 31.234 48.771 1.00 10.73 376 LEU B N 1
ATOM 5648 C CA A LEU B 1 376 ? -0.474 31.500 49.885 0.50 12.09 376 LEU B CA 1
ATOM 5649 C CA B LEU B 1 376 ? -0.481 31.503 49.874 0.50 12.10 376 LEU B CA 1
ATOM 5650 C C . LEU B 1 376 ? 0.251 31.896 51.163 1.00 12.62 376 LEU B C 1
ATOM 5651 O O . LEU B 1 376 ? -0.211 31.624 52.268 1.00 11.89 376 LEU B O 1
ATOM 5660 N N . GLY B 1 377 ? 1.400 32.537 50.997 1.00 11.80 377 GLY B N 1
ATOM 5661 C CA . GLY B 1 377 ? 2.044 33.195 52.121 1.00 10.54 377 GLY B CA 1
ATOM 5662 C C . GLY B 1 377 ? 2.847 32.290 53.043 1.00 10.25 377 GLY B C 1
ATOM 5663 O O . GLY B 1 377 ? 2.571 32.193 54.242 1.00 10.28 377 GLY B O 1
ATOM 5664 N N . GLN B 1 378 ? 3.871 31.626 52.505 1.00 8.51 378 GLN B N 1
ATOM 5665 C CA . GLN B 1 378 ? 4.840 31.070 53.419 1.00 9.42 378 GLN B CA 1
ATOM 5666 C C . GLN B 1 378 ? 6.229 31.365 52.928 1.00 9.13 378 GLN B C 1
ATOM 5667 O O . GLN B 1 378 ? 6.390 31.931 51.858 1.00 8.66 378 GLN B O 1
ATOM 5673 N N . GLY B 1 379 ? 7.228 30.977 53.722 1.00 8.00 379 GLY B N 1
ATOM 5674 C CA . GLY B 1 379 ? 8.636 31.125 53.318 1.00 8.91 379 GLY B CA 1
ATOM 5675 C C . GLY B 1 379 ? 9.423 30.030 53.997 1.00 10.55 379 GLY B C 1
ATOM 5676 O O . GLY B 1 379 ? 9.049 29.561 55.087 1.00 12.12 379 GLY B O 1
ATOM 5677 N N . ILE B 1 380 ? 10.505 29.605 53.367 1.00 8.15 380 ILE B N 1
ATOM 5678 C CA . ILE B 1 380 ? 11.330 28.545 53.952 1.00 9.23 380 ILE B CA 1
ATOM 5679 C C . ILE B 1 380 ? 12.786 28.859 53.626 1.00 8.98 380 ILE B C 1
ATOM 5680 O O . ILE B 1 380 ? 13.066 29.472 52.590 1.00 10.19 380 ILE B O 1
ATOM 5685 N N . ALA B 1 381 ? 13.705 28.540 54.547 1.00 9.01 381 ALA B N 1
ATOM 5686 C CA . ALA B 1 381 ? 15.136 28.855 54.329 1.00 8.82 381 ALA B CA 1
ATOM 5687 C C . ALA B 1 381 ? 15.992 27.806 55.010 1.00 10.11 381 ALA B C 1
ATOM 5688 O O . ALA B 1 381 ? 15.566 27.160 55.972 1.00 10.90 381 ALA B O 1
ATOM 5690 N N . THR B 1 382 ? 17.201 27.626 54.482 1.00 8.20 382 THR B N 1
ATOM 5691 C CA . THR B 1 382 ? 18.198 26.753 55.078 1.00 8.69 382 THR B CA 1
ATOM 5692 C C . THR B 1 382 ? 19.524 27.464 55.000 1.00 8.40 382 THR B C 1
ATOM 5693 O O . THR B 1 382 ? 19.874 28.025 53.970 1.00 8.64 382 THR B O 1
ATOM 5697 N N . VAL B 1 383 ? 20.253 27.474 56.120 1.00 9.79 383 VAL B N 1
ATOM 5698 C CA . VAL B 1 383 ? 21.637 27.876 56.100 1.00 9.57 383 VAL B CA 1
ATOM 5699 C C . VAL B 1 383 ? 22.507 26.643 56.072 1.00 9.72 383 VAL B C 1
ATOM 5700 O O . VAL B 1 383 ? 22.352 25.731 56.888 1.00 9.82 383 VAL B O 1
ATOM 5704 N N . PHE B 1 384 ? 23.424 26.613 55.105 1.00 9.28 384 PHE B N 1
ATOM 5705 C CA . PHE B 1 384 ? 24.396 25.537 54.951 1.00 8.58 384 PHE B CA 1
ATOM 5706 C C . PHE B 1 384 ? 25.788 26.044 55.318 1.00 10.83 384 PHE B C 1
ATOM 5707 O O . PHE B 1 384 ? 26.078 27.231 55.201 1.00 11.66 384 PHE B O 1
ATOM 5715 N N . GLU B 1 385 ? 26.640 25.146 55.789 1.00 12.69 385 GLU B N 1
ATOM 5716 C CA . GLU B 1 385 ? 28.013 25.462 56.228 1.00 12.13 385 GLU B CA 1
ATOM 5717 C C . GLU B 1 385 ? 28.984 24.490 55.617 1.00 13.15 385 GLU B C 1
ATOM 5718 O O . GLU B 1 385 ? 28.716 23.385 55.567 1.00 13.45 385 GLU B O 1
ATOM 5724 N N . ARG B 1 386 ? 30.133 24.979 55.196 1.00 13.69 386 ARG B N 1
ATOM 5725 C CA . ARG B 1 386 ? 31.190 24.138 54.700 1.00 17.15 386 ARG B CA 1
ATOM 5726 C C . ARG B 1 386 ? 32.230 24.307 55.722 1.00 25.24 386 ARG B C 1
ATOM 5727 O O . ARG B 1 386 ? 32.713 25.341 55.887 1.00 25.34 386 ARG B O 1
ATOM 5735 N N . VAL B 1 387 ? 32.411 23.325 56.560 1.00 24.08 387 VAL B N 1
ATOM 5736 C CA . VAL B 1 387 ? 32.774 21.983 56.251 1.00 26.22 387 VAL B CA 1
ATOM 5737 C C . VAL B 1 387 ? 31.739 20.818 56.243 1.00 27.01 387 VAL B C 1
ATOM 5738 O O . VAL B 1 387 ? 31.171 20.444 55.236 1.00 25.43 387 VAL B O 1
#

CATH classification: 3.40.47.10 (+1 more: 3.40.47.10)

Secondary structure (DSSP, 8-state):
---EE----B---BTTT-TTTTS-HHHHHHH--HHHHH-TTS-GGG--EEEEE-S--SBTTTTTHHHHHHHHTT--TTS--EEEEBTBT---HHHHHH----S-S-EEEEEEE------TTB---TT----TTT--TTTTT-----HHHHHHHHHHHHHHHHHTTTTTTBPPEEEE-TTS-EEEE-S-TT--TT--HHHHTTSPPSS-TTT----GGGB---B-EEE----HHHHHHTTPPP-EEE---EEE--TT---THHHHHHHHHHHHT--GGG-SEE---SBHHHHHHHHHHTT---HHHHBSBTB-HHHH---HHHHHHHHHHHHHH--TT--SEEEE--BTTTEEE-EEEE--/---EE----B---BTTT-TTTTS-HHHHHHH--HHHHH-TTS-GGG--EEEEE-S--SBTTTTTHHHHHHHHTT--TTS--EEEEBTBT---HHHHHH----S-S-EEEEEEE------TTB---GGG----TTT--HHHHT-----HHHHHHHHHHHHHHHHHTTTTTTBPPEEEE-TTS-EEEE-S-TT--TT--HHHHTTSPPSS-TTT----GGGB---B-EEE----HHHHHHHTPPPSEEE---EEE--TT---THHHHHHHHHHHHT--GGG-SEE---SBHHHHHHHHHHTT---HHHHBSBTB-HHHH---HHHHHHHHHHHHHH--TT--SEEEE--BTTTEEE-EEEE--

Radius of gyration: 25.46 Å; Cα contacts (8 Å, |Δi|>4): 1918; chains: 2; bounding box: 69×71×67 Å

Organism: Salmonella typhimurium (strain LT2 / SGSC1412 / ATCC 700720) (NCBI:txid99287)

Nearest PDB structures (foldseek):
  3goa-assembly1_A  TM=1.002E+00  e=1.219E-77  Salmonella enterica subsp. enterica serovar Typhimurium
  3goa-assembly1_B  TM=9.981E-01  e=5.130E-74  Salmonella enterica subsp. enterica serovar Typhimurium
  1wdl-assembly1_C  TM=9.851E-01  e=3.563E-56  Pseudomonas fragi
  4e1l-assembly1_C  TM=9.126E-01  e=2.531E-43  Clostridioides difficile 630
  4e1l-assembly1_D  TM=9.110E-01  e=3.751E-42  Clostridioides difficile 630

InterPro domains:
  IPR002155 Thiolase [PIRSF000429] (1-387)
  IPR002155 Thiolase [TIGR01930] (6-385)
  IPR002155 Thiolase [cd00751] (5-386)
  IPR012805 Acetyl-CoA C-acyltransferase FadA [MF_01620] (1-387)
  IPR012805 Acetyl-CoA C-acyltransferase FadA [TIGR02445] (3-387)
  IPR016039 Thiolase-like [G3DSA:3.40.47.10] (4-267)
  IPR016039 Thiolase-like [G3DSA:3.40.47.10] (127-381)
  IPR016039 Thiolase-like [SSF53901] (1-259)
  IPR016039 Thiolase-like [SSF53901] (262-386)
  IPR020610 Thiolase, active site [PS00099] (368-381)
  IPR020613 Thiolase, conserved site [PS00737] (333-349)
  IPR020615 Thiolase, acyl-enzyme intermediate active site [PS00098] (87-105)
  IPR020616 Thiolase, N-terminal [PF00108] (4-254)
  IPR020617 Thiolase, C-terminal [PF02803] (261-386)
  IPR050215 3-ketoacyl-CoA thiolase-like [PTHR43853] (2-386)

Foldseek 3Di:
DFKFDQAKAKAAWALVQIFCLPPFFLRLLLVVLVVCVVQVLDDLLQAQEEEFEEALADDSNHDFSQLVSCVVNVRDNNYYYGYAYLWLQRLVQVVVVRVCCVSHVKYKGKYWFHNVRDVPPDDDPPVDDVFQLVQLCVVVVPALLLLVQLLVQLCLQVVC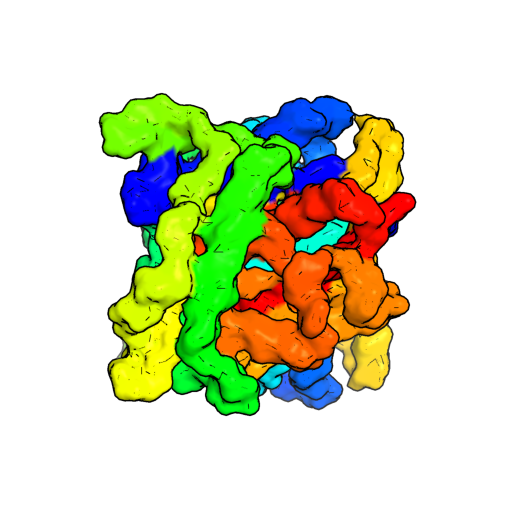VVVCLNVRHHDFDWGAHNVRHIDTDRHHPQRDNPRDSVVSVPFAAPDDRPPHRWGLLQFFGATTIMMMMMPPVVCVVSVRDGLKTFQFAKWFFAQSHLQAFQVQVVVGQVSNVHAPVLAQAEEARRGSSNVVSNCVNSVHVCCCRHYSSNHHRSRRNRSRRGRNSVRVSSQSSVCVVPHAWYKYKATHSGMMHMTIMGGD/DFKFAQAKAKAAWALPQIFCLPPFFLQLLLVVLVVCVVQVLDDLLQAAEEEFEAALQDDSNHDFSQLVSCVVNVRPNNYYYGYAYLWLQRLVQVVVVRCCCVSHVKYKGKYWFHNVRDVPPDDDDPVVVPLLQQVQLCVVVVPALLLLVQLLQQLCLLVVCQVVVLCQRHHDFDWGAHNVRHIDTDRHHPQRDPPRDSVVSVVFAAPGDRPPHRWGLLQAFGATTMMMMMMPPVVCVVSVGFGLWTWQFAKWFDALSYLQAFQVQVVVGQVSNVHAPVLAQAEEARRGSSNVVSSCVNSVHVPCCRHYSSNHHRSRRNRSRRGRNSVRVNVQSSVVVVPHAKYKYKATHSGMMHMIIIGDD

B-factor: mean 17.0, std 9.42, range [3.12, 87.61]